Protein AF-0000000075735752 (afdb_homodimer)

Nearest PDB structures (foldseek):
  5b57-assembly1_A  TM=2.727E-01  e=4.986E-02  Burkholderia cenocepacia J2315
  7lb8-assembly1_B  TM=4.605E-01  e=4.978E+00  Escherichia coli K-12
  5b57-assembly1_A  TM=2.714E-01  e=9.651E-02  Burkholderia cenocepacia J2315
  7lb8-assembly1_B  TM=4.601E-01  e=4.810E+00  Escherichia coli K-12

Solvent-accessible surface area (backbone atoms only — not comparable to full-atom values): 32974 Å² total; per-residue (Å²): 111,68,64,58,50,52,48,52,51,34,52,41,38,92,62,48,73,70,61,63,68,66,39,52,49,51,48,50,50,52,48,51,48,61,69,48,43,59,79,76,47,54,50,65,60,34,18,54,52,37,55,56,55,30,52,45,34,38,31,50,15,44,28,46,25,26,36,41,40,56,46,52,64,37,28,48,22,34,21,12,37,49,3,19,51,42,26,40,37,48,25,46,57,69,40,50,63,92,26,35,29,53,52,30,48,54,49,14,20,47,50,17,21,50,52,33,42,55,55,33,45,52,37,37,73,60,64,52,56,67,67,52,40,26,49,39,24,37,25,50,10,49,16,50,22,41,48,43,41,62,24,48,50,85,80,36,46,55,86,71,21,51,48,27,4,72,79,23,29,65,78,30,64,44,45,28,44,70,42,92,93,45,68,46,73,28,50,56,20,60,63,34,27,53,53,52,51,50,48,52,52,52,50,52,51,49,46,36,31,45,40,44,33,74,65,26,49,49,37,40,41,36,46,72,35,50,68,60,36,44,72,74,67,46,62,61,45,59,54,52,33,52,45,43,20,54,20,23,25,32,10,2,44,20,18,31,48,44,22,35,51,64,29,39,50,41,27,64,64,14,19,64,71,50,32,45,49,46,52,38,30,21,44,31,5,3,29,71,29,67,58,30,24,53,54,20,31,52,51,49,48,51,52,44,51,54,36,32,77,74,44,60,74,47,35,60,28,51,50,18,49,48,32,38,50,25,54,64,74,27,71,60,4,52,37,36,48,49,51,51,52,50,51,50,53,53,48,49,57,52,51,70,70,101,111,67,64,59,51,51,49,52,53,33,53,42,39,92,61,48,72,69,60,64,67,66,40,52,49,51,49,49,49,52,48,51,49,61,68,46,43,60,80,77,46,55,50,65,62,34,18,54,52,35,56,55,56,30,52,46,34,38,32,51,16,46,26,48,24,26,37,42,40,57,46,51,64,40,30,46,21,34,21,12,37,49,3,21,50,42,27,40,36,46,25,47,57,69,39,50,63,93,26,34,30,53,54,30,48,55,49,13,19,48,51,16,20,50,51,32,43,55,54,34,46,53,37,35,74,60,64,52,56,66,69,54,40,25,50,39,24,36,25,49,12,49,15,51,22,41,47,42,40,62,24,49,48,87,80,37,46,55,86,72,23,51,46,27,4,73,80,24,29,66,78,30,62,44,43,27,43,68,43,92,93,46,67,47,73,28,49,59,21,59,62,33,26,52,51,52,51,49,48,52,51,51,50,52,52,49,47,36,31,45,41,43,32,73,64,26,49,48,37,42,42,35,45,74,34,50,67,60,36,44,72,73,67,46,63,62,43,60,55,51,34,51,43,43,21,54,20,24,26,32,9,1,44,20,18,30,49,43,22,34,49,64,30,38,49,42,29,64,64,14,20,62,70,49,31,46,50,47,52,40,31,21,45,33,6,4,28,69,28,67,58,28,24,52,52,20,30,52,51,49,49,51,51,44,51,56,36,32,77,74,45,59,76,47,36,60,29,50,50,17,48,48,33,39,49,28,53,66,75,28,70,60,5,53,38,36,50,50,52,51,52,51,52,50,53,55,48,50,57,52,52,69,69,100

Radius of gyration: 27.34 Å; Cα contacts (8 Å, |Δi|>4): 1216; chains: 2; bounding box: 63×84×57 Å

Organism: Rhodopseudomonas palustris (strain ATCC BAA-98 / CGA009) (NCBI:txid258594)

InterPro domains:
  IPR001851 ABC transporter, permease [PF02653] (50-326)
  IPR043428 High-affinity branched-chain amino acid transport system permease protein LivM-like [PTHR30482] (25-335)
  IPR043428 High-affinity branched-chain amino acid transport system permease protein LivM-like [cd06581] (52-335)

Structure (mmCIF, N/CA/C/O backbone):
data_AF-0000000075735752-model_v1
#
loop_
_entity.id
_entity.type
_entity.pdbx_description
1 polymer 'Branched-chain amino acid ABC transporter permease'
#
loop_
_atom_site.group_PDB
_atom_site.id
_atom_site.type_symbol
_atom_site.label_atom_id
_atom_site.label_alt_id
_atom_site.label_comp_id
_atom_site.label_asym_id
_atom_site.label_entity_id
_atom_site.label_seq_id
_atom_site.pdbx_PDB_ins_code
_atom_site.Cartn_x
_atom_site.Cartn_y
_atom_site.Cartn_z
_atom_site.occupancy
_atom_site.B_iso_or_equiv
_atom_site.auth_seq_id
_atom_site.auth_comp_id
_atom_site.auth_asym_id
_atom_site.auth_atom_id
_atom_site.pdbx_PDB_model_num
ATOM 1 N N . MET A 1 1 ? 14.492 43.406 16.234 1 50.97 1 MET A N 1
ATOM 2 C CA . MET A 1 1 ? 14.625 43.469 14.773 1 50.97 1 MET A CA 1
ATOM 3 C C . MET A 1 1 ? 15.57 42.406 14.266 1 50.97 1 MET A C 1
ATOM 5 O O . MET A 1 1 ? 15.281 41.75 13.258 1 50.97 1 MET A O 1
ATOM 9 N N . ASN A 1 2 ? 16.656 42.094 14.992 1 58.31 2 ASN A N 1
ATOM 10 C CA . ASN A 1 2 ? 17.672 41.094 14.625 1 58.31 2 ASN A CA 1
ATOM 11 C C . ASN A 1 2 ? 17.125 39.688 14.75 1 58.31 2 ASN A C 1
ATOM 13 O O . ASN A 1 2 ? 17.438 38.812 13.922 1 58.31 2 ASN A O 1
ATOM 17 N N . GLY A 1 3 ? 16.312 39.531 15.742 1 55.72 3 GLY A N 1
ATOM 18 C CA . GLY A 1 3 ? 15.75 38.219 15.969 1 55.72 3 GLY A CA 1
ATOM 19 C C . GLY A 1 3 ? 14.766 37.781 14.891 1 55.72 3 GLY A C 1
ATOM 20 O O . GLY A 1 3 ? 14.773 36.625 14.453 1 55.72 3 GLY A O 1
ATOM 21 N N . LEU A 1 4 ? 13.945 38.75 14.531 1 61.25 4 LEU A N 1
ATOM 22 C CA . LEU A 1 4 ? 12.984 38.5 13.469 1 61.25 4 LEU A CA 1
ATOM 23 C C . LEU A 1 4 ? 13.695 38.219 12.148 1 61.25 4 LEU A C 1
ATOM 25 O O . LEU A 1 4 ? 13.273 37.344 11.383 1 61.25 4 LEU A O 1
ATOM 29 N N . ILE A 1 5 ? 14.742 39.062 11.938 1 62.91 5 ILE A N 1
ATOM 30 C CA . ILE A 1 5 ? 15.516 38.875 10.711 1 62.91 5 ILE A CA 1
ATOM 31 C C . ILE A 1 5 ? 16.172 37.5 10.711 1 62.91 5 ILE A C 1
ATOM 33 O O . ILE A 1 5 ? 16.219 36.812 9.68 1 62.91 5 ILE A O 1
ATOM 37 N N . SER A 1 6 ? 16.656 37.188 11.891 1 68.69 6 SER A N 1
ATOM 38 C CA . SER A 1 6 ? 17.281 35.875 12.008 1 68.69 6 SER A CA 1
ATOM 39 C C . SER A 1 6 ? 16.266 34.75 11.773 1 68.69 6 SER A C 1
ATOM 41 O O . SER A 1 6 ? 16.578 33.75 11.148 1 68.69 6 SER A O 1
ATOM 43 N N . LEU A 1 7 ? 15.078 34.969 12.242 1 70.19 7 LEU A N 1
ATOM 44 C CA . LEU A 1 7 ? 14.023 34 12.055 1 70.19 7 LEU A CA 1
ATOM 45 C C . LEU A 1 7 ? 13.648 33.875 10.578 1 70.19 7 LEU A C 1
ATOM 47 O O . LEU A 1 7 ? 13.43 32.75 10.078 1 70.19 7 LEU A O 1
ATOM 51 N N . PHE A 1 8 ? 13.602 35.031 10.008 1 72.56 8 PHE A N 1
ATOM 52 C CA . PHE A 1 8 ? 13.258 35.031 8.594 1 72.56 8 PHE A CA 1
ATOM 53 C C . PHE A 1 8 ? 14.328 34.312 7.773 1 72.56 8 PHE A C 1
ATOM 55 O O . PHE A 1 8 ? 14.008 33.656 6.789 1 72.56 8 PHE A O 1
ATOM 62 N N . ARG A 1 9 ? 15.531 34.469 8.25 1 76.81 9 ARG A N 1
ATOM 63 C CA . ARG A 1 9 ? 16.609 33.812 7.539 1 76.81 9 ARG A CA 1
ATOM 64 C C . ARG A 1 9 ? 16.5 32.281 7.664 1 76.81 9 ARG A C 1
ATOM 66 O O . ARG A 1 9 ? 16.938 31.547 6.773 1 76.81 9 ARG A O 1
ATOM 73 N N . ARG A 1 10 ? 15.852 31.969 8.688 1 86 10 ARG A N 1
ATOM 74 C CA . ARG A 1 10 ? 15.703 30.531 8.914 1 86 10 ARG A CA 1
ATOM 75 C C . ARG A 1 10 ? 14.555 29.969 8.094 1 86 10 ARG A C 1
ATOM 77 O O . ARG A 1 10 ? 14.461 28.75 7.898 1 86 10 ARG A O 1
ATOM 84 N N . LEU A 1 11 ? 13.742 30.875 7.605 1 90.75 11 LEU A N 1
ATOM 85 C CA . LEU A 1 11 ? 12.57 30.469 6.84 1 90.75 11 LEU A CA 1
ATOM 86 C C . LEU A 1 11 ? 12.938 30.219 5.383 1 90.75 11 LEU A C 1
ATOM 88 O O . LEU A 1 11 ? 12.195 29.531 4.664 1 90.75 11 LEU A O 1
ATOM 92 N N . GLU A 1 12 ? 14.047 30.812 5.129 1 89.75 12 GLU A N 1
ATOM 93 C CA . GLU A 1 12 ? 14.516 30.625 3.76 1 89.75 12 GLU A CA 1
ATOM 94 C C . GLU A 1 12 ? 15.828 29.859 3.727 1 89.75 12 GLU A C 1
ATOM 96 O O . GLU A 1 12 ? 16.672 30 4.621 1 89.75 12 GLU A O 1
ATOM 101 N N . GLY A 1 13 ? 15.914 28.812 2.996 1 87.62 13 GLY A N 1
ATOM 102 C CA . GLY A 1 13 ? 17.125 28.016 2.863 1 87.62 13 GLY A CA 1
ATOM 103 C C . GLY A 1 13 ? 17.141 27.156 1.611 1 87.62 13 GLY A C 1
ATOM 104 O O . GLY A 1 13 ? 16.219 27.234 0.789 1 87.62 13 GLY A O 1
ATOM 105 N N . PRO A 1 14 ? 18.188 26.531 1.468 1 88.06 14 PRO A N 1
ATOM 106 C CA . PRO A 1 14 ? 18.391 25.766 0.237 1 88.06 14 PRO A CA 1
ATOM 107 C C . PRO A 1 14 ? 17.422 24.594 0.104 1 88.06 14 PRO A C 1
ATOM 109 O O . PRO A 1 14 ? 17.219 24.078 -0.999 1 88.06 14 PRO A O 1
ATOM 112 N N . GLN A 1 15 ? 16.797 24.25 1.238 1 93.06 15 GLN A N 1
ATOM 113 C CA . GLN A 1 15 ? 15.992 23.031 1.193 1 93.06 15 GLN A CA 1
ATOM 114 C C . GLN A 1 15 ? 14.547 23.359 0.834 1 93.06 15 GLN A C 1
ATOM 116 O O . GLN A 1 15 ? 13.734 22.438 0.638 1 93.06 15 GLN A O 1
ATOM 121 N N . THR A 1 16 ? 14.195 24.641 0.769 1 93.12 16 THR A N 1
ATOM 122 C CA . THR A 1 16 ? 12.812 24.984 0.459 1 93.12 16 THR A CA 1
ATOM 123 C C . THR A 1 16 ? 12.734 25.828 -0.804 1 93.12 16 THR A C 1
ATOM 125 O O . THR A 1 16 ? 13.625 26.641 -1.063 1 93.12 16 THR A O 1
ATOM 128 N N . LYS A 1 17 ? 11.672 25.562 -1.495 1 87.38 17 LYS A N 1
ATOM 129 C CA . LYS A 1 17 ? 11.406 26.391 -2.666 1 87.38 17 LYS A CA 1
ATOM 130 C C . LYS A 1 17 ? 10.609 27.641 -2.287 1 87.38 17 LYS A C 1
ATOM 132 O O . LYS A 1 17 ? 9.727 27.578 -1.43 1 87.38 17 LYS A O 1
ATOM 137 N N . GLY A 1 18 ? 10.867 28.688 -2.943 1 85.5 18 GLY A N 1
ATOM 138 C CA . GLY A 1 18 ? 10.188 29.938 -2.672 1 85.5 18 GLY A CA 1
ATOM 139 C C . GLY A 1 18 ? 10.945 30.828 -1.704 1 85.5 18 GLY A C 1
ATOM 140 O O . GLY A 1 18 ? 11.008 30.547 -0.507 1 85.5 18 GLY A O 1
ATOM 141 N N . ARG A 1 19 ? 11.547 31.719 -2.176 1 85.62 19 ARG A N 1
ATOM 142 C CA . ARG A 1 19 ? 12.305 32.656 -1.364 1 85.62 19 ARG A CA 1
ATOM 143 C C . ARG A 1 19 ? 12.172 34.094 -1.907 1 85.62 19 ARG A C 1
ATOM 145 O O . ARG A 1 19 ? 11.711 34.281 -3.035 1 85.62 19 ARG A O 1
ATOM 152 N N . GLY A 1 20 ? 12.43 35.031 -1.058 1 87.81 20 GLY A N 1
ATOM 153 C CA . GLY A 1 20 ? 12.461 36.406 -1.492 1 87.81 20 GLY A CA 1
ATOM 154 C C . GLY A 1 20 ? 11.148 37.156 -1.253 1 87.81 20 GLY A C 1
ATOM 155 O O . GLY A 1 20 ? 10.203 36.562 -0.725 1 87.81 20 GLY A O 1
ATOM 156 N N . LYS A 1 21 ? 11.062 38.344 -1.618 1 90.56 21 LYS A N 1
ATOM 157 C CA . LYS A 1 21 ? 9.93 39.219 -1.349 1 90.56 21 LYS A CA 1
ATOM 158 C C . LYS A 1 21 ? 8.688 38.781 -2.123 1 90.56 21 LYS A C 1
ATOM 160 O O . LYS A 1 21 ? 7.57 38.875 -1.618 1 90.56 21 LYS A O 1
ATOM 165 N N . LEU A 1 22 ? 8.898 38.344 -3.322 1 89.62 22 LEU A N 1
ATOM 166 C CA . LEU A 1 22 ? 7.762 37.906 -4.133 1 89.62 22 LEU A CA 1
ATOM 167 C C . LEU A 1 22 ? 7.055 36.719 -3.504 1 89.62 22 LEU A C 1
ATOM 169 O O . LEU A 1 22 ? 5.824 36.688 -3.424 1 89.62 22 LEU A O 1
ATOM 173 N N . PHE A 1 23 ? 7.875 35.75 -3.078 1 91.31 23 PHE A N 1
ATOM 174 C CA . PHE A 1 23 ? 7.309 34.562 -2.461 1 91.31 23 PHE A CA 1
ATOM 175 C C . PHE A 1 23 ? 6.512 34.938 -1.212 1 91.31 23 PHE A C 1
ATOM 177 O O . PHE A 1 23 ? 5.375 34.469 -1.043 1 91.31 23 PHE A O 1
ATOM 184 N N . TRP A 1 24 ? 7.059 35.719 -0.416 1 93.25 24 TRP A N 1
ATOM 185 C CA . TRP A 1 24 ? 6.422 36.031 0.858 1 93.25 24 TRP A CA 1
ATOM 186 C C . TRP A 1 24 ? 5.238 36.969 0.655 1 93.25 24 TRP A C 1
ATOM 188 O O . TRP A 1 24 ? 4.27 36.938 1.42 1 93.25 24 TRP A O 1
ATOM 198 N N . SER A 1 25 ? 5.324 37.812 -0.439 1 94.94 25 SER A N 1
ATOM 199 C CA . SER A 1 25 ? 4.164 38.625 -0.773 1 94.94 25 SER A CA 1
ATOM 200 C C . SER A 1 25 ? 2.99 37.781 -1.221 1 94.94 25 SER A C 1
ATOM 202 O O . SER A 1 25 ? 1.848 38 -0.828 1 94.94 25 SER A O 1
ATOM 204 N N . VAL A 1 26 ? 3.326 36.781 -2.049 1 93.88 26 VAL A N 1
ATOM 205 C CA . VAL A 1 26 ? 2.285 35.875 -2.5 1 93.88 26 VAL A CA 1
ATOM 206 C C . VAL A 1 26 ? 1.754 35.062 -1.314 1 93.88 26 VAL A C 1
ATOM 208 O O . VAL A 1 26 ? 0.552 34.812 -1.221 1 93.88 26 VAL A O 1
ATOM 211 N N . PHE A 1 27 ? 2.65 34.656 -0.455 1 94.69 27 PHE A N 1
ATOM 212 C CA . PHE A 1 27 ? 2.27 33.938 0.75 1 94.69 27 PHE A CA 1
ATOM 213 C C . PHE A 1 27 ? 1.308 34.75 1.598 1 94.69 27 PHE A C 1
ATOM 215 O O . PHE A 1 27 ? 0.264 34.281 2.023 1 94.69 27 PHE A O 1
ATOM 222 N N . VAL A 1 28 ? 1.685 36.031 1.819 1 95.94 28 VAL A N 1
ATOM 223 C CA . VAL A 1 28 ? 0.86 36.906 2.637 1 95.94 28 VAL A CA 1
ATOM 224 C C . VAL A 1 28 ? -0.483 37.125 1.951 1 95.94 28 VAL A C 1
ATOM 226 O O . VAL A 1 28 ? -1.525 37.188 2.607 1 95.94 28 VAL A O 1
ATOM 229 N N . LEU A 1 29 ? -0.435 37.312 0.645 1 96.44 29 LEU A N 1
ATOM 230 C CA . LEU A 1 29 ? -1.672 37.5 -0.104 1 96.44 29 LEU A CA 1
ATOM 231 C C . LEU A 1 29 ? -2.582 36.281 0.026 1 96.44 29 LEU A C 1
ATOM 233 O O . LEU A 1 29 ? -3.791 36.406 0.211 1 96.44 29 LEU A O 1
ATOM 237 N N . ALA A 1 30 ? -1.979 35.094 -0.131 1 95.62 30 ALA A N 1
ATOM 238 C CA . ALA A 1 30 ? -2.746 33.875 0.03 1 95.62 30 ALA A CA 1
ATOM 239 C C . ALA A 1 30 ? -3.316 33.75 1.441 1 95.62 30 ALA A C 1
ATOM 241 O O . ALA A 1 30 ? -4.449 33.312 1.626 1 95.62 30 ALA A O 1
ATOM 242 N N . LEU A 1 31 ? -2.541 34.156 2.418 1 96.5 31 LEU A N 1
ATOM 243 C CA . LEU A 1 31 ? -2.971 34.062 3.811 1 96.5 31 LEU A CA 1
ATOM 244 C C . LEU A 1 31 ? -4.113 35.062 4.07 1 96.5 31 LEU A C 1
ATOM 246 O O . LEU A 1 31 ? -5.082 34.719 4.754 1 96.5 31 LEU A O 1
ATOM 250 N N . VAL A 1 32 ? -3.979 36.281 3.559 1 96.81 32 VAL A N 1
ATOM 251 C CA . VAL A 1 32 ? -5.035 37.281 3.711 1 96.81 32 VAL A CA 1
ATOM 252 C C . VAL A 1 32 ? -6.312 36.781 3.041 1 96.81 32 VAL A C 1
ATOM 254 O O . VAL A 1 32 ? -7.41 36.938 3.58 1 96.81 32 VAL A O 1
ATOM 257 N N . GLY A 1 33 ? -6.145 36.25 1.892 1 96.19 33 GLY A N 1
ATOM 258 C CA . GLY A 1 33 ? -7.293 35.656 1.228 1 96.19 33 GLY A CA 1
ATOM 259 C C . GLY A 1 33 ? -7.953 34.562 2.043 1 96.19 33 GLY A C 1
ATOM 260 O O . GLY A 1 33 ? -9.18 34.5 2.133 1 96.19 33 GLY A O 1
ATOM 261 N N . ALA A 1 34 ? -7.098 33.656 2.615 1 95.69 34 ALA A N 1
ATOM 262 C CA . ALA A 1 34 ? -7.621 32.562 3.436 1 95.69 34 ALA A CA 1
ATOM 263 C C . ALA A 1 34 ? -8.297 33.094 4.691 1 95.69 34 ALA A C 1
ATOM 265 O O . ALA A 1 34 ? -9.312 32.562 5.141 1 95.69 34 ALA A O 1
ATOM 266 N N . LEU A 1 35 ? -7.77 34.188 5.258 1 96.31 35 LEU A N 1
ATOM 267 C CA . LEU A 1 35 ? -8.344 34.781 6.457 1 96.31 35 LEU A CA 1
ATOM 268 C C . LEU A 1 35 ? -9.664 35.469 6.145 1 96.31 35 LEU A C 1
ATOM 270 O O . LEU A 1 35 ? -10.57 35.5 6.98 1 96.31 35 LEU A O 1
ATOM 274 N N . ALA A 1 36 ? -9.812 35.938 4.953 1 96.44 36 ALA A N 1
ATOM 275 C CA . ALA A 1 36 ? -11 36.688 4.559 1 96.44 36 ALA A CA 1
ATOM 276 C C . ALA A 1 36 ? -12.078 35.75 4.012 1 96.44 36 ALA A C 1
ATOM 278 O O . ALA A 1 36 ? -13.242 36.156 3.912 1 96.44 36 ALA A O 1
ATOM 279 N N . TYR A 1 37 ? -11.664 34.594 3.717 1 94.31 37 TYR A N 1
ATOM 280 C CA . TYR A 1 37 ? -12.531 33.625 3.035 1 94.31 37 TYR A CA 1
ATOM 281 C C . TYR A 1 37 ? -13.852 33.438 3.777 1 94.31 37 TYR A C 1
ATOM 283 O O . TYR A 1 37 ? -14.922 33.469 3.166 1 94.31 37 TYR A O 1
ATOM 291 N N . PRO A 1 38 ? -13.852 33.312 5.105 1 94.25 38 PRO A N 1
ATOM 292 C CA . PRO A 1 38 ? -15.109 33.094 5.824 1 94.25 38 PRO A CA 1
ATOM 293 C C . PRO A 1 38 ? -16.062 34.281 5.754 1 94.25 38 PRO A C 1
ATOM 295 O O . PRO A 1 38 ? -17.25 34.125 6.023 1 94.25 38 PRO A O 1
ATOM 298 N N . MET A 1 39 ? -15.539 35.406 5.457 1 93.56 39 MET A N 1
ATOM 299 C CA . MET A 1 39 ? -16.375 36.594 5.336 1 93.56 39 MET A CA 1
ATOM 300 C C . MET A 1 39 ? -17.25 36.531 4.09 1 93.56 39 MET A C 1
ATOM 302 O O . MET A 1 39 ? -18.266 37.219 3.996 1 93.56 39 MET A O 1
ATOM 306 N N . PHE A 1 40 ? -16.922 35.656 3.141 1 93.44 40 PHE A N 1
ATOM 307 C CA . PHE A 1 40 ? -17.625 35.625 1.859 1 93.44 40 PHE A CA 1
ATOM 308 C C . PHE A 1 40 ? -18.312 34.281 1.668 1 93.44 40 PHE A C 1
ATOM 310 O O . PHE A 1 40 ? -18.844 34 0.593 1 93.44 40 PHE A O 1
ATOM 317 N N . SER A 1 41 ? -18.234 33.406 2.557 1 91 41 SER A N 1
ATOM 318 C CA . SER A 1 41 ? -18.812 32.062 2.443 1 91 41 SER A CA 1
ATOM 319 C C . SER A 1 41 ? -19.625 31.703 3.684 1 91 41 SER A C 1
ATOM 321 O O . SER A 1 41 ? -19.391 32.25 4.762 1 91 41 SER A O 1
ATOM 323 N N . ASP A 1 42 ? -20.578 30.797 3.521 1 91.38 42 ASP A N 1
ATOM 324 C CA . ASP A 1 42 ? -21.406 30.391 4.656 1 91.38 42 ASP A CA 1
ATOM 325 C C . ASP A 1 42 ? -20.641 29.453 5.578 1 91.38 42 ASP A C 1
ATOM 327 O O . ASP A 1 42 ? -19.641 28.828 5.168 1 91.38 42 ASP A O 1
ATOM 331 N N . GLY A 1 43 ? -21.125 29.391 6.746 1 86.81 43 GLY A N 1
ATOM 332 C CA . GLY A 1 43 ? -20.453 28.625 7.785 1 86.81 43 GLY A CA 1
ATOM 333 C C . GLY A 1 43 ? -20.219 27.172 7.41 1 86.81 43 GLY A C 1
ATOM 334 O O . GLY A 1 43 ? -19.172 26.609 7.703 1 86.81 43 GLY A O 1
ATOM 335 N N . TYR A 1 44 ? -21.172 26.641 6.789 1 84.62 44 TYR A N 1
ATOM 336 C CA . TYR A 1 44 ? -21.094 25.234 6.402 1 84.62 44 TYR A CA 1
ATOM 337 C C . TYR A 1 44 ? -19.984 25.016 5.375 1 84.62 44 TYR A C 1
ATOM 339 O O . TYR A 1 44 ? -19.203 24.078 5.492 1 84.62 44 TYR A O 1
ATOM 347 N N . THR A 1 45 ? -19.891 25.812 4.402 1 87.88 45 THR A N 1
ATOM 348 C CA . THR A 1 45 ? -18.859 25.734 3.369 1 87.88 45 THR A CA 1
ATOM 349 C C . THR A 1 45 ? -17.469 25.969 3.965 1 87.88 45 THR A C 1
ATOM 351 O O . THR A 1 45 ? -16.5 25.312 3.572 1 87.88 45 THR A O 1
ATOM 354 N N . VAL A 1 46 ? -17.453 26.828 4.922 1 91.75 46 VAL A N 1
ATOM 355 C CA . VAL A 1 46 ? -16.203 27.125 5.602 1 91.75 46 VAL A CA 1
ATOM 356 C C . VAL A 1 46 ? -15.758 25.906 6.41 1 91.75 46 VAL A C 1
ATOM 358 O O . VAL A 1 46 ? -14.57 25.562 6.434 1 91.75 46 VAL A O 1
ATOM 361 N N . GLY A 1 47 ? -16.719 25.281 7.035 1 89.19 47 GLY A N 1
ATOM 362 C CA . GLY A 1 47 ? -16.422 24.062 7.758 1 89.19 47 GLY A CA 1
ATOM 363 C C . GLY A 1 47 ? -15.875 22.953 6.863 1 89.19 47 GLY A C 1
ATOM 364 O O . GLY A 1 47 ? -14.945 22.25 7.25 1 89.19 47 GLY A O 1
ATOM 365 N N . ASN A 1 48 ? -16.391 22.859 5.695 1 86.38 48 ASN A N 1
ATOM 366 C CA . ASN A 1 48 ? -15.898 21.875 4.738 1 86.38 48 ASN A CA 1
ATOM 367 C C . ASN A 1 48 ? -14.492 22.219 4.258 1 86.38 48 ASN A C 1
ATOM 369 O O . ASN A 1 48 ? -13.695 21.312 3.986 1 86.38 48 ASN A O 1
ATOM 373 N N . THR A 1 49 ? -14.25 23.422 4.117 1 90 49 THR A N 1
ATOM 374 C CA . THR A 1 49 ? -12.914 23.828 3.717 1 90 49 THR A CA 1
ATOM 375 C C . THR A 1 49 ? -11.898 23.5 4.809 1 90 49 THR A C 1
ATOM 377 O O . THR A 1 49 ? -10.758 23.141 4.512 1 90 49 THR A O 1
ATOM 380 N N . ALA A 1 50 ? -12.336 23.641 6.098 1 93 50 ALA A N 1
ATOM 381 C CA . ALA A 1 50 ? -11.469 23.266 7.207 1 93 50 ALA A CA 1
ATOM 382 C C . ALA A 1 50 ? -11.094 21.797 7.141 1 93 50 ALA A C 1
ATOM 384 O O . ALA A 1 50 ? -9.977 21.406 7.492 1 93 50 ALA A O 1
ATOM 385 N N . TYR A 1 51 ? -12.008 21.047 6.68 1 90.31 51 TYR A N 1
ATOM 386 C CA . TYR A 1 51 ? -11.781 19.609 6.488 1 90.31 51 TYR A CA 1
ATOM 387 C C . TYR A 1 51 ? -10.602 19.375 5.551 1 90.31 51 TYR A C 1
ATOM 389 O O . TYR A 1 51 ? -9.789 18.484 5.789 1 90.31 51 TYR A O 1
ATOM 397 N N . PHE A 1 52 ? -10.43 20.141 4.57 1 90.38 52 PHE A N 1
ATOM 398 C CA . PHE A 1 52 ? -9.328 20 3.623 1 90.38 52 PHE A CA 1
ATOM 399 C C . PHE A 1 52 ? -8 20.344 4.285 1 90.38 52 PHE A C 1
ATOM 401 O O . PHE A 1 52 ? -6.988 19.688 4.035 1 90.38 52 PHE A O 1
ATOM 408 N N . PHE A 1 53 ? -8.07 21.312 5.098 1 95.38 53 PHE A N 1
ATOM 409 C CA . PHE A 1 53 ? -6.848 21.734 5.773 1 95.38 53 PHE A CA 1
ATOM 410 C C . PHE A 1 53 ? -6.34 20.641 6.703 1 95.38 53 PHE A C 1
ATOM 412 O O . PHE A 1 53 ? -5.129 20.5 6.898 1 95.38 53 PHE A O 1
ATOM 419 N N . VAL A 1 54 ? -7.289 19.859 7.184 1 95.69 54 VAL A N 1
ATOM 420 C CA . VAL A 1 54 ? -6.934 18.797 8.117 1 95.69 54 VAL A CA 1
ATOM 421 C C . VAL A 1 54 ? -5.996 17.797 7.434 1 95.69 54 VAL A C 1
ATOM 423 O O . VAL A 1 54 ? -5.07 17.281 8.062 1 95.69 54 VAL A O 1
ATOM 426 N N . TRP A 1 55 ? -6.141 17.641 6.184 1 94.94 55 TRP A N 1
ATOM 427 C CA . TRP A 1 55 ? -5.391 16.625 5.457 1 94.94 55 TRP A CA 1
ATOM 428 C C . TRP A 1 55 ? -4.023 17.141 5.043 1 94.94 55 TRP A C 1
ATOM 430 O O . TRP A 1 55 ? -3.148 16.375 4.645 1 94.94 55 TRP A O 1
ATOM 440 N N . VAL A 1 56 ? -3.838 18.422 5.121 1 96.81 56 VAL A N 1
ATOM 441 C CA . VAL A 1 56 ? -2.559 19.016 4.762 1 96.81 56 VAL A CA 1
ATOM 442 C C . VAL A 1 56 ? -1.466 18.516 5.699 1 96.81 56 VAL A C 1
ATOM 444 O O . VAL A 1 56 ? -0.322 18.328 5.281 1 96.81 56 VAL A O 1
ATOM 447 N N . PHE A 1 57 ? -1.84 18.281 6.93 1 98.38 57 PHE A N 1
ATOM 448 C CA . PHE A 1 57 ? -0.851 17.875 7.922 1 98.38 57 PHE A CA 1
ATOM 449 C C . PHE A 1 57 ? -0.302 16.484 7.605 1 98.38 57 PHE A C 1
ATOM 451 O O . PHE A 1 57 ? 0.899 16.234 7.742 1 98.38 57 PHE A O 1
ATOM 458 N N . ILE A 1 58 ? -1.172 15.602 7.199 1 97 58 ILE A N 1
ATOM 459 C CA . ILE A 1 58 ? -0.703 14.266 6.84 1 97 58 ILE A CA 1
ATOM 460 C C . ILE A 1 58 ? 0.146 14.344 5.574 1 97 58 ILE A C 1
ATOM 462 O O . ILE A 1 58 ? 1.116 13.594 5.426 1 97 58 ILE A O 1
ATOM 466 N N . ALA A 1 59 ? -0.231 15.195 4.66 1 96.81 59 ALA A N 1
ATOM 467 C CA . ALA A 1 59 ? 0.568 15.391 3.453 1 96.81 59 ALA A CA 1
ATOM 468 C C . ALA A 1 59 ? 1.957 15.922 3.797 1 96.81 59 ALA A C 1
ATOM 470 O O . ALA A 1 59 ? 2.961 15.438 3.27 1 96.81 59 ALA A O 1
ATOM 471 N N . LEU A 1 60 ? 2.008 16.875 4.676 1 97.94 60 LEU A N 1
ATOM 472 C CA . LEU A 1 60 ? 3.289 17.438 5.098 1 97.94 60 LEU A CA 1
ATOM 473 C C . LEU A 1 60 ? 4.109 16.406 5.855 1 97.94 60 LEU A C 1
ATOM 475 O O . LEU A 1 60 ? 5.34 16.391 5.77 1 97.94 60 LEU A O 1
ATOM 479 N N . SER A 1 61 ? 3.387 15.594 6.609 1 98.19 61 SER A N 1
ATOM 480 C CA . SER A 1 61 ? 4.039 14.469 7.266 1 98.19 61 SER A CA 1
ATOM 481 C C . SER A 1 61 ? 4.785 13.594 6.262 1 98.19 61 SER A C 1
ATOM 483 O O . SER A 1 61 ? 5.957 13.273 6.461 1 98.19 61 SER A O 1
ATOM 485 N N . LEU A 1 62 ? 4.172 13.281 5.227 1 96.19 62 LEU A N 1
ATOM 486 C CA . LEU A 1 62 ? 4.762 12.438 4.195 1 96.19 62 LEU A CA 1
ATOM 487 C C . LEU A 1 62 ? 5.883 13.172 3.467 1 96.19 62 LEU A C 1
ATOM 489 O O . LEU A 1 62 ? 6.891 12.57 3.098 1 96.19 62 LEU A O 1
ATOM 493 N N . CYS A 1 63 ? 5.648 14.43 3.236 1 96.75 63 CYS A N 1
ATOM 494 C CA . CYS A 1 63 ? 6.691 15.234 2.609 1 96.75 63 CYS A CA 1
ATOM 495 C C . CYS A 1 63 ? 7.977 15.188 3.426 1 96.75 63 CYS A C 1
ATOM 497 O O . CYS A 1 63 ? 9.07 15.078 2.867 1 96.75 63 CYS A O 1
ATOM 499 N N . LEU A 1 64 ? 7.816 15.242 4.691 1 97.5 64 LEU A N 1
ATOM 500 C CA . LEU A 1 64 ? 8.977 15.258 5.578 1 97.5 64 LEU A CA 1
ATOM 501 C C . LEU A 1 64 ? 9.672 13.898 5.582 1 97.5 64 LEU A C 1
ATOM 503 O O . LEU A 1 64 ? 10.883 13.82 5.398 1 97.5 64 LEU A O 1
ATOM 507 N N . ILE A 1 65 ? 8.938 12.836 5.742 1 96.06 65 ILE A N 1
ATOM 508 C CA . ILE A 1 65 ? 9.516 11.508 5.945 1 96.06 65 ILE A CA 1
ATOM 509 C C . ILE A 1 65 ? 9.969 10.938 4.605 1 96.06 65 ILE A C 1
ATOM 511 O O . ILE A 1 65 ? 11.055 10.367 4.504 1 96.06 65 ILE A O 1
ATOM 515 N N . TRP A 1 66 ? 9.188 11.141 3.66 1 93.38 66 TRP A N 1
ATOM 516 C CA . TRP A 1 66 ? 9.469 10.547 2.355 1 93.38 66 TRP A CA 1
ATOM 517 C C . TRP A 1 66 ? 10.219 11.531 1.461 1 93.38 66 TRP A C 1
ATOM 519 O O . TRP A 1 66 ? 11.273 11.203 0.912 1 93.38 66 TRP A O 1
ATOM 529 N N . GLY A 1 67 ? 9.719 12.695 1.306 1 93.5 67 GLY A N 1
ATOM 530 C CA . GLY A 1 67 ? 10.336 13.688 0.436 1 93.5 67 GLY A CA 1
ATOM 531 C C . GLY A 1 67 ? 11.742 14.062 0.87 1 93.5 67 GLY A C 1
ATOM 532 O O . GLY A 1 67 ? 12.695 13.906 0.109 1 93.5 67 GLY A O 1
ATOM 533 N N . TYR A 1 68 ? 11.867 14.469 2.102 1 96.06 68 TYR A N 1
ATOM 534 C CA . TYR A 1 68 ? 13.164 14.922 2.611 1 96.06 68 TYR A CA 1
ATOM 535 C C . TYR A 1 68 ? 13.969 13.75 3.16 1 96.06 68 TYR A C 1
ATOM 537 O O . TYR A 1 68 ? 15.195 13.727 3.033 1 96.06 68 TYR A O 1
ATOM 545 N N . GLY A 1 69 ? 13.305 12.812 3.717 1 94.62 69 GLY A N 1
ATOM 546 C CA . GLY A 1 69 ? 14.008 11.742 4.402 1 94.62 69 GLY A CA 1
ATOM 547 C C . GLY A 1 69 ? 14.242 10.523 3.529 1 94.62 69 GLY A C 1
ATOM 548 O O . GLY A 1 69 ? 15.086 9.68 3.838 1 94.62 69 GLY A O 1
ATOM 549 N N . GLY A 1 70 ? 13.414 10.367 2.555 1 91.38 70 GLY A N 1
ATOM 550 C CA . GLY A 1 70 ? 13.609 9.273 1.612 1 91.38 70 GLY A CA 1
ATOM 551 C C . GLY A 1 70 ? 12.922 7.996 2.037 1 91.38 70 GLY A C 1
ATOM 552 O O . GLY A 1 70 ? 13.055 6.961 1.376 1 91.38 70 GLY A O 1
ATOM 553 N N . ALA A 1 71 ? 12.211 8.023 3.092 1 89.44 71 ALA A N 1
ATOM 554 C CA . ALA A 1 71 ? 11.578 6.816 3.623 1 89.44 71 ALA A CA 1
ATOM 555 C C . ALA A 1 71 ? 10.07 6.828 3.359 1 89.44 71 ALA A C 1
ATOM 557 O O . ALA A 1 71 ? 9.32 7.512 4.055 1 89.44 71 ALA A O 1
ATOM 558 N N . LEU A 1 72 ? 9.68 6.016 2.375 1 89 72 LEU A N 1
ATOM 559 C CA . LEU A 1 72 ? 8.242 5.898 2.133 1 89 72 LEU A CA 1
ATOM 560 C C . LEU A 1 72 ? 7.566 5.129 3.26 1 89 72 LEU A C 1
ATOM 562 O O . LEU A 1 72 ? 8.039 4.059 3.66 1 89 72 LEU A O 1
ATOM 566 N N . SER A 1 73 ? 6.516 5.715 3.787 1 91.62 73 SER A N 1
ATOM 567 C CA . SER A 1 73 ? 5.785 5.102 4.891 1 91.62 73 SER A CA 1
ATOM 568 C C . SER A 1 73 ? 4.289 5.027 4.594 1 91.62 73 SER A C 1
ATOM 570 O O . SER A 1 73 ? 3.691 6.016 4.16 1 91.62 73 SER A O 1
ATOM 572 N N . PHE A 1 74 ? 3.74 3.869 4.844 1 88.81 74 PHE A N 1
ATOM 573 C CA . PHE A 1 74 ? 2.295 3.693 4.762 1 88.81 74 PHE A CA 1
ATOM 574 C C . PHE A 1 74 ? 1.664 3.758 6.148 1 88.81 74 PHE A C 1
ATOM 576 O O . PHE A 1 74 ? 0.494 3.41 6.32 1 88.81 74 PHE A O 1
ATOM 583 N N . GLY A 1 75 ? 2.41 4.184 7.051 1 92.81 75 GLY A N 1
ATOM 584 C CA . GLY A 1 75 ? 1.964 4.137 8.438 1 92.81 75 GLY A CA 1
ATOM 585 C C . GLY A 1 75 ? 1.322 5.434 8.898 1 92.81 75 GLY A C 1
ATOM 586 O O . GLY A 1 75 ? 0.824 5.52 10.023 1 92.81 75 GLY A O 1
ATOM 587 N N . GLN A 1 76 ? 1.289 6.438 8.039 1 95.94 76 GLN A N 1
ATOM 588 C CA . GLN A 1 76 ? 0.821 7.754 8.461 1 95.94 76 GLN A CA 1
ATOM 589 C C . GLN A 1 76 ? -0.63 7.695 8.93 1 95.94 76 GLN A C 1
ATOM 591 O O . GLN A 1 76 ? -0.999 8.344 9.906 1 95.94 76 GLN A O 1
ATOM 596 N N . THR A 1 77 ? -1.414 6.902 8.312 1 95.38 77 THR A N 1
ATOM 597 C CA . THR A 1 77 ? -2.816 6.836 8.703 1 95.38 77 THR A CA 1
ATOM 598 C C . THR A 1 77 ? -2.975 6.066 10.008 1 95.38 77 THR A C 1
ATOM 600 O O . THR A 1 77 ? -3.965 6.234 10.727 1 95.38 77 THR A O 1
ATOM 603 N N . ALA A 1 78 ? -2.018 5.133 10.25 1 95.62 78 ALA A N 1
ATOM 604 C CA . ALA A 1 78 ? -2.033 4.477 11.555 1 95.62 78 ALA A CA 1
ATOM 605 C C . ALA A 1 78 ? -1.854 5.492 12.68 1 95.62 78 ALA A C 1
ATOM 607 O O . ALA A 1 78 ? -2.576 5.457 13.672 1 95.62 78 ALA A O 1
ATOM 608 N N . PHE A 1 79 ? -0.923 6.383 12.484 1 98.12 79 PHE A N 1
ATOM 609 C CA . PHE A 1 79 ? -0.676 7.414 13.484 1 98.12 79 PHE A CA 1
ATOM 610 C C . PHE A 1 79 ? -1.833 8.406 13.539 1 98.12 79 PHE A C 1
ATOM 612 O O . PHE A 1 79 ? -2.184 8.898 14.617 1 98.12 79 PHE A O 1
ATOM 619 N N . PHE A 1 80 ? -2.389 8.68 12.398 1 98.06 80 PHE A N 1
ATOM 620 C CA . PHE A 1 80 ? -3.617 9.453 12.305 1 98.06 80 PHE A CA 1
ATOM 621 C C . PHE A 1 80 ? -4.711 8.852 13.18 1 98.06 80 PHE A C 1
ATOM 623 O O . PHE A 1 80 ? -5.32 9.547 13.992 1 98.06 80 PHE A O 1
ATOM 630 N N . GLY A 1 81 ? -4.891 7.566 13.047 1 97.62 81 GLY A N 1
ATOM 631 C CA . GLY A 1 81 ? -5.91 6.859 13.805 1 97.62 81 GLY A CA 1
ATOM 632 C C . GLY A 1 81 ? -5.605 6.781 15.289 1 97.62 81 GLY A C 1
ATOM 633 O O . GLY A 1 81 ? -6.488 6.992 16.125 1 97.62 81 GLY A O 1
ATOM 634 N N . ILE A 1 82 ? -4.387 6.477 15.609 1 97.94 82 ILE A N 1
ATOM 635 C CA . ILE A 1 82 ? -3.982 6.371 17 1 97.94 82 ILE A CA 1
ATOM 636 C C . ILE A 1 82 ? -4.277 7.688 17.719 1 97.94 82 ILE A C 1
ATOM 638 O O . ILE A 1 82 ? -4.863 7.691 18.812 1 97.94 82 ILE A O 1
ATOM 642 N N . ALA A 1 83 ? -3.908 8.742 17.109 1 98.44 83 ALA A N 1
ATOM 643 C CA . ALA A 1 83 ? -4.129 10.047 17.719 1 98.44 83 ALA A CA 1
ATOM 644 C C . ALA A 1 83 ? -5.613 10.391 17.766 1 98.44 83 ALA A C 1
ATOM 646 O O . ALA A 1 83 ? -6.109 10.898 18.781 1 98.44 83 ALA A O 1
ATOM 647 N N . GLY A 1 84 ? -6.332 10.148 16.703 1 97.75 84 GLY A N 1
ATOM 648 C CA . GLY A 1 84 ? -7.762 10.414 16.672 1 97.75 84 GLY A CA 1
ATOM 649 C C . GLY A 1 84 ? -8.531 9.672 17.75 1 97.75 84 GLY A C 1
ATOM 650 O O . GLY A 1 84 ? -9.344 10.258 18.453 1 97.75 84 GLY A O 1
ATOM 651 N N . TYR A 1 85 ? -8.211 8.398 17.906 1 97.75 85 TYR A N 1
ATOM 652 C CA . TYR A 1 85 ? -8.883 7.59 18.922 1 97.75 85 TYR A CA 1
ATOM 653 C C . TYR A 1 85 ? -8.461 8.016 20.312 1 97.75 85 TYR A C 1
ATOM 655 O O . TYR A 1 85 ? -9.273 8.023 21.25 1 97.75 85 TYR A O 1
ATOM 663 N N . SER A 1 86 ? -7.176 8.312 20.453 1 97.94 86 SER A N 1
ATOM 664 C CA . SER A 1 86 ? -6.703 8.781 21.75 1 97.94 86 SER A CA 1
ATOM 665 C C . SER A 1 86 ? -7.422 10.062 22.172 1 97.94 86 SER A C 1
ATOM 667 O O . SER A 1 86 ? -7.801 10.211 23.344 1 97.94 86 SER A O 1
ATOM 669 N N . TYR A 1 87 ? -7.578 10.969 21.266 1 97.5 87 TYR A N 1
ATOM 670 C CA . TYR A 1 87 ? -8.32 12.195 21.531 1 97.5 87 TYR A CA 1
ATOM 671 C C . TYR A 1 87 ? -9.742 11.883 21.984 1 97.5 87 TYR A C 1
ATOM 673 O O . TYR A 1 87 ? -10.219 12.445 22.984 1 97.5 87 TYR A O 1
ATOM 681 N N . GLY A 1 88 ? -10.414 11.031 21.234 1 97 88 GLY A N 1
ATOM 682 C CA . GLY A 1 88 ? -11.758 10.625 21.594 1 97 88 GLY A CA 1
ATOM 683 C C . GLY A 1 88 ? -11.844 9.992 22.969 1 97 88 GLY A C 1
ATOM 684 O O . GLY A 1 88 ? -12.703 10.359 23.781 1 97 88 GLY A O 1
ATOM 685 N N . ILE A 1 89 ? -10.922 9.117 23.281 1 97.44 89 ILE A N 1
ATOM 686 C CA . ILE A 1 89 ? -10.906 8.398 24.547 1 97.44 89 ILE A CA 1
ATOM 687 C C . ILE A 1 89 ? -10.695 9.383 25.688 1 97.44 89 ILE A C 1
ATOM 689 O O . ILE A 1 89 ? -11.398 9.336 26.703 1 97.44 89 ILE A O 1
ATOM 693 N N . LEU A 1 90 ? -9.781 10.266 25.531 1 97.38 90 LEU A N 1
ATOM 694 C CA . LEU A 1 90 ? -9.461 11.227 26.594 1 97.38 90 LEU A CA 1
ATOM 695 C C . LEU A 1 90 ? -10.625 12.18 26.828 1 97.38 90 LEU A C 1
ATOM 697 O O . LEU A 1 90 ? -11.008 12.43 27.969 1 97.38 90 LEU A O 1
ATOM 701 N N . THR A 1 91 ? -11.258 12.656 25.781 1 96.31 91 THR A N 1
ATOM 702 C CA . THR A 1 91 ? -12.266 13.695 25.922 1 96.31 91 THR A CA 1
ATOM 703 C C . THR A 1 91 ? -13.609 13.094 26.344 1 96.31 91 THR A C 1
ATOM 705 O O . THR A 1 91 ? -14.406 13.742 27.016 1 96.31 91 THR A O 1
ATOM 708 N N . LEU A 1 92 ? -13.875 11.914 25.938 1 95.62 92 LEU A N 1
ATOM 709 C CA . LEU A 1 92 ? -15.109 11.258 26.375 1 95.62 92 LEU A CA 1
ATOM 710 C C . LEU A 1 92 ? -15.047 10.898 27.844 1 95.62 92 LEU A C 1
ATOM 712 O O . LEU A 1 92 ? -16.078 10.859 28.531 1 95.62 92 LEU A O 1
ATOM 716 N N . ASN A 1 93 ? -13.875 10.664 28.328 1 96.12 93 ASN A N 1
ATOM 717 C CA . ASN A 1 93 ? -13.727 10.266 29.719 1 96.12 93 ASN A CA 1
ATOM 718 C C . ASN A 1 93 ? -13.602 11.484 30.641 1 96.12 93 ASN A C 1
ATOM 720 O O . ASN A 1 93 ? -14.102 11.469 31.766 1 96.12 93 ASN A O 1
ATOM 724 N N . PHE A 1 94 ? -12.93 12.562 30.141 1 94.12 94 PHE A N 1
ATOM 725 C CA . PHE A 1 94 ? -12.602 13.641 31.062 1 94.12 94 PHE A CA 1
ATOM 726 C C . PHE A 1 94 ? -13.352 14.922 30.672 1 94.12 94 PHE A C 1
ATOM 728 O O . PHE A 1 94 ? -13.305 15.906 31.406 1 94.12 94 PHE A O 1
ATOM 735 N N . GLY A 1 95 ? -13.977 14.891 29.531 1 89.94 95 GLY A N 1
ATOM 736 C CA . GLY A 1 95 ? -14.805 16.016 29.125 1 89.94 95 GLY A CA 1
ATOM 737 C C . GLY A 1 95 ? -14.016 17.141 28.484 1 89.94 95 GLY A C 1
ATOM 738 O O . GLY A 1 95 ? -12.961 16.906 27.906 1 89.94 95 GLY A O 1
ATOM 739 N N . ALA A 1 96 ? -14.641 18.328 28.422 1 87.31 96 ALA A N 1
ATOM 740 C CA . ALA A 1 96 ? -14.047 19.484 27.734 1 87.31 96 ALA A CA 1
ATOM 741 C C . ALA A 1 96 ? -13.82 20.641 28.703 1 87.31 96 ALA A C 1
ATOM 743 O O . ALA A 1 96 ? -13.445 21.734 28.281 1 87.31 96 ALA A O 1
ATOM 744 N N . ALA A 1 97 ? -13.977 20.328 29.922 1 83.25 97 ALA A N 1
ATOM 745 C CA . ALA A 1 97 ? -13.906 21.406 30.906 1 83.25 97 ALA A CA 1
ATOM 746 C C . ALA A 1 97 ? -12.484 21.938 31.047 1 83.25 97 ALA A C 1
ATOM 748 O O . ALA A 1 97 ? -11.523 21.188 30.859 1 83.25 97 ALA A O 1
ATOM 749 N N . TYR A 1 98 ? -12.32 23.25 31.312 1 80.25 98 TYR A N 1
ATOM 750 C CA . TYR A 1 98 ? -11.078 23.938 31.672 1 80.25 98 TYR A CA 1
ATOM 751 C C . TYR A 1 98 ? -10.039 23.797 30.578 1 80.25 98 TYR A C 1
ATOM 753 O O . TYR A 1 98 ? -8.852 23.641 30.844 1 80.25 98 TYR A O 1
ATOM 761 N N . GLY A 1 99 ? -10.555 23.672 29.391 1 85.5 99 GLY A N 1
ATOM 762 C CA . GLY A 1 99 ? -9.617 23.641 28.281 1 85.5 99 GLY A CA 1
ATOM 763 C C . GLY A 1 99 ? -8.984 22.281 28.062 1 85.5 99 GLY A C 1
ATOM 764 O O . GLY A 1 99 ? -7.961 22.156 27.391 1 85.5 99 GLY A O 1
ATOM 765 N N . PHE A 1 100 ? -9.586 21.266 28.594 1 92 100 PHE A N 1
ATOM 766 C CA . PHE A 1 100 ? -9.008 19.922 28.562 1 92 100 PHE A CA 1
ATOM 767 C C . PHE A 1 100 ? -8.883 19.438 27.125 1 92 100 PHE A C 1
ATOM 769 O O . PHE A 1 100 ? -8.008 18.625 26.812 1 92 100 PHE A O 1
ATOM 776 N N . THR A 1 101 ? -9.734 19.938 26.297 1 93.88 101 THR A N 1
ATOM 777 C CA . THR A 1 101 ? -9.688 19.469 24.922 1 93.88 101 THR A CA 1
ATOM 778 C C . THR A 1 101 ? -8.367 19.859 24.266 1 93.88 101 THR A C 1
ATOM 780 O O . THR A 1 101 ? -7.848 19.125 23.406 1 93.88 101 THR A O 1
ATOM 783 N N . LEU A 1 102 ? -7.797 20.922 24.641 1 94.38 102 LEU A N 1
ATOM 784 C CA . LEU A 1 102 ? -6.496 21.328 24.125 1 94.38 102 LEU A CA 1
ATOM 785 C C . LEU A 1 102 ? -5.395 20.422 24.656 1 94.38 102 LEU A C 1
ATOM 787 O O . LEU A 1 102 ? -4.461 20.062 23.938 1 94.38 102 LEU A O 1
ATOM 791 N N . VAL A 1 103 ? -5.496 20.094 25.938 1 95.38 103 VAL A N 1
ATOM 792 C CA . VAL A 1 103 ? -4.555 19.156 26.531 1 95.38 103 VAL A CA 1
ATOM 793 C C . VAL A 1 103 ? -4.68 17.781 25.875 1 95.38 103 VAL A C 1
ATOM 795 O O . VAL A 1 103 ? -3.672 17.141 25.594 1 95.38 103 VAL A O 1
ATOM 798 N N . ALA A 1 104 ? -5.961 17.406 25.656 1 97.12 104 ALA A N 1
ATOM 799 C CA . ALA A 1 104 ? -6.223 16.125 25 1 97.12 104 ALA A CA 1
ATOM 800 C C . ALA A 1 104 ? -5.633 16.109 23.594 1 97.12 104 ALA A C 1
ATOM 802 O O . ALA A 1 104 ? -5.137 15.078 23.125 1 97.12 104 ALA A O 1
ATOM 803 N N . LEU A 1 105 ? -5.738 17.219 22.906 1 97.31 105 LEU A N 1
ATOM 804 C CA . LEU A 1 105 ? -5.16 17.344 21.562 1 97.31 105 LEU A CA 1
ATOM 805 C C . LEU A 1 105 ? -3.654 17.109 21.609 1 97.31 105 LEU A C 1
ATOM 807 O O . LEU A 1 105 ? -3.135 16.266 20.859 1 97.31 105 LEU A O 1
ATOM 811 N N . LEU A 1 106 ? -2.943 17.75 22.484 1 97.88 106 LEU A N 1
ATOM 812 C CA . LEU A 1 106 ? -1.495 17.625 22.594 1 97.88 106 LEU A CA 1
ATOM 813 C C . LEU A 1 106 ? -1.103 16.234 23.062 1 97.88 106 LEU A C 1
ATOM 815 O O . LEU A 1 106 ? -0.136 15.648 22.562 1 97.88 106 LEU A O 1
ATOM 819 N N . ALA A 1 107 ? -1.866 15.727 24.016 1 98.19 107 ALA A N 1
ATOM 820 C CA . ALA A 1 107 ? -1.59 14.391 24.547 1 98.19 107 ALA A CA 1
ATOM 821 C C . ALA A 1 107 ? -1.769 13.328 23.453 1 98.19 107 ALA A C 1
ATOM 823 O O . ALA A 1 107 ? -0.989 12.375 23.375 1 98.19 107 ALA A O 1
ATOM 824 N N . ALA A 1 108 ? -2.83 13.453 22.672 1 98.5 108 ALA A N 1
ATOM 825 C CA . ALA A 1 108 ? -3.105 12.5 21.594 1 98.5 108 ALA A CA 1
ATOM 826 C C . ALA A 1 108 ? -1.986 12.508 20.562 1 98.5 108 ALA A C 1
ATOM 828 O O . ALA A 1 108 ? -1.56 11.445 20.094 1 98.5 108 ALA A O 1
ATOM 829 N N . VAL A 1 109 ? -1.518 13.664 20.172 1 98.62 109 VAL A N 1
ATOM 830 C CA . VAL A 1 109 ? -0.403 13.781 19.234 1 98.62 109 VAL A CA 1
ATOM 831 C C . VAL A 1 109 ? 0.848 13.148 19.844 1 98.62 109 VAL A C 1
ATOM 833 O O . VAL A 1 109 ? 1.59 12.438 19.156 1 98.62 109 VAL A O 1
ATOM 836 N N . ALA A 1 110 ? 1.075 13.367 21.156 1 98.69 110 ALA A N 1
ATOM 837 C CA . ALA A 1 110 ? 2.223 12.805 21.859 1 98.69 110 ALA A CA 1
ATOM 838 C C . ALA A 1 110 ? 2.15 11.281 21.891 1 98.69 110 ALA A C 1
ATOM 840 O O . ALA A 1 110 ? 3.172 10.602 21.75 1 98.69 110 ALA A O 1
ATOM 841 N N . ILE A 1 111 ? 0.965 10.781 22.094 1 98.69 111 ILE A N 1
ATOM 842 C CA . ILE A 1 111 ? 0.784 9.328 22.125 1 98.69 111 ILE A CA 1
ATOM 843 C C . ILE A 1 111 ? 1.155 8.734 20.766 1 98.69 111 ILE A C 1
ATOM 845 O O . ILE A 1 111 ? 1.868 7.734 20.703 1 98.69 111 ILE A O 1
ATOM 849 N N . ALA A 1 112 ? 0.638 9.352 19.688 1 98.31 112 ALA A N 1
ATOM 850 C CA . ALA A 1 112 ? 1.011 8.906 18.344 1 98.31 112 ALA A CA 1
ATOM 851 C C . ALA A 1 112 ? 2.521 8.969 18.141 1 98.31 112 ALA A C 1
ATOM 853 O O . ALA A 1 112 ? 3.117 8.062 17.562 1 98.31 112 ALA A O 1
ATOM 854 N N . ALA A 1 113 ? 3.145 10.016 18.656 1 98.5 113 ALA A N 1
ATOM 855 C CA . ALA A 1 113 ? 4.59 10.188 18.531 1 98.5 113 ALA A CA 1
ATOM 856 C C . ALA A 1 113 ? 5.34 9.109 19.312 1 98.5 113 ALA A C 1
ATOM 858 O O . ALA A 1 113 ? 6.379 8.625 18.859 1 98.5 113 ALA A O 1
ATOM 859 N N . VAL A 1 114 ? 4.879 8.75 20.453 1 98.56 114 VAL A N 1
ATOM 860 C CA . VAL A 1 114 ? 5.52 7.734 21.266 1 98.56 114 VAL A CA 1
ATOM 861 C C . VAL A 1 114 ? 5.43 6.375 20.578 1 98.56 114 VAL A C 1
ATOM 863 O O . VAL A 1 114 ? 6.402 5.617 20.547 1 98.56 114 VAL A O 1
ATOM 866 N N . VAL A 1 115 ? 4.281 6.074 20.062 1 97.88 115 VAL A N 1
ATOM 867 C CA . VAL A 1 115 ? 4.125 4.82 19.328 1 97.88 115 VAL A CA 1
ATOM 868 C C . VAL A 1 115 ? 5.059 4.809 18.109 1 97.88 115 VAL A C 1
ATOM 870 O O . VAL A 1 115 ? 5.664 3.779 17.797 1 97.88 115 VAL A O 1
ATOM 873 N N . ALA A 1 116 ? 5.109 5.941 17.484 1 98.12 116 ALA A N 1
ATOM 874 C CA . ALA A 1 116 ? 6.02 6.062 16.344 1 98.12 116 ALA A CA 1
ATOM 875 C C . ALA A 1 116 ? 7.469 5.887 16.781 1 98.12 116 ALA A C 1
ATOM 877 O O . ALA A 1 116 ? 8.289 5.34 16.031 1 98.12 116 ALA A O 1
ATOM 878 N N . LEU A 1 117 ? 7.762 6.391 17.953 1 98.25 117 LEU A N 1
ATOM 879 C CA . LEU A 1 117 ? 9.109 6.223 18.5 1 98.25 117 LEU A CA 1
ATOM 880 C C . LEU A 1 117 ? 9.43 4.75 18.703 1 98.25 117 LEU A C 1
ATOM 882 O O . LEU A 1 117 ? 10.531 4.297 18.375 1 98.25 117 LEU A O 1
ATOM 886 N N . LEU A 1 118 ? 8.523 4.062 19.188 1 96.31 118 LEU A N 1
ATOM 887 C CA . LEU A 1 118 ? 8.719 2.635 19.438 1 96.31 118 LEU A CA 1
ATOM 888 C C . LEU A 1 118 ? 8.883 1.879 18.125 1 96.31 118 LEU A C 1
ATOM 890 O O . LEU A 1 118 ? 9.836 1.116 17.953 1 96.31 118 LEU A O 1
ATOM 894 N N . LEU A 1 119 ? 7.969 2.086 17.266 1 94.31 119 LEU A N 1
ATOM 895 C CA . LEU A 1 119 ? 8.031 1.416 15.961 1 94.31 119 LEU A CA 1
ATOM 896 C C . LEU A 1 119 ? 9.289 1.815 15.203 1 94.31 119 LEU A C 1
ATOM 898 O O . LEU A 1 119 ? 9.984 0.959 14.648 1 94.31 119 LEU A O 1
ATOM 902 N N . GLY A 1 120 ? 9.516 3.168 15.164 1 95.69 120 GLY A N 1
ATOM 903 C CA . GLY A 1 120 ? 10.68 3.674 14.453 1 95.69 120 GLY A CA 1
ATOM 904 C C . GLY A 1 120 ? 11.992 3.162 15.016 1 95.69 120 GLY A C 1
ATOM 905 O O . GLY A 1 120 ? 12.938 2.906 14.273 1 95.69 120 GLY A O 1
ATOM 906 N N . TYR A 1 121 ? 12.016 3.033 16.312 1 95.5 121 TYR A N 1
ATOM 907 C CA . TYR A 1 121 ? 13.227 2.523 16.938 1 95.5 121 TYR A CA 1
ATOM 908 C C . TYR A 1 121 ? 13.586 1.145 16.406 1 95.5 121 TYR A C 1
ATOM 910 O O . TYR A 1 121 ? 14.727 0.908 15.992 1 95.5 121 TYR A O 1
ATOM 918 N N . PHE A 1 122 ? 12.672 0.295 16.297 1 91.44 122 PHE A N 1
ATOM 919 C CA . PHE A 1 122 ? 12.938 -1.061 15.828 1 91.44 122 PHE A CA 1
ATOM 920 C C . PHE A 1 122 ? 13.242 -1.067 14.336 1 91.44 122 PHE A C 1
ATOM 922 O O . PHE A 1 122 ? 14.047 -1.873 13.867 1 91.44 122 PHE A O 1
ATOM 929 N N . MET A 1 123 ? 12.656 -0.194 13.648 1 91.94 123 MET A N 1
ATOM 930 C CA . MET A 1 123 ? 12.859 -0.159 12.203 1 91.94 123 MET A CA 1
ATOM 931 C C . MET A 1 123 ? 14.25 0.371 11.859 1 91.94 123 MET A C 1
ATOM 933 O O . MET A 1 123 ? 15.008 -0.29 11.156 1 91.94 123 MET A O 1
ATOM 937 N N . PHE A 1 124 ? 14.578 1.496 12.43 1 93.62 124 PHE A N 1
ATOM 938 C CA . PHE A 1 124 ? 15.797 2.172 12 1 93.62 124 PHE A CA 1
ATOM 939 C C . PHE A 1 124 ? 17.016 1.577 12.703 1 93.62 124 PHE A C 1
ATOM 941 O O . PHE A 1 124 ? 18.094 1.465 12.102 1 93.62 124 PHE A O 1
ATOM 948 N N . PHE A 1 125 ? 16.891 1.191 13.898 1 92.44 125 PHE A N 1
ATOM 949 C CA . PHE A 1 125 ? 18.016 0.573 14.578 1 92.44 125 PHE A CA 1
ATOM 950 C C . PHE A 1 125 ? 18.172 -0.883 14.156 1 92.44 125 PHE A C 1
ATOM 952 O O . PHE A 1 125 ? 19.234 -1.485 14.352 1 92.44 125 PHE A O 1
ATOM 959 N N . GLY A 1 126 ? 17.141 -1.415 13.633 1 87 126 GLY A N 1
ATOM 960 C CA . GLY A 1 126 ? 17.25 -2.717 12.992 1 87 126 GLY A CA 1
ATOM 961 C C . GLY A 1 126 ? 17.812 -2.65 11.594 1 87 126 GLY A C 1
ATOM 962 O O . GLY A 1 126 ? 17.969 -3.678 10.922 1 87 126 GLY A O 1
ATOM 963 N N . ARG A 1 127 ? 17.984 -1.44 11.078 1 87.75 127 ARG A N 1
ATOM 964 C CA . ARG A 1 127 ? 18.609 -1.165 9.789 1 87.75 127 ARG A CA 1
ATOM 965 C C . ARG A 1 127 ? 17.719 -1.609 8.641 1 87.75 127 ARG A C 1
ATOM 967 O O . ARG A 1 127 ? 18.203 -2.152 7.645 1 87.75 127 ARG A O 1
ATOM 974 N N . ILE A 1 128 ? 16.469 -1.454 8.969 1 84 128 ILE A N 1
ATOM 975 C CA . ILE A 1 128 ? 15.5 -1.694 7.898 1 84 128 ILE A CA 1
ATOM 976 C C . ILE A 1 128 ? 15.523 -0.533 6.91 1 84 128 ILE A C 1
ATOM 978 O O . ILE A 1 128 ? 15.547 0.633 7.312 1 84 128 ILE A O 1
ATOM 982 N N . GLU A 1 129 ? 15.594 -0.873 5.574 1 79.06 129 GLU A N 1
ATOM 983 C CA . GLU A 1 129 ? 15.719 0.203 4.594 1 79.06 129 GLU A CA 1
ATOM 984 C C . GLU A 1 129 ? 14.812 -0.043 3.391 1 79.06 129 GLU A C 1
ATOM 986 O O . GLU A 1 129 ? 14.359 -1.169 3.164 1 79.06 129 GLU A O 1
ATOM 991 N N . GLY A 1 130 ? 14.57 1.14 2.799 1 76.06 130 GLY A N 1
ATOM 992 C CA . GLY A 1 130 ? 13.953 1.061 1.486 1 76.06 130 GLY A CA 1
ATOM 993 C C . GLY A 1 130 ? 12.523 0.548 1.528 1 76.06 130 GLY A C 1
ATOM 994 O O . GLY A 1 130 ? 11.695 1.061 2.287 1 76.06 130 GLY A O 1
ATOM 995 N N . VAL A 1 131 ? 12.289 -0.476 0.798 1 75.75 131 VAL A N 1
ATOM 996 C CA . VAL A 1 131 ? 10.945 -0.989 0.561 1 75.75 131 VAL A CA 1
ATOM 997 C C . VAL A 1 131 ? 10.438 -1.702 1.812 1 75.75 131 VAL A C 1
ATOM 999 O O . VAL A 1 131 ? 9.234 -1.705 2.086 1 75.75 131 VAL A O 1
ATOM 1002 N N . PHE A 1 132 ? 11.289 -2.148 2.572 1 81 132 PHE A N 1
ATOM 1003 C CA . PHE A 1 132 ? 10.883 -2.902 3.754 1 81 132 PHE A CA 1
ATOM 1004 C C . PHE A 1 132 ? 10.281 -1.981 4.809 1 81 132 PHE A C 1
ATOM 1006 O O . PHE A 1 132 ? 9.414 -2.393 5.578 1 81 132 PHE A O 1
ATOM 1013 N N . LEU A 1 133 ? 10.797 -0.748 4.828 1 87.38 133 LEU A N 1
ATOM 1014 C CA . LEU A 1 133 ? 10.164 0.231 5.711 1 87.38 133 LEU A CA 1
ATOM 1015 C C . LEU A 1 133 ? 8.703 0.435 5.336 1 87.38 133 LEU A C 1
ATOM 1017 O O . LEU A 1 133 ? 7.836 0.505 6.215 1 87.38 133 LEU A O 1
ATOM 1021 N N . GLY A 1 134 ? 8.453 0.508 4.086 1 86.69 134 GLY A N 1
ATOM 1022 C CA . GLY A 1 134 ? 7.086 0.625 3.602 1 86.69 134 GLY A CA 1
ATOM 1023 C C . GLY A 1 134 ? 6.223 -0.569 3.957 1 86.69 134 GLY A C 1
ATOM 1024 O O . GLY A 1 134 ? 5.07 -0.408 4.367 1 86.69 134 GLY A O 1
ATOM 1025 N N . ILE A 1 135 ? 6.746 -1.679 3.869 1 82.94 135 ILE A N 1
ATOM 1026 C CA . ILE A 1 135 ? 6.008 -2.912 4.109 1 82.94 135 ILE A CA 1
ATOM 1027 C C . ILE A 1 135 ? 5.66 -3.025 5.594 1 82.94 135 ILE A C 1
ATOM 1029 O O . ILE A 1 135 ? 4.535 -3.389 5.949 1 82.94 135 ILE A O 1
ATOM 1033 N N . VAL A 1 136 ? 6.637 -2.717 6.418 1 87.25 136 VAL A N 1
ATOM 1034 C CA . VAL A 1 136 ? 6.402 -2.793 7.855 1 87.25 136 VAL A CA 1
ATOM 1035 C C . VAL A 1 136 ? 5.305 -1.811 8.258 1 87.25 136 VAL A C 1
ATOM 1037 O O . VAL A 1 136 ? 4.395 -2.16 9.008 1 87.25 136 VAL A O 1
ATOM 1040 N N . THR A 1 137 ? 5.418 -0.639 7.715 1 91.38 137 THR A N 1
ATOM 1041 C CA . THR A 1 137 ? 4.43 0.372 8.078 1 91.38 137 THR A CA 1
ATOM 1042 C C . THR A 1 137 ? 3.068 0.032 7.48 1 91.38 137 THR A C 1
ATOM 1044 O O . THR A 1 137 ? 2.031 0.338 8.07 1 91.38 137 THR A O 1
ATOM 1047 N N . LEU A 1 138 ? 3.086 -0.562 6.387 1 87 138 LEU A N 1
ATOM 1048 C CA . LEU A 1 138 ? 1.848 -1.063 5.797 1 87 138 LEU A CA 1
ATOM 1049 C C . LEU A 1 138 ? 1.208 -2.119 6.695 1 87 138 LEU A C 1
ATOM 1051 O O . LEU A 1 138 ? 0 -2.082 6.941 1 87 138 LEU A O 1
ATOM 1055 N N . ALA A 1 139 ? 1.967 -3.041 7.129 1 86.19 139 ALA A N 1
ATOM 1056 C CA . ALA A 1 139 ? 1.478 -4.109 7.992 1 86.19 139 ALA A CA 1
ATOM 1057 C C . ALA A 1 139 ? 0.886 -3.545 9.281 1 86.19 139 ALA A C 1
ATOM 1059 O O . ALA A 1 139 ? -0.153 -4.016 9.758 1 86.19 139 ALA A O 1
ATOM 1060 N N . VAL A 1 140 ? 1.566 -2.578 9.766 1 90.81 140 VAL A N 1
ATOM 1061 C CA . VAL A 1 140 ? 1.095 -1.949 11 1 90.81 140 VAL A CA 1
ATOM 1062 C C . VAL A 1 140 ? -0.261 -1.292 10.758 1 90.81 140 VAL A C 1
ATOM 1064 O O . VAL A 1 140 ? -1.171 -1.407 11.578 1 90.81 140 VAL A O 1
ATOM 1067 N N . THR A 1 141 ? -0.366 -0.593 9.695 1 92 141 THR A N 1
ATOM 1068 C CA . THR A 1 141 ? -1.614 0.071 9.336 1 92 141 THR A CA 1
ATOM 1069 C C . THR A 1 141 ? -2.742 -0.945 9.18 1 92 141 THR A C 1
ATOM 1071 O O . THR A 1 141 ? -3.84 -0.746 9.703 1 92 141 THR A O 1
ATOM 1074 N N . LEU A 1 142 ? -2.457 -2.014 8.547 1 86.75 142 LEU A N 1
ATOM 1075 C CA . LEU A 1 142 ? -3.457 -3.055 8.336 1 86.75 142 LEU A CA 1
ATOM 1076 C C . LEU A 1 142 ? -3.854 -3.703 9.656 1 86.75 142 LEU A C 1
ATOM 1078 O O . LEU A 1 142 ? -5.043 -3.916 9.914 1 86.75 142 LEU A O 1
ATOM 1082 N N . MET A 1 143 ? -2.873 -4.008 10.414 1 87.75 143 MET A N 1
ATOM 1083 C CA . MET A 1 143 ? -3.1 -4.664 11.695 1 87.75 143 MET A CA 1
ATOM 1084 C C . MET A 1 143 ? -3.943 -3.791 12.617 1 87.75 143 MET A C 1
ATOM 1086 O O . MET A 1 143 ? -4.895 -4.27 13.234 1 87.75 143 MET A O 1
ATOM 1090 N N . LEU A 1 144 ? -3.615 -2.547 12.648 1 91.56 144 LEU A N 1
ATOM 1091 C CA . LEU A 1 144 ? -4.328 -1.646 13.547 1 91.56 144 LEU A CA 1
ATOM 1092 C C . LEU A 1 144 ? -5.754 -1.405 13.062 1 91.56 144 LEU A C 1
ATOM 1094 O O . LEU A 1 144 ? -6.684 -1.329 13.867 1 91.56 144 LEU A O 1
ATOM 1098 N N . GLU A 1 145 ? -5.879 -1.18 11.781 1 91.31 145 GLU A N 1
ATOM 1099 C CA . GLU A 1 145 ? -7.223 -1.02 11.242 1 91.31 145 GLU A CA 1
ATOM 1100 C C . GLU A 1 145 ? -8.094 -2.234 11.547 1 91.31 145 GLU A C 1
ATOM 1102 O O . GLU A 1 145 ? -9.242 -2.09 11.969 1 91.31 145 GLU A O 1
ATOM 1107 N N . ARG A 1 146 ? -7.566 -3.404 11.383 1 86.44 146 ARG A N 1
ATOM 1108 C CA . ARG A 1 146 ? -8.328 -4.625 11.609 1 86.44 146 ARG A CA 1
ATOM 1109 C C . ARG A 1 146 ? -8.625 -4.82 13.094 1 86.44 146 ARG A C 1
ATOM 1111 O O . ARG A 1 146 ? -9.719 -5.246 13.469 1 86.44 146 ARG A O 1
ATOM 1118 N N . PHE A 1 147 ? -7.629 -4.539 13.852 1 90.31 147 PHE A N 1
ATOM 1119 C CA . PHE A 1 147 ? -7.84 -4.637 15.289 1 90.31 147 PHE A CA 1
ATOM 1120 C C . PHE A 1 147 ? -8.977 -3.723 15.734 1 90.31 147 PHE A C 1
ATOM 1122 O O . PHE A 1 147 ? -9.891 -4.156 16.438 1 90.31 147 PHE A O 1
ATOM 1129 N N . MET A 1 148 ? -8.922 -2.498 15.32 1 93.25 148 MET A N 1
ATOM 1130 C CA . MET A 1 148 ? -9.938 -1.534 15.727 1 93.25 148 MET A CA 1
ATOM 1131 C C . MET A 1 148 ? -11.305 -1.917 15.172 1 93.25 148 MET A C 1
ATOM 1133 O O . MET A 1 148 ? -12.328 -1.684 15.812 1 93.25 148 MET A O 1
ATOM 1137 N N . ALA A 1 149 ? -11.312 -2.486 14.062 1 89.38 149 ALA A N 1
ATOM 1138 C CA . ALA A 1 149 ? -12.562 -2.908 13.438 1 89.38 149 ALA A CA 1
ATOM 1139 C C . ALA A 1 149 ? -13.242 -4.008 14.258 1 89.38 149 ALA A C 1
ATOM 1141 O O . ALA A 1 149 ? -14.461 -4.156 14.219 1 89.38 149 ALA A O 1
ATOM 1142 N N . GLN A 1 150 ? -12.5 -4.727 15.055 1 87.94 150 GLN A N 1
ATOM 1143 C CA . GLN A 1 150 ? -13.031 -5.844 15.836 1 87.94 150 GLN A CA 1
ATOM 1144 C C . GLN A 1 150 ? -13.438 -5.391 17.234 1 87.94 150 GLN A C 1
ATOM 1146 O O . GLN A 1 150 ? -13.766 -6.219 18.094 1 87.94 150 GLN A O 1
ATOM 1151 N N . THR A 1 151 ? -13.516 -4.156 17.422 1 91.44 151 THR A N 1
ATOM 1152 C CA . THR A 1 151 ? -13.82 -3.652 18.766 1 91.44 151 THR A CA 1
ATOM 1153 C C . THR A 1 151 ? -15.266 -3.166 18.844 1 91.44 151 THR A C 1
ATOM 1155 O O . THR A 1 151 ? -15.555 -2.172 19.516 1 91.44 151 THR A O 1
ATOM 1158 N N . ALA A 1 152 ? -16.125 -3.748 18.156 1 90 152 ALA A N 1
ATOM 1159 C CA . ALA A 1 152 ? -17.531 -3.328 18.109 1 90 152 ALA A CA 1
ATOM 1160 C C . ALA A 1 152 ? -18.266 -3.748 19.375 1 90 152 ALA A C 1
ATOM 1162 O O . ALA A 1 152 ? -19.281 -3.152 19.719 1 90 152 ALA A O 1
ATOM 1163 N N . GLY A 1 153 ? -17.781 -4.758 20.047 1 87.56 153 GLY A N 1
ATOM 1164 C CA . GLY A 1 153 ? -18.469 -5.277 21.219 1 87.56 153 GLY A CA 1
ATOM 1165 C C . GLY A 1 153 ? -18.484 -4.301 22.375 1 87.56 153 GLY A C 1
ATOM 1166 O O . GLY A 1 153 ? -17.594 -3.451 22.5 1 87.56 153 GLY A O 1
ATOM 1167 N N . PRO A 1 154 ? -19.5 -4.344 23.125 1 88.75 154 PRO A N 1
ATOM 1168 C CA . PRO A 1 154 ? -19.641 -3.426 24.266 1 88.75 154 PRO A CA 1
ATOM 1169 C C . PRO A 1 154 ? -18.5 -3.549 25.266 1 88.75 154 PRO A C 1
ATOM 1171 O O . PRO A 1 154 ? -18.25 -2.623 26.031 1 88.75 154 PRO A O 1
ATOM 1174 N N . GLU A 1 155 ? -17.797 -4.664 25.156 1 90.5 155 GLU A N 1
ATOM 1175 C CA . GLU A 1 155 ? -16.688 -4.883 26.094 1 90.5 155 GLU A CA 1
ATOM 1176 C C . GLU A 1 155 ? -15.484 -4.016 25.734 1 90.5 155 GLU A C 1
ATOM 1178 O O . GLU A 1 155 ? -14.602 -3.789 26.562 1 90.5 155 GLU A O 1
ATOM 1183 N N . TRP A 1 156 ? -15.5 -3.605 24.578 1 91.69 156 TRP A N 1
ATOM 1184 C CA . TRP A 1 156 ? -14.367 -2.805 24.125 1 91.69 156 TRP A CA 1
ATOM 1185 C C . TRP A 1 156 ? -14.57 -1.33 24.453 1 91.69 156 TRP A C 1
ATOM 1187 O O . TRP A 1 156 ? -14.914 -0.536 23.562 1 91.69 156 TRP A O 1
ATOM 1197 N N . ARG A 1 157 ? -14.344 -1.034 25.688 1 93.62 157 ARG A N 1
ATOM 1198 C CA . ARG A 1 157 ? -14.461 0.341 26.156 1 93.62 157 ARG A CA 1
ATOM 1199 C C . ARG A 1 157 ? -13.289 0.708 27.062 1 93.62 157 ARG A C 1
ATOM 1201 O O . ARG A 1 157 ? -12.695 -0.161 27.703 1 93.62 157 ARG A O 1
ATOM 1208 N N . ILE A 1 158 ? -12.875 1.862 26.969 1 95.5 158 ILE A N 1
ATOM 1209 C CA . ILE A 1 158 ? -11.898 2.453 27.891 1 95.5 158 ILE A CA 1
ATOM 1210 C C . ILE A 1 158 ? -12.555 3.58 28.688 1 95.5 158 ILE A C 1
ATOM 1212 O O . ILE A 1 158 ? -12.766 4.676 28.156 1 95.5 158 ILE A O 1
ATOM 1216 N N . GLY A 1 159 ? -12.898 3.268 29.984 1 95.62 159 GLY A N 1
ATOM 1217 C CA . GLY A 1 159 ? -13.75 4.191 30.719 1 95.62 159 GLY A CA 1
ATOM 1218 C C . GLY A 1 159 ? -15.133 4.352 30.109 1 95.62 159 GLY A C 1
ATOM 1219 O O . GLY A 1 159 ? -15.82 3.361 29.859 1 95.62 159 GLY A O 1
ATOM 1220 N N . ALA A 1 160 ? -15.438 5.559 29.797 1 93.5 160 ALA A N 1
ATOM 1221 C CA . ALA A 1 160 ? -16.75 5.852 29.219 1 93.5 160 ALA A CA 1
ATOM 1222 C C . ALA A 1 160 ? -16.703 5.758 27.703 1 93.5 160 ALA A C 1
ATOM 1224 O O . ALA A 1 160 ? -17.75 5.746 27.047 1 93.5 160 ALA A O 1
ATOM 1225 N N . ALA A 1 161 ? -15.531 5.613 27.109 1 95.44 161 ALA A N 1
ATOM 1226 C CA . ALA A 1 161 ? -15.367 5.664 25.656 1 95.44 161 ALA A CA 1
ATOM 1227 C C . ALA A 1 161 ? -15.484 4.273 25.047 1 95.44 161 ALA A C 1
ATOM 1229 O O . ALA A 1 161 ? -14.602 3.434 25.219 1 95.44 161 ALA A O 1
ATOM 1230 N N . ARG A 1 162 ? -16.5 4.066 24.359 1 95.25 162 ARG A N 1
ATOM 1231 C CA . ARG A 1 162 ? -16.625 2.848 23.562 1 95.25 162 ARG A CA 1
ATOM 1232 C C . ARG A 1 162 ? -15.945 2.996 22.203 1 95.25 162 ARG A C 1
ATOM 1234 O O . ARG A 1 162 ? -16.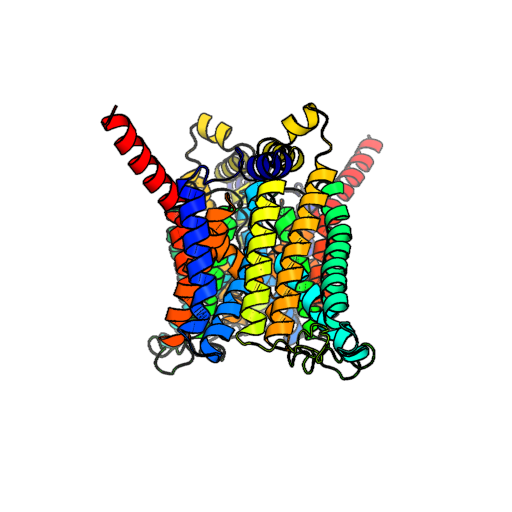109 4.016 21.531 1 95.25 162 ARG A O 1
ATOM 1241 N N . LEU A 1 163 ? -15.242 2.055 21.766 1 94.31 163 LEU A N 1
ATOM 1242 C CA . LEU A 1 163 ? -14.492 2.123 20.516 1 94.31 163 LEU A CA 1
ATOM 1243 C C . LEU A 1 163 ? -15.398 1.839 19.328 1 94.31 163 LEU A C 1
ATOM 1245 O O . LEU A 1 163 ? -15.25 2.449 18.266 1 94.31 163 LEU A O 1
ATOM 1249 N N . ASN A 1 164 ? -16.375 0.857 19.438 1 94.12 164 ASN A N 1
ATOM 1250 C CA . ASN A 1 164 ? -17.562 0.62 18.625 1 94.12 164 ASN A CA 1
ATOM 1251 C C . ASN A 1 164 ? -17.188 0.105 17.234 1 94.12 164 ASN A C 1
ATOM 1253 O O . ASN A 1 164 ? -17.969 0.234 16.297 1 94.12 164 ASN A O 1
ATOM 1257 N N . GLY A 1 165 ? -15.992 -0.392 17.062 1 92.31 165 GLY A N 1
ATOM 1258 C CA . GLY A 1 165 ? -15.617 -0.994 15.789 1 92.31 165 GLY A CA 1
ATOM 1259 C C . GLY A 1 165 ? -15.969 -0.131 14.586 1 92.31 165 GLY A C 1
ATOM 1260 O O . GLY A 1 165 ? -15.703 1.074 14.586 1 92.31 165 GLY A O 1
ATOM 1261 N N . PHE A 1 166 ? -16.594 -0.725 13.578 1 88.56 166 PHE A N 1
ATOM 1262 C CA . PHE A 1 166 ? -16.891 -0.013 12.336 1 88.56 166 PHE A CA 1
ATOM 1263 C C . PHE A 1 166 ? -18.016 0.981 12.539 1 88.56 166 PHE A C 1
ATOM 1265 O O . PHE A 1 166 ? -18.234 1.859 11.703 1 88.56 166 PHE A O 1
ATOM 1272 N N . ASN A 1 167 ? -18.75 0.819 13.617 1 90.88 167 ASN A N 1
ATOM 1273 C CA . ASN A 1 167 ? -19.766 1.818 13.93 1 90.88 167 ASN A CA 1
ATOM 1274 C C . ASN A 1 167 ? -19.141 3.172 14.258 1 90.88 167 ASN A C 1
ATOM 1276 O O . ASN A 1 167 ? -19.766 4.215 14.07 1 90.88 167 ASN A O 1
ATOM 1280 N N . GLY A 1 168 ? -17.906 3.119 14.766 1 94.56 168 GLY A N 1
ATOM 1281 C CA . GLY A 1 168 ? -17.172 4.344 15.023 1 94.56 168 GLY A CA 1
ATOM 1282 C C . GLY A 1 168 ? -17.328 4.848 16.453 1 94.56 168 GLY A C 1
ATOM 1283 O O . GLY A 1 168 ? -18.281 4.48 17.141 1 94.56 168 GLY A O 1
ATOM 1284 N N . MET A 1 169 ? -16.438 5.598 16.891 1 95.31 169 MET A N 1
ATOM 1285 C CA . MET A 1 169 ? -16.5 6.316 18.156 1 95.31 169 MET A CA 1
ATOM 1286 C C . MET A 1 169 ? -17.062 7.719 17.969 1 95.31 169 MET A C 1
ATOM 1288 O O . MET A 1 169 ? -16.594 8.469 17.109 1 95.31 169 MET A O 1
ATOM 1292 N N . SER A 1 170 ? -18.125 8 18.719 1 94.44 170 SER A N 1
ATOM 1293 C CA . SER A 1 170 ? -18.781 9.289 18.594 1 94.44 170 SER A CA 1
ATOM 1294 C C . SER A 1 170 ? -19.031 9.93 19.953 1 94.44 170 SER A C 1
ATOM 1296 O O . SER A 1 170 ? -18.703 9.344 20.984 1 94.44 170 SER A O 1
ATOM 1298 N N . GLY A 1 171 ? -19.5 11.195 19.891 1 90.62 171 GLY A N 1
ATOM 1299 C CA . GLY A 1 171 ? -19.906 11.875 21.109 1 90.62 171 GLY A CA 1
ATOM 1300 C C . GLY A 1 171 ? -18.797 12.688 21.734 1 90.62 171 GLY A C 1
ATOM 1301 O O . GLY A 1 171 ? -18.906 13.133 22.875 1 90.62 171 GLY A O 1
ATOM 1302 N N . MET A 1 172 ? -17.688 12.781 21.078 1 91.19 172 MET A N 1
ATOM 1303 C CA . MET A 1 172 ? -16.594 13.57 21.641 1 91.19 172 MET A CA 1
ATOM 1304 C C . MET A 1 172 ? -16.891 15.062 21.531 1 91.19 172 MET A C 1
ATOM 1306 O O . MET A 1 172 ? -17.516 15.508 20.562 1 91.19 172 MET A O 1
ATOM 1310 N N . PRO A 1 173 ? -16.578 15.703 22.547 1 89.5 173 PRO A N 1
ATOM 1311 C CA . PRO A 1 173 ? -16.797 17.156 22.469 1 89.5 173 PRO A CA 1
ATOM 1312 C C . PRO A 1 173 ? -15.891 17.844 21.453 1 89.5 173 PRO A C 1
ATOM 1314 O O . PRO A 1 173 ? -14.797 17.344 21.156 1 89.5 173 PRO A O 1
ATOM 1317 N N . PRO A 1 174 ? -16.359 18.938 20.906 1 90.12 174 PRO A N 1
ATOM 1318 C CA . PRO A 1 174 ? -15.484 19.719 20.047 1 90.12 174 PRO A CA 1
ATOM 1319 C C . PRO A 1 174 ? -14.336 20.375 20.812 1 90.12 174 PRO A C 1
ATOM 1321 O O . PRO A 1 174 ? -14.344 20.406 22.047 1 90.12 174 PRO A O 1
ATOM 1324 N N . ILE A 1 175 ? -13.406 20.828 20.062 1 92.75 175 ILE A N 1
ATOM 1325 C CA . ILE A 1 175 ? -12.328 21.594 20.703 1 92.75 175 ILE A CA 1
ATOM 1326 C C . ILE A 1 175 ? -12.898 22.844 21.359 1 92.75 175 ILE A C 1
ATOM 1328 O O . ILE A 1 175 ? -13.68 23.578 20.75 1 92.75 175 ILE A O 1
ATOM 1332 N N . THR A 1 176 ? -12.547 22.984 22.594 1 90.62 176 THR A N 1
ATOM 1333 C CA . THR A 1 176 ? -13.031 24.125 23.375 1 90.62 176 THR A CA 1
ATOM 1334 C C . THR A 1 176 ? -11.867 24.922 23.938 1 90.62 176 THR A C 1
ATOM 1336 O O . THR A 1 176 ? -10.938 24.359 24.516 1 90.62 176 THR A O 1
ATOM 1339 N N . ILE A 1 177 ? -11.891 26.234 23.688 1 88.62 177 ILE A N 1
ATOM 1340 C CA . ILE A 1 177 ? -10.867 27.125 24.203 1 88.62 177 ILE A CA 1
ATOM 1341 C C . ILE A 1 177 ? -11.398 27.875 25.422 1 88.62 177 ILE A C 1
ATOM 1343 O O . ILE A 1 177 ? -12.438 28.547 25.359 1 88.62 177 ILE A O 1
ATOM 1347 N N . PRO A 1 178 ? -10.672 27.719 26.5 1 86.56 178 PRO A N 1
ATOM 1348 C CA . PRO A 1 178 ? -11.117 28.516 27.656 1 86.56 178 PRO A CA 1
ATOM 1349 C C . PRO A 1 178 ? -10.977 30.016 27.422 1 86.56 178 PRO A C 1
ATOM 1351 O O . PRO A 1 178 ? -10 30.469 26.828 1 86.56 178 PRO A O 1
ATOM 1354 N N . TRP A 1 179 ? -12.039 30.656 27.672 1 83.69 179 TRP A N 1
ATOM 1355 C CA . TRP A 1 179 ? -12.039 32.094 27.484 1 83.69 179 TRP A CA 1
ATOM 1356 C C . TRP A 1 179 ? -12.703 32.812 28.672 1 83.69 179 TRP A C 1
ATOM 1358 O O . TRP A 1 179 ? -13.414 32.188 29.453 1 83.69 179 TRP A O 1
ATOM 1368 N N . PHE A 1 180 ? -12.352 34.031 28.859 1 84.25 180 PHE A N 1
ATOM 1369 C CA . PHE A 1 180 ? -12.789 34.812 30 1 84.25 180 PHE A CA 1
ATOM 1370 C C . PHE A 1 180 ? -14.312 34.906 30.047 1 84.25 180 PHE A C 1
ATOM 1372 O O . PHE A 1 180 ? -14.914 34.781 31.109 1 84.25 180 PHE A O 1
ATOM 1379 N N . ASP A 1 181 ? -14.906 35.125 28.953 1 83.38 181 ASP A N 1
ATOM 1380 C CA . ASP A 1 181 ? -16.359 35.312 28.891 1 83.38 181 ASP A CA 1
ATOM 1381 C C . ASP A 1 181 ? -17.062 33.969 28.609 1 83.38 181 ASP A C 1
ATOM 1383 O O . ASP A 1 181 ? -18.156 33.938 28.062 1 83.38 181 ASP A O 1
ATOM 1387 N N . GLY A 1 182 ? -16.375 32.875 28.969 1 82.12 182 GLY A N 1
ATOM 1388 C CA . GLY A 1 182 ? -16.922 31.562 28.688 1 82.12 182 GLY A CA 1
ATOM 1389 C C . GLY A 1 182 ? -16.141 30.797 27.641 1 82.12 182 GLY A C 1
ATOM 1390 O O . GLY A 1 182 ? -15.414 31.391 26.844 1 82.12 182 GLY A O 1
ATOM 1391 N N . PRO A 1 183 ? -16.297 29.547 27.703 1 84.88 183 PRO A N 1
ATOM 1392 C CA . PRO A 1 183 ? -15.531 28.75 26.75 1 84.88 183 PRO A CA 1
ATOM 1393 C C . PRO A 1 183 ? -16 28.953 25.312 1 84.88 183 PRO A C 1
ATOM 1395 O O . PRO A 1 183 ? -17.188 29.125 25.062 1 84.88 183 PRO A O 1
ATOM 1398 N N . ILE A 1 184 ? -15.094 29.109 24.438 1 85.88 184 ILE A N 1
ATOM 1399 C CA . ILE A 1 184 ? -15.359 29.172 23.016 1 85.88 184 ILE A CA 1
ATOM 1400 C C . ILE A 1 184 ? -15.352 27.766 22.422 1 85.88 184 ILE A C 1
ATOM 1402 O O . ILE A 1 184 ? -14.312 27.094 22.391 1 85.88 184 ILE A O 1
ATOM 1406 N N . VAL A 1 185 ? -16.469 27.281 22.047 1 85.88 185 VAL A N 1
ATOM 1407 C CA . VAL A 1 185 ? -16.625 25.938 21.484 1 85.88 185 VAL A CA 1
ATOM 1408 C C . VAL A 1 185 ? -16.422 25.984 19.969 1 85.88 185 VAL A C 1
ATOM 1410 O O . VAL A 1 185 ? -17.094 26.75 19.266 1 85.88 185 VAL A O 1
ATOM 1413 N N . LEU A 1 186 ? -15.477 25.234 19.453 1 88.62 186 LEU A N 1
ATOM 1414 C CA . LEU A 1 186 ? -15.109 25.266 18.047 1 88.62 186 LEU A CA 1
ATOM 1415 C C . LEU A 1 186 ? -15.742 24.094 17.297 1 88.62 186 LEU A C 1
ATOM 1417 O O . LEU A 1 186 ? -15.125 23.031 17.141 1 88.62 186 LEU A O 1
ATOM 1421 N N . PHE A 1 187 ? -16.922 24.328 16.766 1 85.94 187 PHE A N 1
ATOM 1422 C CA . PHE A 1 187 ? -17.562 23.359 15.875 1 85.94 187 PHE A CA 1
ATOM 1423 C C . PHE A 1 187 ? -16.969 23.469 14.477 1 85.94 187 PHE A C 1
ATOM 1425 O O . PHE A 1 187 ? -16.047 24.234 14.234 1 85.94 187 PHE A O 1
ATOM 1432 N N . ALA A 1 188 ? -17.438 22.469 13.617 1 83.31 188 ALA A N 1
ATOM 1433 C CA . ALA A 1 188 ? -17 22.516 12.227 1 83.31 188 ALA A CA 1
ATOM 1434 C C . ALA A 1 188 ? -17.562 23.734 11.508 1 83.31 188 ALA A C 1
ATOM 1436 O O . ALA A 1 188 ? -18.422 23.594 10.633 1 83.31 188 ALA A O 1
ATOM 1437 N N . ASP A 1 189 ? -17.031 24.891 11.891 1 90.56 189 ASP A N 1
ATOM 1438 C CA . ASP A 1 189 ? -17.469 26.188 11.414 1 90.56 189 ASP A CA 1
ATOM 1439 C C . ASP A 1 189 ? -16.297 27.172 11.344 1 90.56 189 ASP A C 1
ATOM 1441 O O . ASP A 1 189 ? -15.148 26.766 11.172 1 90.56 189 ASP A O 1
ATOM 1445 N N . VAL A 1 190 ? -16.625 28.438 11.422 1 91.88 190 VAL A N 1
ATOM 1446 C CA . VAL A 1 190 ? -15.656 29.5 11.18 1 91.88 190 VAL A CA 1
ATOM 1447 C C . VAL A 1 190 ? -14.562 29.453 12.25 1 91.88 190 VAL A C 1
ATOM 1449 O O . VAL A 1 190 ? -13.383 29.625 11.945 1 91.88 190 VAL A O 1
ATOM 1452 N N . GLY A 1 191 ? -14.938 29.219 13.5 1 91.81 191 GLY A N 1
ATOM 1453 C CA . GLY A 1 191 ? -13.953 29.172 14.562 1 91.81 191 GLY A CA 1
ATOM 1454 C C . GLY A 1 191 ? -12.898 28.109 14.359 1 91.81 191 GLY A C 1
ATOM 1455 O O . GLY A 1 191 ? -11.703 28.375 14.477 1 91.81 191 GLY A O 1
ATOM 1456 N N . LEU A 1 192 ? -13.344 26.906 14.102 1 93.94 192 LEU A N 1
ATOM 1457 C CA . LEU A 1 192 ? -12.414 25.812 13.883 1 93.94 192 LEU A CA 1
ATOM 1458 C C . LEU A 1 192 ? -11.562 26.062 12.641 1 93.94 192 LEU A C 1
ATOM 1460 O O . LEU A 1 192 ? -10.383 25.688 12.602 1 93.94 192 LEU A O 1
ATOM 1464 N N . TYR A 1 193 ? -12.164 26.688 11.648 1 96.19 193 TYR A N 1
ATOM 1465 C CA . TYR A 1 193 ? -11.445 27.047 10.43 1 96.19 193 TYR A CA 1
ATOM 1466 C C . TYR A 1 193 ? -10.227 27.906 10.75 1 96.19 193 TYR A C 1
ATOM 1468 O O . TYR A 1 193 ? -9.125 27.625 10.273 1 96.19 193 TYR A O 1
ATOM 1476 N N . TYR A 1 194 ? -10.414 28.891 11.555 1 95.94 194 TYR A N 1
ATOM 1477 C CA . TYR A 1 194 ? -9.32 29.812 11.883 1 95.94 194 TYR A CA 1
ATOM 1478 C C . TYR A 1 194 ? -8.242 29.094 12.688 1 95.94 194 TYR A C 1
ATOM 1480 O O . TYR A 1 194 ? -7.051 29.359 12.516 1 95.94 194 TYR A O 1
ATOM 1488 N N . LEU A 1 195 ? -8.656 28.203 13.578 1 95.44 195 LEU A N 1
ATOM 1489 C CA . LEU A 1 195 ? -7.672 27.469 14.352 1 95.44 195 LEU A CA 1
ATOM 1490 C C . LEU A 1 195 ? -6.824 26.578 13.453 1 95.44 195 LEU A C 1
ATOM 1492 O O . LEU A 1 195 ? -5.598 26.562 13.562 1 95.44 195 LEU A O 1
ATOM 1496 N N . ILE A 1 196 ? -7.477 25.797 12.594 1 97.5 196 ILE A N 1
ATOM 1497 C CA . ILE A 1 196 ? -6.766 24.875 11.727 1 97.5 196 ILE A CA 1
ATOM 1498 C C . ILE A 1 196 ? -5.871 25.641 10.758 1 97.5 196 ILE A C 1
ATOM 1500 O O . ILE A 1 196 ? -4.738 25.25 10.492 1 97.5 196 ILE A O 1
ATOM 1504 N N . LEU A 1 197 ? -6.383 26.75 10.227 1 97.5 197 LEU A N 1
ATOM 1505 C CA . LEU A 1 197 ? -5.578 27.594 9.359 1 97.5 197 LEU A CA 1
ATOM 1506 C C . LEU A 1 197 ? -4.328 28.094 10.078 1 97.5 197 LEU A C 1
ATOM 1508 O O . LEU A 1 197 ? -3.232 28.078 9.516 1 97.5 197 LEU A O 1
ATOM 1512 N N . ALA A 1 198 ? -4.527 28.547 11.273 1 97.38 198 ALA A N 1
ATOM 1513 C CA . ALA A 1 198 ? -3.391 29 12.07 1 97.38 198 ALA A CA 1
ATOM 1514 C C . ALA A 1 198 ? -2.369 27.891 12.258 1 97.38 198 ALA A C 1
ATOM 1516 O O . ALA A 1 198 ? -1.161 28.125 12.164 1 97.38 198 ALA A O 1
ATOM 1517 N N . LEU A 1 199 ? -2.877 26.719 12.539 1 97.94 199 LEU A N 1
ATOM 1518 C CA . LEU A 1 199 ? -1.989 25.578 12.734 1 97.94 199 LEU A CA 1
ATOM 1519 C C . LEU A 1 199 ? -1.26 25.219 11.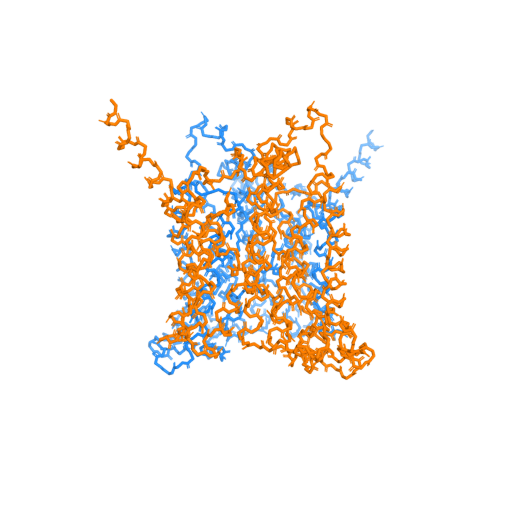438 1 97.94 199 LEU A C 1
ATOM 1521 O O . LEU A 1 199 ? -0.086 24.844 11.469 1 97.94 199 LEU A O 1
ATOM 1525 N N . VAL A 1 200 ? -1.972 25.266 10.289 1 98.38 200 VAL A N 1
ATOM 1526 C CA . VAL A 1 200 ? -1.336 25 9 1 98.38 200 VAL A CA 1
ATOM 1527 C C . VAL A 1 200 ? -0.177 25.984 8.797 1 98.38 200 VAL A C 1
ATOM 1529 O O . VAL A 1 200 ? 0.913 25.578 8.383 1 98.38 200 VAL A O 1
ATOM 1532 N N . VAL A 1 201 ? -0.379 27.266 9.109 1 98 201 VAL A N 1
ATOM 1533 C CA . VAL A 1 201 ? 0.636 28.297 8.93 1 98 201 VAL A CA 1
ATOM 1534 C C . VAL A 1 201 ? 1.812 28.031 9.867 1 98 201 VAL A C 1
ATOM 1536 O O . VAL A 1 201 ? 2.971 28.062 9.445 1 98 201 VAL A O 1
ATOM 1539 N N . VAL A 1 202 ? 1.54 27.734 11.109 1 97.94 202 VAL A N 1
ATOM 1540 C CA . VAL A 1 202 ? 2.578 27.5 12.109 1 97.94 202 VAL A CA 1
ATOM 1541 C C . VAL A 1 202 ? 3.398 26.266 11.734 1 97.94 202 VAL A C 1
ATOM 1543 O O . VAL A 1 202 ? 4.629 26.297 11.797 1 97.94 202 VAL A O 1
ATOM 1546 N N . VAL A 1 203 ? 2.715 25.203 11.367 1 98.31 203 VAL A N 1
ATOM 1547 C CA . VAL A 1 203 ? 3.393 23.953 11.023 1 98.31 203 VAL A CA 1
ATOM 1548 C C . VAL A 1 203 ? 4.215 24.156 9.75 1 98.31 203 VAL A C 1
ATOM 1550 O O . VAL A 1 203 ? 5.359 23.703 9.664 1 98.31 203 VAL A O 1
ATOM 1553 N N . TYR A 1 204 ? 3.605 24.828 8.734 1 97.81 204 TYR A N 1
ATOM 1554 C CA . TYR A 1 204 ? 4.32 25.078 7.488 1 97.81 204 TYR A CA 1
ATOM 1555 C C . TYR A 1 204 ? 5.594 25.875 7.746 1 97.81 204 TYR A C 1
ATOM 1557 O O . TYR A 1 204 ? 6.672 25.5 7.285 1 97.81 204 TYR A O 1
ATOM 1565 N N . LEU A 1 205 ? 5.488 26.938 8.484 1 97.5 205 LEU A N 1
ATOM 1566 C CA . LEU A 1 205 ? 6.641 27.797 8.773 1 97.5 205 LEU A CA 1
ATOM 1567 C C . LEU A 1 205 ? 7.633 27.062 9.68 1 97.5 205 LEU A C 1
ATOM 1569 O O . LEU A 1 205 ? 8.844 27.203 9.516 1 97.5 205 LEU A O 1
ATOM 1573 N N . GLY A 1 206 ? 7.098 26.328 10.664 1 97.75 206 GLY A N 1
ATOM 1574 C CA . GLY A 1 206 ? 7.973 25.531 11.508 1 97.75 206 GLY A CA 1
ATOM 1575 C C . GLY A 1 206 ? 8.75 24.484 10.734 1 97.75 206 GLY A C 1
ATOM 1576 O O . GLY A 1 206 ? 9.93 24.266 11.008 1 97.75 206 GLY A O 1
ATOM 1577 N N . LEU A 1 207 ? 8.141 23.859 9.805 1 98.12 207 LEU A N 1
ATOM 1578 C CA . LEU A 1 207 ? 8.805 22.859 8.984 1 98.12 207 LEU A CA 1
ATOM 1579 C C . LEU A 1 207 ? 9.859 23.5 8.078 1 98.12 207 LEU A C 1
ATOM 1581 O O . LEU A 1 207 ? 10.906 22.906 7.82 1 98.12 207 LEU A O 1
ATOM 1585 N N . ARG A 1 208 ? 9.516 24.688 7.566 1 97.12 208 ARG A N 1
ATOM 1586 C CA . ARG A 1 208 ? 10.523 25.406 6.773 1 97.12 208 ARG A CA 1
ATOM 1587 C C . ARG A 1 208 ? 11.781 25.656 7.59 1 97.12 208 ARG A C 1
ATOM 1589 O O . ARG A 1 208 ? 12.898 25.484 7.09 1 97.12 208 ARG A O 1
ATOM 1596 N N . ILE A 1 209 ? 11.57 26.047 8.82 1 97.25 209 ILE A N 1
ATOM 1597 C CA . ILE A 1 209 ? 12.711 26.297 9.703 1 97.25 209 ILE A CA 1
ATOM 1598 C C . ILE A 1 209 ? 13.445 24.984 9.969 1 97.25 209 ILE A C 1
ATOM 1600 O O . ILE A 1 209 ? 14.68 24.938 9.906 1 97.25 209 ILE A O 1
ATOM 1604 N N . LEU A 1 210 ? 12.719 23.953 10.156 1 97.5 210 LEU A N 1
ATOM 1605 C CA . LEU A 1 210 ? 13.297 22.656 10.484 1 97.5 210 LEU A CA 1
ATOM 1606 C C . LEU A 1 210 ? 14.141 22.125 9.328 1 97.5 210 LEU A C 1
ATOM 1608 O O . LEU A 1 210 ? 15.281 21.719 9.523 1 97.5 210 LEU A O 1
ATOM 1612 N N . VAL A 1 211 ? 13.609 22.141 8.133 1 97.12 211 VAL A N 1
ATOM 1613 C CA . VAL A 1 211 ? 14.281 21.5 7 1 97.12 211 VAL A CA 1
ATOM 1614 C C . VAL A 1 211 ? 15.477 22.344 6.574 1 97.12 211 VAL A C 1
ATOM 1616 O O . VAL A 1 211 ? 16.438 21.828 5.984 1 97.12 211 VAL A O 1
ATOM 1619 N N . ASN A 1 212 ? 15.445 23.703 6.93 1 96.38 212 ASN A N 1
ATOM 1620 C CA . ASN A 1 212 ? 16.562 24.578 6.574 1 96.38 212 ASN A CA 1
ATOM 1621 C C . ASN A 1 212 ? 17.594 24.656 7.695 1 96.38 212 ASN A C 1
ATOM 1623 O O . ASN A 1 212 ? 18.594 25.375 7.578 1 96.38 212 ASN A O 1
ATOM 1627 N N . SER A 1 213 ? 17.391 23.906 8.719 1 96.44 213 SER A N 1
ATOM 1628 C CA . SER A 1 213 ? 18.359 23.812 9.812 1 96.44 213 SER A CA 1
ATOM 1629 C C . SER A 1 213 ? 19.406 22.75 9.523 1 96.44 213 SER A C 1
ATOM 1631 O O . SER A 1 213 ? 19.406 22.125 8.461 1 96.44 213 SER A O 1
ATOM 1633 N N . SER A 1 214 ? 20.359 22.594 10.516 1 96.19 214 SER A N 1
ATOM 1634 C CA . SER A 1 214 ? 21.391 21.562 10.391 1 96.19 214 SER A CA 1
ATOM 1635 C C . SER A 1 214 ? 20.766 20.172 10.336 1 96.19 214 SER A C 1
ATOM 1637 O O . SER A 1 214 ? 21.25 19.297 9.617 1 96.19 214 SER A O 1
ATOM 1639 N N . PHE A 1 215 ? 19.672 20.062 11.062 1 97 215 PHE A N 1
ATOM 1640 C CA . PHE A 1 215 ? 18.984 18.781 11.07 1 97 215 PHE A CA 1
ATOM 1641 C C . PHE A 1 215 ? 18.469 18.438 9.672 1 97 215 PHE A C 1
ATOM 1643 O O . PHE A 1 215 ? 18.672 17.328 9.188 1 97 215 PHE A O 1
ATOM 1650 N N . GLY A 1 216 ? 17.734 19.406 9.062 1 96.88 216 GLY A N 1
ATOM 1651 C CA . GLY A 1 216 ? 17.219 19.203 7.723 1 96.88 216 GLY A CA 1
ATOM 1652 C C . GLY A 1 216 ? 18.297 18.891 6.703 1 96.88 216 GLY A C 1
ATOM 1653 O O . GLY A 1 216 ? 18.109 18.016 5.844 1 96.88 216 GLY A O 1
ATOM 1654 N N . ASN A 1 217 ? 19.422 19.5 6.863 1 96.19 217 ASN A N 1
ATOM 1655 C CA . ASN A 1 217 ? 20.547 19.266 5.957 1 96.19 217 ASN A CA 1
ATOM 1656 C C . ASN A 1 217 ? 21.062 17.828 6.074 1 96.19 217 ASN A C 1
ATOM 1658 O O . ASN A 1 217 ? 21.406 17.203 5.07 1 96.19 217 ASN A O 1
ATOM 1662 N N . VAL A 1 218 ? 21.078 17.422 7.25 1 97.31 218 VAL A N 1
ATOM 1663 C CA . VAL A 1 218 ? 21.594 16.062 7.48 1 97.31 218 VAL A CA 1
ATOM 1664 C C . VAL A 1 218 ? 20.609 15.039 6.926 1 97.31 218 VAL A C 1
ATOM 1666 O O . VAL A 1 218 ? 21.016 14.047 6.328 1 97.31 218 VAL A O 1
ATOM 1669 N N . ILE A 1 219 ? 19.328 15.273 7.102 1 97.12 219 ILE A N 1
ATOM 1670 C CA . ILE A 1 219 ? 18.297 14.352 6.625 1 97.12 219 ILE A CA 1
ATOM 1671 C C . ILE A 1 219 ? 18.375 14.242 5.105 1 97.12 219 ILE A C 1
ATOM 1673 O O . ILE A 1 219 ? 18.297 13.141 4.551 1 97.12 219 ILE A O 1
ATOM 1677 N N . VAL A 1 220 ? 18.531 15.336 4.457 1 96.69 220 VAL A N 1
ATOM 1678 C CA . VAL A 1 220 ? 18.609 15.352 3.002 1 96.69 220 VAL A CA 1
ATOM 1679 C C . VAL A 1 220 ? 19.891 14.648 2.549 1 96.69 220 VAL A C 1
ATOM 1681 O O . VAL A 1 220 ? 19.891 13.914 1.555 1 96.69 220 VAL A O 1
ATOM 1684 N N . ALA A 1 221 ? 20.969 14.859 3.273 1 96.44 221 ALA A N 1
ATOM 1685 C CA . ALA A 1 221 ? 22.219 14.188 2.963 1 96.44 221 ALA A CA 1
ATOM 1686 C C . ALA A 1 221 ? 22.078 12.672 3.092 1 96.44 221 ALA A C 1
ATOM 1688 O O . ALA A 1 221 ? 22.609 11.922 2.275 1 96.44 221 ALA A O 1
ATOM 1689 N N . ILE A 1 222 ? 21.391 12.25 4.102 1 95.44 222 ILE A N 1
ATOM 1690 C CA . ILE A 1 222 ? 21.156 10.828 4.336 1 95.44 222 ILE A CA 1
ATOM 1691 C C . ILE A 1 222 ? 20.344 10.242 3.189 1 95.44 222 ILE A C 1
ATOM 1693 O O . ILE A 1 222 ? 20.625 9.141 2.715 1 95.44 222 ILE A O 1
ATOM 1697 N N . ARG A 1 223 ? 19.328 10.945 2.785 1 93.5 223 ARG A N 1
ATOM 1698 C CA . ARG A 1 223 ? 18.484 10.492 1.682 1 93.5 223 ARG A CA 1
ATOM 1699 C C . ARG A 1 223 ? 19.297 10.32 0.407 1 93.5 223 ARG A C 1
ATOM 1701 O O . ARG A 1 223 ? 19.094 9.367 -0.348 1 93.5 223 ARG A O 1
ATOM 1708 N N . GLU A 1 224 ? 20.234 11.195 0.213 1 92.88 224 GLU A N 1
ATOM 1709 C CA . GLU A 1 224 ? 21.016 11.18 -1.017 1 92.88 224 GLU A CA 1
ATOM 1710 C C . GLU A 1 224 ? 22.062 10.07 -0.984 1 92.88 224 GLU A C 1
ATOM 1712 O O . GLU A 1 224 ? 22.234 9.336 -1.96 1 92.88 224 GLU A O 1
ATOM 1717 N N . ASN A 1 225 ? 22.828 10 0.108 1 94.19 225 ASN A N 1
ATOM 1718 C CA . ASN A 1 225 ? 23.859 8.992 0.257 1 94.19 225 ASN A CA 1
ATOM 1719 C C . ASN A 1 225 ? 24.109 8.648 1.724 1 94.19 225 ASN A C 1
ATOM 1721 O O . ASN A 1 225 ? 24.969 9.25 2.373 1 94.19 225 ASN A O 1
ATOM 1725 N N . PRO A 1 226 ? 23.359 7.598 2.08 1 92.56 226 PRO A N 1
ATOM 1726 C CA . PRO A 1 226 ? 23.484 7.25 3.496 1 92.56 226 PRO A CA 1
ATOM 1727 C C . PRO A 1 226 ? 24.906 6.852 3.887 1 92.56 226 PRO A C 1
ATOM 1729 O O . PRO A 1 226 ? 25.344 7.141 5 1 92.56 226 PRO A O 1
ATOM 1732 N N . GLU A 1 227 ? 25.625 6.203 3.008 1 92.44 227 GLU A N 1
ATOM 1733 C CA . GLU A 1 227 ? 26.984 5.781 3.303 1 92.44 227 GLU A CA 1
ATOM 1734 C C . GLU A 1 227 ? 27.906 6.984 3.498 1 92.44 227 GLU A C 1
ATOM 1736 O O . GLU A 1 227 ? 28.734 6.992 4.406 1 92.44 227 GLU A O 1
ATOM 1741 N N . ARG A 1 228 ? 27.734 7.926 2.639 1 94.69 228 ARG A N 1
ATOM 1742 C CA . ARG A 1 228 ? 28.531 9.141 2.758 1 94.69 228 ARG A CA 1
ATOM 1743 C C . ARG A 1 228 ? 28.234 9.875 4.059 1 94.69 228 ARG A C 1
ATOM 1745 O O . ARG A 1 228 ? 29.125 10.406 4.707 1 94.69 228 ARG A O 1
ATOM 1752 N N . ALA A 1 229 ? 26.969 9.93 4.41 1 95.56 229 ALA A N 1
ATOM 1753 C CA . ALA A 1 229 ? 26.578 10.586 5.652 1 95.56 229 ALA A CA 1
ATOM 1754 C C . ALA A 1 229 ? 27.203 9.898 6.859 1 95.56 229 ALA A C 1
ATOM 1756 O O . ALA A 1 229 ? 27.672 10.562 7.793 1 95.56 229 ALA A O 1
ATOM 1757 N N . GLU A 1 230 ? 27.25 8.578 6.828 1 94.38 230 GLU A N 1
ATOM 1758 C CA . GLU A 1 230 ? 27.859 7.82 7.918 1 94.38 230 GLU A CA 1
ATOM 1759 C C . GLU A 1 230 ? 29.375 8.07 7.988 1 94.38 230 GLU A C 1
ATOM 1761 O O . GLU A 1 230 ? 29.938 8.148 9.078 1 94.38 230 GLU A O 1
ATOM 1766 N N . MET A 1 231 ? 29.938 8.18 6.863 1 95.38 231 MET A N 1
ATOM 1767 C CA . MET A 1 231 ? 31.375 8.438 6.805 1 95.38 231 MET A CA 1
ATOM 1768 C C . MET A 1 231 ? 31.703 9.812 7.367 1 95.38 231 MET A C 1
ATOM 1770 O O . MET A 1 231 ? 32.812 10.031 7.895 1 95.38 231 MET A O 1
ATOM 1774 N N . LEU A 1 232 ? 30.797 10.695 7.305 1 95.81 232 LEU A N 1
ATOM 1775 C CA . LEU A 1 232 ? 30.984 12.047 7.836 1 95.81 232 LEU A CA 1
ATOM 1776 C C . LEU A 1 232 ? 30.688 12.078 9.336 1 95.81 232 LEU A C 1
ATOM 1778 O O . LEU A 1 232 ? 30.812 13.133 9.969 1 95.81 232 LEU A O 1
ATOM 1782 N N . GLY A 1 233 ? 30.281 10.961 9.93 1 94.94 233 GLY A N 1
ATOM 1783 C CA . GLY A 1 233 ? 30.188 10.836 11.375 1 94.94 233 GLY A CA 1
ATOM 1784 C C . GLY A 1 233 ? 28.766 10.945 11.883 1 94.94 233 GLY A C 1
ATOM 1785 O O . GLY A 1 233 ? 28.531 10.984 13.094 1 94.94 233 GLY A O 1
ATOM 1786 N N . TYR A 1 234 ? 27.812 11.016 11.016 1 96.12 234 TYR A N 1
ATOM 1787 C CA . TYR A 1 234 ? 26.438 11.125 11.461 1 96.12 234 TYR A CA 1
ATOM 1788 C C . TYR A 1 234 ? 25.844 9.758 11.773 1 96.12 234 TYR A C 1
ATOM 1790 O O . TYR A 1 234 ? 26.094 8.789 11.055 1 96.12 234 TYR A O 1
ATOM 1798 N N . ASP A 1 235 ? 25.125 9.711 12.898 1 96.69 235 ASP A N 1
ATOM 1799 C CA . ASP A 1 235 ? 24.328 8.523 13.164 1 96.69 235 ASP A CA 1
ATOM 1800 C C . ASP A 1 235 ? 23 8.562 12.398 1 96.69 235 ASP A C 1
ATOM 1802 O O . ASP A 1 235 ? 22.016 9.125 12.875 1 96.69 235 ASP A O 1
ATOM 1806 N N . ILE A 1 236 ? 22.984 7.91 11.336 1 95.94 236 ILE A N 1
ATOM 1807 C CA . ILE A 1 236 ? 21.859 8.008 10.414 1 95.94 236 ILE A CA 1
ATOM 1808 C C . ILE A 1 236 ? 20.594 7.5 11.086 1 95.94 236 ILE A C 1
ATOM 1810 O O . ILE A 1 236 ? 19.5 8.039 10.859 1 95.94 236 ILE A O 1
ATOM 1814 N N . ARG A 1 237 ? 20.766 6.496 11.977 1 95.75 237 ARG A N 1
ATOM 1815 C CA . ARG A 1 237 ? 19.609 5.875 12.609 1 95.75 237 ARG A CA 1
ATOM 1816 C C . ARG A 1 237 ? 18.875 6.867 13.516 1 95.75 237 ARG A C 1
ATOM 1818 O O . ARG A 1 237 ? 17.656 6.914 13.539 1 95.75 237 ARG A O 1
ATOM 1825 N N . LYS A 1 238 ? 19.516 7.598 14.172 1 97.75 238 LYS A N 1
ATOM 1826 C CA . LYS A 1 238 ? 18.938 8.57 15.086 1 97.75 238 LYS A CA 1
ATOM 1827 C C . LYS A 1 238 ? 18.203 9.672 14.328 1 97.75 238 LYS A C 1
ATOM 1829 O O . LYS A 1 238 ? 17.094 10.062 14.711 1 97.75 238 LYS A O 1
ATOM 1834 N N . TYR A 1 239 ? 18.828 10.18 13.289 1 97.81 239 TYR A N 1
ATOM 1835 C CA . TYR A 1 239 ? 18.219 11.25 12.516 1 97.81 239 TYR A CA 1
ATOM 1836 C C . TYR A 1 239 ? 16.953 10.758 11.812 1 97.81 239 TYR A C 1
ATOM 1838 O O . TYR A 1 239 ? 15.938 11.469 11.781 1 97.81 239 TYR A O 1
ATOM 1846 N N . GLN A 1 240 ? 17 9.578 11.281 1 97.31 240 GLN A N 1
ATOM 1847 C CA . GLN A 1 240 ? 15.82 9.008 10.625 1 97.31 240 GLN A CA 1
ATOM 1848 C C . GLN A 1 240 ? 14.688 8.773 11.625 1 97.31 240 GLN A C 1
ATOM 1850 O O . GLN A 1 240 ? 13.523 9.008 11.312 1 97.31 240 GLN A O 1
ATOM 1855 N N . LEU A 1 241 ? 15.125 8.328 12.812 1 97.88 241 LEU A N 1
ATOM 1856 C CA . LEU A 1 241 ? 14.133 8.094 13.852 1 97.88 241 LEU A CA 1
ATOM 1857 C C . LEU A 1 241 ? 13.438 9.391 14.25 1 97.88 241 LEU A C 1
ATOM 1859 O O . LEU A 1 241 ? 12.211 9.438 14.328 1 97.88 241 LEU A O 1
ATOM 1863 N N . ILE A 1 242 ? 14.203 10.375 14.461 1 98.5 242 ILE A N 1
ATOM 1864 C CA . ILE A 1 242 ? 13.648 11.656 14.875 1 98.5 242 ILE A CA 1
ATOM 1865 C C . ILE A 1 242 ? 12.742 12.203 13.773 1 98.5 242 ILE A C 1
ATOM 1867 O O . ILE A 1 242 ? 11.648 12.695 14.047 1 98.5 242 ILE A O 1
ATOM 1871 N N . ASN A 1 243 ? 13.242 12.125 12.523 1 98.38 243 ASN A N 1
ATOM 1872 C CA . ASN A 1 243 ? 12.445 12.578 11.391 1 98.38 243 ASN A CA 1
ATOM 1873 C C . ASN A 1 243 ? 11.117 11.828 11.305 1 98.38 243 ASN A C 1
ATOM 1875 O O . ASN A 1 243 ? 10.078 12.43 11.031 1 98.38 243 ASN A O 1
ATOM 1879 N N . PHE A 1 244 ? 11.211 10.555 11.555 1 98 244 PHE A N 1
ATOM 1880 C CA . PHE A 1 244 ? 10.031 9.703 11.516 1 98 244 PHE A CA 1
ATOM 1881 C C . PHE A 1 244 ? 9.055 10.078 12.625 1 98 244 PHE A C 1
ATOM 1883 O O . PHE A 1 244 ? 7.844 10.141 12.391 1 98 244 PHE A O 1
ATOM 1890 N N . VAL A 1 245 ? 9.492 10.344 13.781 1 98.69 245 VAL A N 1
ATOM 1891 C CA . VAL A 1 245 ? 8.672 10.68 14.938 1 98.69 245 VAL A CA 1
ATOM 1892 C C . VAL A 1 245 ? 8 12.031 14.719 1 98.69 245 VAL A C 1
ATOM 1894 O O . VAL A 1 245 ? 6.816 12.203 15.023 1 98.69 245 VAL A O 1
ATOM 1897 N N . ILE A 1 246 ? 8.734 13.008 14.172 1 98.62 246 ILE A N 1
ATOM 1898 C CA . ILE A 1 246 ? 8.148 14.312 13.859 1 98.62 246 ILE A CA 1
ATOM 1899 C C . ILE A 1 246 ? 7.051 14.148 12.812 1 98.62 246 ILE A C 1
ATOM 1901 O O . ILE A 1 246 ? 5.961 14.711 12.961 1 98.62 246 ILE A O 1
ATOM 1905 N N . GLY A 1 247 ? 7.355 13.375 11.805 1 98.31 247 GLY A N 1
ATOM 1906 C CA . GLY A 1 247 ? 6.355 13.094 10.781 1 98.31 247 GLY A CA 1
ATOM 1907 C C . GLY A 1 247 ? 5.109 12.43 11.336 1 98.31 247 GLY A C 1
ATOM 1908 O O . GLY A 1 247 ? 3.99 12.797 10.977 1 98.31 247 GLY A O 1
ATOM 1909 N N . ALA A 1 248 ? 5.324 11.5 12.219 1 98.06 248 ALA A N 1
ATOM 1910 C CA . ALA A 1 248 ? 4.203 10.805 12.836 1 98.06 248 ALA A CA 1
ATOM 1911 C C . ALA A 1 248 ? 3.369 11.75 13.695 1 98.06 248 ALA A C 1
ATOM 1913 O O . ALA A 1 248 ? 2.145 11.625 13.758 1 98.06 248 ALA A O 1
ATOM 1914 N N . GLY A 1 249 ? 4.043 12.609 14.344 1 98.56 249 GLY A N 1
ATOM 1915 C CA . GLY A 1 249 ? 3.334 13.633 15.102 1 98.56 249 GLY A CA 1
ATOM 1916 C C . GLY A 1 249 ? 2.426 14.484 14.234 1 98.56 249 GLY A C 1
ATOM 1917 O O . GLY A 1 249 ? 1.301 14.797 14.633 1 98.56 249 GLY A O 1
ATOM 1918 N N . LEU A 1 250 ? 2.916 14.844 13.094 1 98.69 250 LEU A N 1
ATOM 1919 C CA . LEU A 1 250 ? 2.115 15.625 12.156 1 98.69 250 LEU A CA 1
ATOM 1920 C C . LEU A 1 250 ? 0.903 14.836 11.688 1 98.69 250 LEU A C 1
ATOM 1922 O O . LEU A 1 250 ? -0.2 15.375 11.586 1 98.69 250 LEU A O 1
ATOM 1926 N N . ALA A 1 251 ? 1.117 13.562 11.367 1 98.38 251 ALA A N 1
ATOM 1927 C CA . ALA A 1 251 ? -0.001 12.695 11 1 98.38 251 ALA A CA 1
ATOM 1928 C C . ALA A 1 251 ? -1.01 12.594 12.141 1 98.38 251 ALA A C 1
ATOM 1930 O O . ALA A 1 251 ? -2.221 12.594 11.914 1 98.38 251 ALA A O 1
ATOM 1931 N N . GLY A 1 252 ? -0.454 12.484 13.312 1 98.56 252 GLY A N 1
ATOM 1932 C CA . GLY A 1 252 ? -1.315 12.469 14.484 1 98.56 252 GLY A CA 1
ATOM 1933 C C . GLY A 1 252 ? -2.131 13.742 14.641 1 98.56 252 GLY A C 1
ATOM 1934 O O . GLY A 1 252 ? -3.312 13.688 14.984 1 98.56 252 GLY A O 1
ATOM 1935 N N . LEU A 1 253 ? -1.478 14.852 14.406 1 98.62 253 LEU A N 1
ATOM 1936 C CA . LEU A 1 253 ? -2.188 16.125 14.461 1 98.62 253 LEU A CA 1
ATOM 1937 C C . LEU A 1 253 ? -3.357 16.141 13.484 1 98.62 253 LEU A C 1
ATOM 1939 O O . LEU A 1 253 ? -4.449 16.594 13.82 1 98.62 253 LEU A O 1
ATOM 1943 N N . SER A 1 254 ? -3.127 15.641 12.336 1 98.19 254 SER A N 1
ATOM 1944 C CA . SER A 1 254 ? -4.191 15.508 11.344 1 98.19 254 SER A CA 1
ATOM 1945 C C . SER A 1 254 ? -5.34 14.656 11.875 1 98.19 254 SER A C 1
ATOM 1947 O O . SER A 1 254 ? -6.508 15.016 11.719 1 98.19 254 SER A O 1
ATOM 1949 N N . GLY A 1 255 ? -5.012 13.594 12.516 1 97.5 255 GLY A N 1
ATOM 1950 C CA . GLY A 1 255 ? -6.016 12.688 13.039 1 97.5 255 GLY A CA 1
ATOM 1951 C C . GLY A 1 255 ? -6.863 13.297 14.141 1 97.5 255 GLY A C 1
ATOM 1952 O O . GLY A 1 255 ? -8.086 13.133 14.156 1 97.5 255 GLY A O 1
ATOM 1953 N N . VAL A 1 256 ? -6.207 14 15.008 1 97.5 256 VAL A N 1
ATOM 1954 C CA . VAL A 1 256 ? -6.91 14.641 16.109 1 97.5 256 VAL A CA 1
ATOM 1955 C C . VAL A 1 256 ? -7.855 15.711 15.578 1 97.5 256 VAL A C 1
ATOM 1957 O O . VAL A 1 256 ? -9.016 15.797 15.992 1 97.5 256 VAL A O 1
ATOM 1960 N N . LEU A 1 257 ? -7.359 16.5 14.68 1 97.31 257 LEU A N 1
ATOM 1961 C CA . LEU A 1 257 ? -8.164 17.594 14.133 1 97.31 257 LEU A CA 1
ATOM 1962 C C . LEU A 1 257 ? -9.328 17.047 13.312 1 97.31 257 LEU A C 1
ATOM 1964 O O . LEU A 1 257 ? -10.422 17.609 13.312 1 97.31 257 LEU A O 1
ATOM 1968 N N . TYR A 1 258 ? -9.094 15.953 12.648 1 95.75 258 TYR A N 1
ATOM 1969 C CA . TYR A 1 258 ? -10.156 15.266 11.914 1 95.75 258 TYR A CA 1
ATOM 1970 C C . TYR A 1 258 ? -11.266 14.812 12.859 1 95.75 258 TYR A C 1
ATOM 1972 O O . TYR A 1 258 ? -12.445 15.031 12.586 1 95.75 258 TYR A O 1
ATOM 1980 N N . THR A 1 259 ? -10.812 14.188 13.883 1 96 259 THR A N 1
ATOM 1981 C CA . THR A 1 259 ? -11.766 13.641 14.844 1 96 259 THR A CA 1
ATOM 1982 C C . THR A 1 259 ? -12.523 14.758 15.555 1 96 259 THR A C 1
ATOM 1984 O O . THR A 1 259 ? -13.719 14.641 15.805 1 96 259 THR A O 1
ATOM 1987 N N . ALA A 1 260 ? -11.836 15.812 15.859 1 94.62 260 ALA A N 1
ATOM 1988 C CA . ALA A 1 260 ? -12.477 16.969 16.484 1 94.62 260 ALA A CA 1
ATOM 1989 C C . ALA A 1 260 ? -13.453 17.641 15.531 1 94.62 260 ALA A C 1
ATOM 1991 O O . ALA A 1 260 ? -14.539 18.062 15.938 1 94.62 260 ALA A O 1
ATOM 1992 N N . TRP A 1 261 ? -13.047 17.766 14.312 1 93.81 261 TRP A N 1
ATOM 1993 C CA . TRP A 1 261 ? -13.875 18.391 13.281 1 93.81 261 TRP A CA 1
ATOM 1994 C C . TRP A 1 261 ? -15.18 17.609 13.094 1 93.81 261 TRP A C 1
ATOM 1996 O O . TRP A 1 261 ? -16.266 18.203 13.086 1 93.81 261 TRP A O 1
ATOM 2006 N N . GLY A 1 262 ? -15.125 16.344 13.055 1 92.81 262 GLY A N 1
ATOM 2007 C CA . GLY A 1 262 ? -16.297 15.531 12.781 1 92.81 262 GLY A CA 1
ATOM 2008 C C . GLY A 1 262 ? -16.938 14.977 14.031 1 92.81 262 GLY A C 1
ATOM 2009 O O . GLY A 1 262 ? -18.062 14.477 13.984 1 92.81 262 GLY A O 1
ATOM 2010 N N . GLN A 1 263 ? -16.266 15.039 15.102 1 94.88 263 GLN A N 1
ATOM 2011 C CA . GLN A 1 263 ? -16.688 14.445 16.359 1 94.88 263 GLN A CA 1
ATOM 2012 C C . GLN A 1 263 ? -17.031 12.969 16.188 1 94.88 263 GLN A C 1
ATOM 2014 O O . GLN A 1 263 ? -18.062 12.508 16.703 1 94.88 263 GLN A O 1
ATOM 2019 N N . TYR A 1 264 ? -16.203 12.383 15.391 1 94.38 264 TYR A N 1
ATOM 2020 C CA . TYR A 1 264 ? -16.438 11.008 14.969 1 94.38 264 TYR A CA 1
ATOM 2021 C C . TYR A 1 264 ? -15.195 10.398 14.344 1 94.38 264 TYR A C 1
ATOM 2023 O O . TYR A 1 264 ? -14.445 11.086 13.641 1 94.38 264 TYR A O 1
ATOM 2031 N N . ILE A 1 265 ? -14.93 9.094 14.625 1 96.31 265 ILE A N 1
ATOM 2032 C CA . ILE A 1 265 ? -13.828 8.406 13.961 1 96.31 265 ILE A CA 1
ATOM 2033 C C . ILE A 1 265 ? -14.164 6.922 13.812 1 96.31 265 ILE A C 1
ATOM 2035 O O . ILE A 1 265 ? -14.766 6.324 14.711 1 96.31 265 ILE A O 1
ATOM 2039 N N . THR A 1 266 ? -13.812 6.359 12.711 1 95.88 266 THR A N 1
ATOM 2040 C CA . THR A 1 266 ? -13.969 4.938 12.422 1 95.88 266 THR A CA 1
ATOM 2041 C C . THR A 1 266 ? -12.633 4.309 12.047 1 95.88 266 THR A C 1
ATOM 2043 O O . THR A 1 266 ? -11.703 5.008 11.641 1 95.88 266 THR A O 1
ATOM 2046 N N . PRO A 1 267 ? -12.547 3.012 12.172 1 93.56 267 PRO A N 1
ATOM 2047 C CA . PRO A 1 267 ? -11.312 2.324 11.773 1 93.56 267 PRO A CA 1
ATOM 2048 C C . PRO A 1 267 ? -10.984 2.523 10.297 1 93.56 267 PRO A C 1
ATOM 2050 O O . PRO A 1 267 ? -9.812 2.471 9.906 1 93.56 267 PRO A O 1
ATOM 2053 N N . SER A 1 268 ? -11.938 2.787 9.492 1 88.12 268 SER A N 1
ATOM 2054 C CA . SER A 1 268 ? -11.719 2.977 8.062 1 88.12 268 SER A CA 1
ATOM 2055 C C . SER A 1 268 ? -10.82 4.184 7.797 1 88.12 268 SER A C 1
ATOM 2057 O O . SER A 1 268 ? -10.141 4.238 6.773 1 88.12 268 SER A O 1
ATOM 2059 N N . SER A 1 269 ? -10.828 5.102 8.695 1 89.69 269 SER A N 1
ATOM 2060 C CA . SER A 1 269 ? -9.992 6.293 8.547 1 89.69 269 SER A CA 1
ATOM 2061 C C . SER A 1 269 ? -8.516 5.949 8.688 1 89.69 269 SER A C 1
ATOM 2063 O O . SER A 1 269 ? -7.648 6.73 8.289 1 89.69 269 SER A O 1
ATOM 2065 N N . MET A 1 270 ? -8.242 4.777 9.211 1 89.25 270 MET A N 1
ATOM 2066 C CA . MET A 1 270 ? -6.867 4.328 9.391 1 89.25 270 MET A CA 1
ATOM 2067 C C . MET A 1 270 ? -6.504 3.254 8.375 1 89.25 270 MET A C 1
ATOM 2069 O O . MET A 1 270 ? -5.383 2.74 8.375 1 89.25 270 MET A O 1
ATOM 2073 N N . GLY A 1 271 ? -7.434 2.939 7.547 1 83.44 271 GLY A N 1
ATOM 2074 C CA . GLY A 1 271 ? -7.254 1.806 6.652 1 83.44 271 GLY A CA 1
ATOM 2075 C C . GLY A 1 271 ? -6.355 2.115 5.469 1 83.44 271 GLY A C 1
ATOM 2076 O O . GLY A 1 271 ? -5.957 3.264 5.27 1 83.44 271 GLY A O 1
ATOM 2077 N N . MET A 1 272 ? -6.129 1.099 4.703 1 79.12 272 MET A N 1
ATOM 2078 C CA . MET A 1 272 ? -5.16 1.186 3.613 1 79.12 272 MET A CA 1
ATOM 2079 C C . MET A 1 272 ? -5.672 2.102 2.504 1 79.12 272 MET A C 1
ATOM 2081 O O . MET A 1 272 ? -4.891 2.818 1.878 1 79.12 272 MET A O 1
ATOM 2085 N N . THR A 1 273 ? -6.891 2.047 2.309 1 78.12 273 THR A N 1
ATOM 2086 C CA . THR A 1 273 ? -7.43 2.949 1.298 1 78.12 273 THR A CA 1
ATOM 2087 C C . THR A 1 273 ? -7.184 4.406 1.686 1 78.12 273 THR A C 1
ATOM 2089 O O . THR A 1 273 ? -6.766 5.211 0.853 1 78.12 273 THR A O 1
ATOM 2092 N N . SER A 1 274 ? -7.398 4.656 2.982 1 83.75 274 SER A N 1
ATOM 2093 C CA . SER A 1 274 ? -7.156 6.008 3.477 1 83.75 274 SER A CA 1
ATOM 2094 C C . SER A 1 274 ? -5.676 6.355 3.438 1 83.75 274 SER A C 1
ATOM 2096 O O . SER A 1 274 ? -5.309 7.512 3.209 1 83.75 274 SER A O 1
ATOM 2098 N N . ALA A 1 275 ? -4.863 5.355 3.6 1 85.12 275 ALA A N 1
ATOM 2099 C CA . ALA A 1 275 ? -3.418 5.566 3.615 1 85.12 275 ALA A CA 1
ATOM 2100 C C . ALA A 1 275 ? -2.893 5.875 2.215 1 85.12 275 ALA A C 1
ATOM 2102 O O . ALA A 1 275 ? -1.886 6.566 2.061 1 85.12 275 ALA A O 1
ATOM 2103 N N . ALA A 1 276 ? -3.574 5.453 1.269 1 82.56 276 ALA A N 1
ATOM 2104 C CA . ALA A 1 276 ? -3.121 5.605 -0.112 1 82.56 276 ALA A CA 1
ATOM 2105 C C . ALA A 1 276 ? -3.395 7.016 -0.625 1 82.56 276 ALA A C 1
ATOM 2107 O O . ALA A 1 276 ? -2.629 7.551 -1.432 1 82.56 276 ALA A O 1
ATOM 2108 N N . LEU A 1 277 ? -4.422 7.637 -0.134 1 85.31 277 LEU A N 1
ATOM 2109 C CA . LEU A 1 277 ? -4.855 8.922 -0.676 1 85.31 277 LEU A CA 1
ATOM 2110 C C . LEU A 1 277 ? -3.803 9.992 -0.431 1 85.31 277 LEU A C 1
ATOM 2112 O O . LEU A 1 277 ? -3.387 10.688 -1.364 1 85.31 277 LEU A O 1
ATOM 2116 N N . PRO A 1 278 ? -3.328 10.055 0.796 1 89.62 278 PRO A N 1
ATOM 2117 C CA . PRO A 1 278 ? -2.293 11.078 0.993 1 89.62 278 PRO A CA 1
ATOM 2118 C C . PRO A 1 278 ? -1.045 10.82 0.152 1 89.62 278 PRO A C 1
ATOM 2120 O O . PRO A 1 278 ? -0.374 11.766 -0.27 1 89.62 278 PRO A O 1
ATOM 2123 N N . LEU A 1 279 ? -0.775 9.617 -0.043 1 87.25 279 LEU A N 1
ATOM 2124 C CA . LEU A 1 279 ? 0.359 9.289 -0.901 1 87.25 279 LEU A CA 1
ATOM 2125 C C . LEU A 1 279 ? 0.148 9.828 -2.311 1 87.25 279 LEU A C 1
ATOM 2127 O O . LEU A 1 279 ? 1.079 10.359 -2.924 1 87.25 279 LEU A O 1
ATOM 2131 N N . ILE A 1 280 ? -1.028 9.688 -2.713 1 82.81 280 ILE A N 1
ATOM 2132 C CA . ILE A 1 280 ? -1.366 10.164 -4.051 1 82.81 280 ILE A CA 1
ATOM 2133 C C . ILE A 1 280 ? -1.283 11.688 -4.098 1 82.81 280 ILE A C 1
ATOM 2135 O O . ILE A 1 280 ? -0.708 12.258 -5.027 1 82.81 280 ILE A O 1
ATOM 2139 N N . TRP A 1 281 ? -1.794 12.336 -3.039 1 87.94 281 TRP A N 1
ATOM 2140 C CA . TRP A 1 281 ? -1.771 13.797 -2.998 1 87.94 281 TRP A CA 1
ATOM 2141 C C . TRP A 1 281 ? -0.34 14.32 -3.043 1 87.94 281 TRP A C 1
ATOM 2143 O O . TRP A 1 281 ? -0.037 15.258 -3.789 1 87.94 281 TRP A O 1
ATOM 2153 N N . VAL A 1 282 ? 0.453 13.68 -2.318 1 90.38 282 VAL A N 1
ATOM 2154 C CA . VAL A 1 282 ? 1.824 14.156 -2.166 1 90.38 282 VAL A CA 1
ATOM 2155 C C . VAL A 1 282 ? 2.627 13.828 -3.424 1 90.38 282 VAL A C 1
ATOM 2157 O O . VAL A 1 282 ? 3.471 14.617 -3.854 1 90.38 282 VAL A O 1
ATOM 2160 N N . ALA A 1 283 ? 2.359 12.719 -3.994 1 86.38 283 ALA A N 1
ATOM 2161 C CA . ALA A 1 283 ? 3.055 12.344 -5.223 1 86.38 283 ALA A CA 1
ATOM 2162 C C . ALA A 1 283 ? 2.66 13.25 -6.379 1 86.38 283 ALA A C 1
ATOM 2164 O O . ALA A 1 283 ? 3.512 13.664 -7.176 1 86.38 283 ALA A O 1
ATOM 2165 N N . VAL A 1 284 ? 1.406 13.523 -6.441 1 84.62 284 VAL A N 1
ATOM 2166 C CA . VAL A 1 284 ? 0.893 14.367 -7.516 1 84.62 284 VAL A CA 1
ATOM 2167 C C . VAL A 1 284 ? 1.316 15.82 -7.277 1 84.62 284 VAL A C 1
ATOM 2169 O O . VAL A 1 284 ? 1.68 16.531 -8.219 1 84.62 284 VAL A O 1
ATOM 2172 N N . GLY A 1 285 ? 1.241 16.25 -6.102 1 86.31 285 GLY A N 1
ATOM 2173 C CA . GLY A 1 285 ? 1.584 17.625 -5.758 1 86.31 285 GLY A CA 1
ATOM 2174 C C . GLY A 1 285 ? 3.074 17.906 -5.82 1 86.31 285 GLY A C 1
ATOM 2175 O O . GLY A 1 285 ? 3.492 19 -6.191 1 86.31 285 GLY A O 1
ATOM 2176 N N . GLY A 1 286 ? 3.869 17.016 -5.461 1 87.06 286 GLY A N 1
ATOM 2177 C CA . GLY A 1 286 ? 5.309 17.172 -5.328 1 87.06 286 GLY A CA 1
ATOM 2178 C C . GLY A 1 286 ? 5.82 16.844 -3.939 1 87.06 286 GLY A C 1
ATOM 2179 O O . GLY A 1 286 ? 5.758 17.688 -3.037 1 87.06 286 GLY A O 1
ATOM 2180 N N . ARG A 1 287 ? 6.539 15.766 -3.836 1 86.5 287 ARG A N 1
ATOM 2181 C CA . ARG A 1 287 ? 6.918 15.258 -2.52 1 86.5 287 ARG A CA 1
ATOM 2182 C C . ARG A 1 287 ? 8.211 15.906 -2.035 1 86.5 287 ARG A C 1
ATOM 2184 O O . ARG A 1 287 ? 8.555 15.805 -0.856 1 86.5 287 ARG A O 1
ATOM 2191 N N . SER A 1 288 ? 8.93 16.594 -2.887 1 88.19 288 SER A N 1
ATOM 2192 C CA . SER A 1 288 ? 10.305 16.969 -2.566 1 88.19 288 SER A CA 1
ATOM 2193 C C . SER A 1 288 ? 10.367 18.359 -1.946 1 88.19 288 SER A C 1
ATOM 2195 O O . SER A 1 288 ? 11.453 18.828 -1.58 1 88.19 288 SER A O 1
ATOM 2197 N N . ASP A 1 289 ? 9.133 19 -1.902 1 94.75 289 ASP A N 1
ATOM 2198 C CA . ASP A 1 289 ? 9.133 20.359 -1.35 1 94.75 289 ASP A CA 1
ATOM 2199 C C . ASP A 1 289 ? 7.859 20.625 -0.559 1 94.75 289 ASP A C 1
ATOM 2201 O O . ASP A 1 289 ? 6.77 20.219 -0.974 1 94.75 289 ASP A O 1
ATOM 2205 N N . LEU A 1 290 ? 8.078 21.406 0.485 1 96.44 290 LEU A N 1
ATOM 2206 C CA . LEU A 1 290 ? 6.977 21.703 1.394 1 96.44 290 LEU A CA 1
ATOM 2207 C C . LEU A 1 290 ? 5.902 22.531 0.693 1 96.44 290 LEU A C 1
ATOM 2209 O O . LEU A 1 290 ? 4.707 22.266 0.854 1 96.44 290 LEU A O 1
ATOM 2213 N N . THR A 1 291 ? 6.301 23.484 -0.066 1 95.19 291 THR A N 1
ATOM 2214 C CA . THR A 1 291 ? 5.359 24.406 -0.711 1 95.19 291 THR A CA 1
ATOM 2215 C C . THR A 1 291 ? 4.562 23.672 -1.792 1 95.19 291 THR A C 1
ATOM 2217 O O . THR A 1 291 ? 3.346 23.828 -1.887 1 95.19 291 THR A O 1
ATOM 2220 N N . SER A 1 292 ? 5.281 22.922 -2.568 1 94.06 292 SER A N 1
ATOM 2221 C CA . SER A 1 292 ? 4.598 22.156 -3.604 1 94.06 292 SER A CA 1
ATOM 2222 C C . SER A 1 292 ? 3.639 21.141 -2.996 1 94.06 292 SER A C 1
ATOM 2224 O O . SER A 1 292 ? 2.566 20.875 -3.547 1 94.06 292 SER A O 1
ATOM 2226 N N . THR A 1 293 ? 4.043 20.531 -1.89 1 95.56 293 THR A N 1
ATOM 2227 C CA . THR A 1 293 ? 3.182 19.562 -1.208 1 95.56 293 THR A CA 1
ATOM 2228 C C . THR A 1 293 ? 1.924 20.25 -0.677 1 95.56 293 THR A C 1
ATOM 2230 O O . THR A 1 293 ? 0.814 19.734 -0.85 1 95.56 293 THR A O 1
ATOM 2233 N N . LEU A 1 294 ? 2.127 21.375 -0.058 1 95.94 294 LEU A N 1
ATOM 2234 C CA . LEU A 1 294 ? 1.009 22.109 0.509 1 95.94 294 LEU A CA 1
ATOM 2235 C C . LEU A 1 294 ? 0.034 22.547 -0.582 1 95.94 294 LEU A C 1
ATOM 2237 O O . LEU A 1 294 ? -1.159 22.234 -0.511 1 95.94 294 LEU A O 1
ATOM 2241 N N . VAL A 1 295 ? 0.505 23.172 -1.611 1 93.56 295 VAL A N 1
ATOM 2242 C CA . VAL A 1 295 ? -0.326 23.688 -2.693 1 93.56 295 VAL A CA 1
ATOM 2243 C C . VAL A 1 295 ? -0.904 22.531 -3.5 1 93.56 295 VAL A C 1
ATOM 2245 O O . VAL A 1 295 ? -2.088 22.531 -3.844 1 93.56 295 VAL A O 1
ATOM 2248 N N . GLY A 1 296 ? -0.034 21.609 -3.771 1 91.38 296 GLY A N 1
ATOM 2249 C CA . GLY A 1 296 ? -0.479 20.453 -4.531 1 91.38 296 GLY A CA 1
ATOM 2250 C C . GLY A 1 296 ? -1.593 19.688 -3.846 1 91.38 296 GLY A C 1
ATOM 2251 O O . GLY A 1 296 ? -2.566 19.281 -4.488 1 91.38 296 GLY A O 1
ATOM 2252 N N . THR A 1 297 ? -1.441 19.438 -2.59 1 92.88 297 THR A N 1
ATOM 2253 C CA . THR A 1 297 ? -2.457 18.734 -1.827 1 92.88 297 THR A CA 1
ATOM 2254 C C . THR A 1 297 ? -3.787 19.484 -1.861 1 92.88 297 THR A C 1
ATOM 2256 O O . THR A 1 297 ? -4.84 18.875 -2.088 1 92.88 297 THR A O 1
ATOM 2259 N N . LEU A 1 298 ? -3.756 20.75 -1.648 1 93 298 LEU A N 1
ATOM 2260 C CA . LEU A 1 298 ? -4.977 21.547 -1.645 1 93 298 LEU A CA 1
ATOM 2261 C C . LEU A 1 298 ? -5.637 21.531 -3.02 1 93 298 LEU A C 1
ATOM 2263 O O . LEU A 1 298 ? -6.863 21.438 -3.123 1 93 298 LEU A O 1
ATOM 2267 N N . VAL A 1 299 ? -4.859 21.562 -4.07 1 89.56 299 VAL A N 1
ATOM 2268 C CA . VAL A 1 299 ? -5.387 21.547 -5.43 1 89.56 299 VAL A CA 1
ATOM 2269 C C . VAL A 1 299 ? -6.031 20.203 -5.723 1 89.56 299 VAL A C 1
ATOM 2271 O O . VAL A 1 299 ? -7.129 20.141 -6.277 1 89.56 299 VAL A O 1
ATOM 2274 N N . VAL A 1 300 ? -5.336 19.188 -5.352 1 87.62 300 VAL A N 1
ATOM 2275 C CA . VAL A 1 300 ? -5.84 17.844 -5.605 1 87.62 300 VAL A CA 1
ATOM 2276 C C . VAL A 1 300 ? -7.113 17.609 -4.797 1 87.62 300 VAL A C 1
ATOM 2278 O O . VAL A 1 300 ? -8.086 17.047 -5.309 1 87.62 300 VAL A O 1
ATOM 2281 N N . LEU A 1 301 ? -7.113 18.047 -3.572 1 87.69 301 LEU A N 1
ATOM 2282 C CA . LEU A 1 301 ? -8.281 17.875 -2.717 1 87.69 301 LEU A CA 1
ATOM 2283 C C . LEU A 1 301 ? -9.461 18.688 -3.244 1 87.69 301 LEU A C 1
ATOM 2285 O O . LEU A 1 301 ? -10.602 18.219 -3.229 1 87.69 301 LEU A O 1
ATOM 2289 N N . ALA A 1 302 ? -9.18 19.875 -3.646 1 85.12 302 ALA A N 1
ATOM 2290 C CA . ALA A 1 302 ? -10.234 20.703 -4.238 1 85.12 302 ALA A CA 1
ATOM 2291 C C . ALA A 1 302 ? -10.805 20.047 -5.488 1 85.12 302 ALA A C 1
ATOM 2293 O O . ALA A 1 302 ? -12.023 20.062 -5.707 1 85.12 302 ALA A O 1
ATOM 2294 N N . GLY A 1 303 ? -9.953 19.5 -6.336 1 80.62 303 GLY A N 1
ATOM 2295 C CA . GLY A 1 303 ? -10.406 18.766 -7.508 1 80.62 303 GLY A CA 1
ATOM 2296 C C . GLY A 1 303 ? -11.25 17.547 -7.168 1 80.62 303 GLY A C 1
ATOM 2297 O O . GLY A 1 303 ? -12.266 17.297 -7.816 1 80.62 303 GLY A O 1
ATOM 2298 N N . PHE A 1 304 ? -10.789 16.891 -6.16 1 77.56 304 PHE A N 1
ATOM 2299 C CA . PHE A 1 304 ? -11.516 15.727 -5.691 1 77.56 304 PHE A CA 1
ATOM 2300 C C . PHE A 1 304 ? -12.906 16.109 -5.195 1 77.56 304 PHE A C 1
ATOM 2302 O O . PHE A 1 304 ? -13.883 15.414 -5.457 1 77.56 304 PHE A O 1
ATOM 2309 N N . GLN A 1 305 ? -12.969 17.125 -4.438 1 77.56 305 GLN A N 1
ATOM 2310 C CA . GLN A 1 305 ? -14.25 17.594 -3.916 1 77.56 305 GLN A CA 1
ATOM 2311 C C . GLN A 1 305 ? -15.188 18 -5.047 1 77.56 305 GLN A C 1
ATOM 2313 O O . GLN A 1 305 ? -16.391 17.734 -4.992 1 77.56 305 GLN A O 1
ATOM 2318 N N . ALA A 1 306 ? -14.656 18.641 -5.996 1 77.31 306 ALA A N 1
ATOM 2319 C CA . ALA A 1 306 ? -15.469 19.047 -7.141 1 77.31 306 ALA A CA 1
ATOM 2320 C C . ALA A 1 306 ? -16.031 17.844 -7.883 1 77.31 306 ALA A C 1
ATOM 2322 O O . ALA A 1 306 ? -17.172 17.859 -8.344 1 77.31 306 ALA A O 1
ATOM 2323 N N . LEU A 1 307 ? -15.25 16.859 -7.938 1 74.44 307 LEU A N 1
ATOM 2324 C CA . LEU A 1 307 ? -15.68 15.648 -8.625 1 74.44 307 LEU A CA 1
ATOM 2325 C C . LEU A 1 307 ? -16.734 14.906 -7.809 1 74.44 307 LEU A C 1
ATOM 2327 O O . LEU A 1 307 ? -17.625 14.273 -8.367 1 74.44 307 LEU A O 1
ATOM 2331 N N . THR A 1 308 ? -16.562 14.883 -6.539 1 69.88 308 THR A N 1
ATOM 2332 C CA . THR A 1 308 ? -17.484 14.18 -5.66 1 69.88 308 THR A CA 1
ATOM 2333 C C . THR A 1 308 ? -18.859 14.859 -5.672 1 69.88 308 THR A C 1
ATOM 2335 O O . THR A 1 308 ? -19.891 14.188 -5.609 1 69.88 308 THR A O 1
ATOM 2338 N N . ILE A 1 309 ? -18.906 16.141 -5.621 1 63.41 309 ILE A N 1
ATOM 2339 C CA . ILE A 1 309 ? -20.172 16.859 -5.652 1 63.41 309 ILE A CA 1
ATOM 2340 C C . ILE A 1 309 ? -20.906 16.562 -6.961 1 63.41 309 ILE A C 1
ATOM 2342 O O . ILE A 1 309 ? -22.125 16.344 -6.961 1 63.41 309 ILE A O 1
ATOM 2346 N N . TYR A 1 310 ? -20.125 16.438 -8.047 1 55.97 310 TYR A N 1
ATOM 2347 C CA . TYR A 1 310 ? -20.812 16.281 -9.328 1 55.97 310 TYR A CA 1
ATOM 2348 C C . TYR A 1 310 ? -20.891 14.805 -9.711 1 55.97 310 TYR A C 1
ATOM 2350 O O . TYR A 1 310 ? -21.75 14.414 -10.516 1 55.97 310 TYR A O 1
ATOM 2358 N N . GLY A 1 311 ? -20.062 13.898 -9.273 1 56.84 311 GLY A N 1
ATOM 2359 C CA . GLY A 1 311 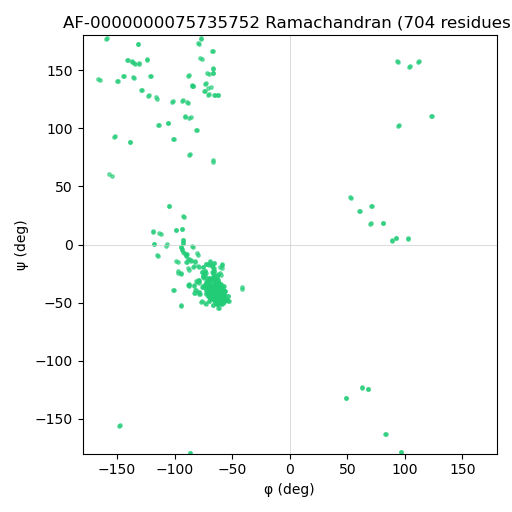? -20.047 12.531 -9.758 1 56.84 311 GLY A CA 1
ATOM 2360 C C . GLY A 1 311 ? -19.484 11.547 -8.75 1 56.84 311 GLY A C 1
ATOM 2361 O O . GLY A 1 311 ? -18.344 11.094 -8.875 1 56.84 311 GLY A O 1
ATOM 2362 N N . SER A 1 312 ? -20.156 11.484 -7.504 1 60.12 312 SER A N 1
ATOM 2363 C CA . SER A 1 312 ? -19.766 10.992 -6.188 1 60.12 312 SER A CA 1
ATOM 2364 C C . SER A 1 312 ? -19 9.68 -6.289 1 60.12 312 SER A C 1
ATOM 2366 O O . SER A 1 312 ? -17.938 9.523 -5.664 1 60.12 312 SER A O 1
ATOM 2368 N N . GLN A 1 313 ? -19.359 8.742 -7.246 1 65.25 313 GLN A N 1
ATOM 2369 C CA . GLN A 1 313 ? -18.922 7.355 -7.137 1 65.25 313 GLN A CA 1
ATOM 2370 C C . GLN A 1 313 ? -17.578 7.148 -7.84 1 65.25 313 GLN A C 1
ATOM 2372 O O . GLN A 1 313 ? -16.828 6.234 -7.496 1 65.25 313 GLN A O 1
ATOM 2377 N N . TYR A 1 314 ? -17.109 8.125 -8.594 1 74.25 314 TYR A N 1
ATOM 2378 C CA . TYR A 1 314 ? -15.922 7.879 -9.414 1 74.25 314 TYR A CA 1
ATOM 2379 C C . TYR A 1 314 ? -14.734 8.688 -8.914 1 74.25 314 TYR A C 1
ATOM 2381 O O . TYR A 1 314 ? -13.656 8.672 -9.523 1 74.25 314 TYR A O 1
ATOM 2389 N N . ALA A 1 315 ? -14.859 9.305 -7.797 1 73.88 315 ALA A N 1
ATOM 2390 C CA . ALA A 1 315 ? -13.812 10.188 -7.305 1 73.88 315 ALA A CA 1
ATOM 2391 C C . ALA A 1 315 ? -12.508 9.43 -7.09 1 73.88 315 ALA A C 1
ATOM 2393 O O . ALA A 1 315 ? -11.438 9.891 -7.496 1 73.88 315 ALA A O 1
ATOM 2394 N N . LEU A 1 316 ? -12.617 8.305 -6.504 1 72.94 316 LEU A N 1
ATOM 2395 C CA . LEU A 1 316 ? -11.398 7.543 -6.234 1 72.94 316 LEU A CA 1
ATOM 2396 C C . LEU A 1 316 ? -10.797 7.004 -7.531 1 72.94 316 LEU A C 1
ATOM 2398 O O . LEU A 1 316 ? -9.578 6.867 -7.641 1 72.94 316 LEU A O 1
ATOM 2402 N N . VAL A 1 317 ? -11.648 6.711 -8.461 1 80.5 317 VAL A N 1
ATOM 2403 C CA . VAL A 1 317 ? -11.172 6.242 -9.758 1 80.5 317 VAL A CA 1
ATOM 2404 C C . VAL A 1 317 ? -10.359 7.34 -10.438 1 80.5 317 VAL A C 1
ATOM 2406 O O . VAL A 1 317 ? -9.266 7.086 -10.945 1 80.5 317 VAL A O 1
ATOM 2409 N N . VAL A 1 318 ? -10.828 8.477 -10.328 1 81.81 318 VAL A N 1
ATOM 2410 C CA . VAL A 1 318 ? -10.164 9.617 -10.953 1 81.81 318 VAL A CA 1
ATOM 2411 C C . VAL A 1 318 ? -8.844 9.906 -10.242 1 81.81 318 VAL A C 1
ATOM 2413 O O . VAL A 1 318 ? -7.832 10.188 -10.891 1 81.81 318 VAL A O 1
ATOM 2416 N N . MET A 1 319 ? -8.859 9.805 -8.953 1 79.06 319 MET A N 1
ATOM 2417 C CA . MET A 1 319 ? -7.637 10.047 -8.188 1 79.06 319 MET A CA 1
ATOM 2418 C C . MET A 1 319 ? -6.562 9.023 -8.539 1 79.06 319 MET A C 1
ATOM 2420 O O . MET A 1 319 ? -5.387 9.375 -8.672 1 79.06 319 MET A O 1
ATOM 2424 N N . GLY A 1 320 ? -6.996 7.805 -8.586 1 80.06 320 GLY A N 1
ATOM 2425 C CA . GLY A 1 320 ? -6.055 6.781 -9.008 1 80.06 320 GLY A CA 1
ATOM 2426 C C . GLY A 1 320 ? -5.492 7.023 -10.391 1 80.06 320 GLY A C 1
ATOM 2427 O O . GLY A 1 320 ? -4.285 6.891 -10.609 1 80.06 320 GLY A O 1
ATOM 2428 N N . LEU A 1 321 ? -6.332 7.406 -11.242 1 85.62 321 LEU A N 1
ATOM 2429 C CA . LEU A 1 321 ? -5.91 7.695 -12.609 1 85.62 321 LEU A CA 1
ATOM 2430 C C . LEU A 1 321 ? -4.961 8.891 -12.641 1 85.62 321 LEU A C 1
ATOM 2432 O O . LEU A 1 321 ? -3.971 8.875 -13.383 1 85.62 321 LEU A O 1
ATOM 2436 N N . LEU A 1 322 ? -5.277 9.836 -11.875 1 82.44 322 LEU A N 1
ATOM 2437 C CA . LEU A 1 322 ? -4.422 11.016 -11.789 1 82.44 322 LEU A CA 1
ATOM 2438 C C . LEU A 1 322 ? -3.033 10.648 -11.281 1 82.44 322 LEU A C 1
ATOM 2440 O O . LEU A 1 322 ? -2.027 11.156 -11.773 1 82.44 322 LEU A O 1
ATOM 2444 N N . LEU A 1 323 ? -3.031 9.82 -10.289 1 81.25 323 LEU A N 1
ATOM 2445 C CA . LEU A 1 323 ? -1.745 9.398 -9.742 1 81.25 323 LEU A CA 1
ATOM 2446 C C . LEU A 1 323 ? -0.934 8.648 -10.789 1 81.25 323 LEU A C 1
ATOM 2448 O O . LEU A 1 323 ? 0.252 8.922 -10.984 1 81.25 323 LEU A O 1
ATOM 2452 N N . VAL A 1 324 ? -1.582 7.742 -11.43 1 83.25 324 VAL A N 1
ATOM 2453 C CA . VAL A 1 324 ? -0.912 6.949 -12.453 1 83.25 324 VAL A CA 1
ATOM 2454 C C . VAL A 1 324 ? -0.367 7.867 -13.539 1 83.25 324 VAL A C 1
ATOM 2456 O O . VAL A 1 324 ? 0.806 7.773 -13.914 1 83.25 324 VAL A O 1
ATOM 2459 N N . LEU A 1 325 ? -1.159 8.781 -13.938 1 85.19 325 LEU A N 1
ATOM 2460 C CA . LEU A 1 325 ? -0.751 9.695 -15 1 85.19 325 LEU A CA 1
ATOM 2461 C C . LEU A 1 325 ? 0.363 10.617 -14.523 1 85.19 325 LEU A C 1
ATOM 2463 O O . LEU A 1 325 ? 1.307 10.898 -15.26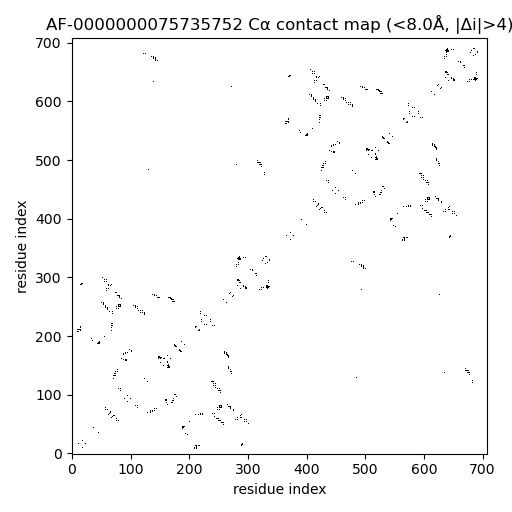6 1 85.19 325 LEU A O 1
ATOM 2467 N N . THR A 1 326 ? 0.216 11.078 -13.344 1 81.75 326 THR A N 1
ATOM 2468 C CA . THR A 1 326 ? 1.213 11.992 -12.797 1 81.75 326 THR A CA 1
ATOM 2469 C C . THR A 1 326 ? 2.572 11.305 -12.688 1 81.75 326 THR A C 1
ATOM 2471 O O . THR A 1 326 ? 3.594 11.875 -13.078 1 81.75 326 THR A O 1
ATOM 2474 N N . VAL A 1 327 ? 2.553 10.133 -12.164 1 77.25 327 VAL A N 1
ATOM 2475 C CA . VAL A 1 327 ? 3.812 9.422 -11.969 1 77.25 327 VAL A CA 1
ATOM 2476 C C . VAL A 1 327 ? 4.434 9.102 -13.328 1 77.25 327 VAL A C 1
ATOM 2478 O O . VAL A 1 327 ? 5.66 9.125 -13.477 1 77.25 327 VAL A O 1
ATOM 2481 N N . LEU A 1 328 ? 3.584 8.93 -14.281 1 77.38 328 LEU A N 1
ATOM 2482 C CA . LEU A 1 328 ? 4.082 8.594 -15.617 1 77.38 328 LEU A CA 1
ATOM 2483 C C . LEU A 1 328 ? 4.602 9.836 -16.328 1 77.38 328 LEU A C 1
ATOM 2485 O O . LEU A 1 328 ? 5.602 9.766 -17.047 1 77.38 328 LEU A O 1
ATOM 2489 N N . ILE A 1 329 ? 4 10.977 -16.062 1 79.31 329 ILE A N 1
ATOM 2490 C CA . ILE A 1 329 ? 4.309 12.18 -16.828 1 79.31 329 ILE A CA 1
ATOM 2491 C C . ILE A 1 329 ? 5.27 13.062 -16.031 1 79.31 329 ILE A C 1
ATOM 2493 O O . ILE A 1 329 ? 6.137 13.727 -16.609 1 79.31 329 ILE A O 1
ATOM 2497 N N . ALA A 1 330 ? 5.043 13.141 -14.695 1 79.56 330 ALA A N 1
ATOM 2498 C CA . ALA A 1 330 ? 5.828 14.016 -13.82 1 79.56 330 ALA A CA 1
ATOM 2499 C C . ALA A 1 330 ? 6.152 13.312 -12.5 1 79.56 330 ALA A C 1
ATOM 2501 O O . ALA A 1 330 ? 5.566 13.633 -11.469 1 79.56 330 ALA A O 1
ATOM 2502 N N . PRO A 1 331 ? 7.207 12.625 -12.516 1 73.5 331 PRO A N 1
ATOM 2503 C CA . PRO A 1 331 ? 7.523 11.812 -11.336 1 73.5 331 PRO A CA 1
ATOM 2504 C C . PRO A 1 331 ? 7.859 12.656 -10.109 1 73.5 331 PRO A C 1
ATOM 2506 O O . PRO A 1 331 ? 7.789 12.172 -8.984 1 73.5 331 PRO A O 1
ATOM 2509 N N . ASN A 1 332 ? 8.18 13.93 -10.375 1 76.81 332 ASN A N 1
ATOM 2510 C CA . ASN A 1 332 ? 8.453 14.797 -9.227 1 76.81 332 ASN A CA 1
ATOM 2511 C C . ASN A 1 332 ? 7.195 15.539 -8.781 1 76.81 332 ASN A C 1
ATOM 2513 O O . ASN A 1 332 ? 7.238 16.328 -7.832 1 76.81 332 ASN A O 1
ATOM 2517 N N . GLY A 1 333 ? 6.129 15.281 -9.438 1 79 333 GLY A N 1
ATOM 2518 C CA . GLY A 1 333 ? 4.859 15.906 -9.117 1 79 333 GLY A CA 1
ATOM 2519 C C . GLY A 1 333 ? 4.473 17 -10.086 1 79 333 GLY A C 1
ATOM 2520 O O . GLY A 1 333 ? 5.34 17.656 -10.68 1 79 333 GLY A O 1
ATOM 2521 N N . LEU A 1 334 ? 3.24 17.188 -10.195 1 80.5 334 LEU A N 1
ATOM 2522 C CA . LEU A 1 334 ? 2.725 18.141 -11.164 1 80.5 334 LEU A CA 1
ATOM 2523 C C . LEU A 1 334 ? 2.934 19.578 -10.68 1 80.5 334 LEU A C 1
ATOM 2525 O O . LEU A 1 334 ? 3.312 20.453 -11.461 1 80.5 334 LEU A O 1
ATOM 2529 N N . VAL A 1 335 ? 2.818 19.766 -9.461 1 80 335 VAL A N 1
ATOM 2530 C CA . VAL A 1 335 ? 2.893 21.125 -8.922 1 80 335 VAL A CA 1
ATOM 2531 C C . VAL A 1 335 ? 4.352 21.562 -8.844 1 80 335 VAL A C 1
ATOM 2533 O O . VAL A 1 335 ? 4.684 22.703 -9.195 1 80 335 VAL A O 1
ATOM 2536 N N . LEU A 1 336 ? 5.09 20.734 -8.445 1 79.25 336 LEU A N 1
ATOM 2537 C CA . LEU A 1 336 ? 6.508 21.078 -8.414 1 79.25 336 LEU A CA 1
ATOM 2538 C C . LEU A 1 336 ? 7.031 21.359 -9.82 1 79.25 336 LEU A C 1
ATOM 2540 O O . LEU A 1 336 ? 7.816 22.281 -10.023 1 79.25 336 LEU A O 1
ATOM 2544 N N . GLY A 1 337 ? 6.566 20.562 -10.727 1 81.12 337 GLY A N 1
ATOM 2545 C CA . GLY A 1 337 ? 6.938 20.812 -12.117 1 81.12 337 GLY A CA 1
ATOM 2546 C C . GLY A 1 337 ? 6.488 22.156 -12.625 1 81.12 337 GLY A C 1
ATOM 2547 O O . GLY A 1 337 ? 7.258 22.875 -13.273 1 81.12 337 GLY A O 1
ATOM 2548 N N . ALA A 1 338 ? 5.312 22.5 -12.242 1 82.62 338 ALA A N 1
ATOM 2549 C CA . ALA A 1 338 ? 4.777 23.797 -12.648 1 82.62 338 ALA A CA 1
ATOM 2550 C C . ALA A 1 338 ? 5.539 24.938 -11.992 1 82.62 338 ALA A C 1
ATOM 2552 O O . ALA A 1 338 ? 5.836 25.938 -12.641 1 82.62 338 ALA A O 1
ATOM 2553 N N . MET A 1 339 ? 5.867 24.781 -10.82 1 78.56 339 MET A N 1
ATOM 2554 C CA . MET A 1 339 ? 6.605 25.797 -10.094 1 78.56 339 MET A CA 1
ATOM 2555 C C . MET A 1 339 ? 7.996 26 -10.68 1 78.56 339 MET A C 1
ATOM 2557 O O . MET A 1 339 ? 8.492 27.125 -10.758 1 78.56 339 MET A O 1
ATOM 2561 N N . ASN A 1 340 ? 8.594 24.875 -11.133 1 81.62 340 ASN A N 1
ATOM 2562 C CA . ASN A 1 340 ? 9.914 24.969 -11.742 1 81.62 340 ASN A CA 1
ATOM 2563 C C . ASN A 1 340 ? 9.859 25.672 -13.094 1 81.62 340 ASN A C 1
ATOM 2565 O O . ASN A 1 340 ? 10.75 26.453 -13.43 1 81.62 340 ASN A O 1
ATOM 2569 N N . VAL A 1 341 ? 8.867 25.422 -13.836 1 81.69 341 VAL A N 1
ATOM 2570 C CA . VAL A 1 341 ? 8.695 26.047 -15.141 1 81.69 341 VAL A CA 1
ATOM 2571 C C . VAL A 1 341 ? 8.453 27.547 -14.969 1 81.69 341 VAL A C 1
ATOM 2573 O O . VAL A 1 341 ? 9.047 28.375 -15.68 1 81.69 341 VAL A O 1
ATOM 2576 N N . ILE A 1 342 ? 7.66 27.828 -14.008 1 79.12 342 ILE A N 1
ATOM 2577 C CA . ILE A 1 342 ? 7.344 29.219 -13.742 1 79.12 342 ILE A CA 1
ATOM 2578 C C . ILE A 1 342 ? 8.594 29.953 -13.242 1 79.12 342 ILE A C 1
ATOM 2580 O O . ILE A 1 342 ? 8.867 31.078 -13.641 1 79.12 342 ILE A O 1
ATOM 2584 N N . GLY A 1 343 ? 9.328 29.312 -12.383 1 76.12 343 GLY A N 1
ATOM 2585 C CA . GLY A 1 343 ? 10.57 29.891 -11.898 1 76.12 343 GLY A CA 1
ATOM 2586 C C . GLY A 1 343 ? 11.562 30.188 -13.008 1 76.12 343 GLY A C 1
ATOM 2587 O O . GLY A 1 343 ? 12.203 31.25 -13.008 1 76.12 343 GLY A O 1
ATOM 2588 N N . ARG A 1 344 ? 11.664 29.328 -14.023 1 78.06 344 ARG A N 1
ATOM 2589 C CA . ARG A 1 344 ? 12.562 29.516 -15.156 1 78.06 344 ARG A CA 1
ATOM 2590 C C . ARG A 1 344 ? 12.102 30.672 -16.047 1 78.06 344 ARG A C 1
ATOM 2592 O O . ARG A 1 344 ? 12.922 31.438 -16.547 1 78.06 344 ARG A O 1
ATOM 2599 N N . LEU A 1 345 ? 10.828 30.703 -16.172 1 81.19 345 LEU A N 1
ATOM 2600 C CA . LEU A 1 345 ? 10.266 31.766 -17.016 1 81.19 345 LEU A CA 1
ATOM 2601 C C . LEU A 1 345 ? 10.461 33.125 -16.391 1 81.19 345 LEU A C 1
ATOM 2603 O O . LEU A 1 345 ? 10.758 34.094 -17.078 1 81.19 345 LEU A O 1
ATOM 2607 N N . VAL A 1 346 ? 10.367 33.125 -15.164 1 74.38 346 VAL A N 1
ATOM 2608 C CA . VAL A 1 346 ? 10.539 34.406 -14.438 1 74.38 346 VAL A CA 1
ATOM 2609 C C . VAL A 1 346 ? 12.008 34.781 -14.43 1 74.38 346 VAL A C 1
ATOM 2611 O O . VAL A 1 346 ? 12.344 35.969 -14.586 1 74.38 346 VAL A O 1
ATOM 2614 N N . ALA A 1 347 ? 12.914 33.875 -14.359 1 78.12 347 ALA A N 1
ATOM 2615 C CA . ALA A 1 347 ? 14.352 34.156 -14.398 1 78.12 347 ALA A CA 1
ATOM 2616 C C . ALA A 1 347 ? 14.781 34.656 -15.773 1 78.12 347 ALA A C 1
ATOM 2618 O O . ALA A 1 347 ? 15.609 35.562 -15.883 1 78.12 347 ALA A O 1
ATOM 2619 N N . ARG A 1 348 ? 14.297 34.031 -16.75 1 75 348 ARG A N 1
ATOM 2620 C CA . ARG A 1 348 ? 14.609 34.406 -18.109 1 75 348 ARG A CA 1
ATOM 2621 C C . ARG A 1 348 ? 14.109 35.844 -18.391 1 75 348 ARG A C 1
ATOM 2623 O O . ARG A 1 348 ? 14.773 36.594 -19.094 1 75 348 ARG A O 1
ATOM 2630 N N . ALA A 1 349 ? 13.031 36.094 -17.891 1 69.12 349 ALA A N 1
ATOM 2631 C CA . ALA A 1 349 ? 12.445 37.406 -18.078 1 69.12 349 ALA A CA 1
ATOM 2632 C C . ALA A 1 349 ? 13.258 38.469 -17.344 1 69.12 349 ALA A C 1
ATOM 2634 O O . ALA A 1 349 ? 13.383 39.594 -17.812 1 69.12 349 ALA A O 1
ATOM 2635 N N . LYS A 1 350 ? 13.844 38.125 -16.359 1 70.69 350 LYS A N 1
ATOM 2636 C CA . LYS A 1 350 ? 14.695 39.062 -15.633 1 70.69 350 LYS A CA 1
ATOM 2637 C C . LYS A 1 350 ? 16.062 39.156 -16.281 1 70.69 350 LYS A C 1
ATOM 2639 O O . LYS A 1 350 ? 16.672 40.25 -16.281 1 70.69 350 LYS A O 1
ATOM 2644 N N . GLY A 1 351 ? 16.531 38.031 -16.656 1 64.75 351 GLY A N 1
ATOM 2645 C CA . GLY A 1 351 ? 17.797 38.094 -17.359 1 64.75 351 GLY A CA 1
ATOM 2646 C C . GLY A 1 351 ? 17.688 38.781 -18.719 1 64.75 351 GLY A C 1
ATOM 2647 O O . GLY A 1 351 ? 18.688 39.281 -19.25 1 64.75 351 GLY A O 1
ATOM 2648 N N . GLY A 1 352 ? 16.703 38.562 -19.438 1 50.75 352 GLY A N 1
ATOM 2649 C CA . GLY A 1 352 ? 16.562 39.344 -20.641 1 50.75 352 GLY A CA 1
ATOM 2650 C C . GLY A 1 352 ? 16.438 40.844 -20.375 1 50.75 352 GLY A C 1
ATOM 2651 O O . GLY A 1 352 ? 16.469 41.625 -21.297 1 50.75 352 GLY A O 1
ATOM 2652 N N . ARG A 1 353 ? 16.109 41.312 -19.266 1 47.91 353 ARG A N 1
ATOM 2653 C CA . ARG A 1 353 ? 16.031 42.75 -19.031 1 47.91 353 ARG A CA 1
ATOM 2654 C C . ARG A 1 353 ? 17.391 43.281 -18.578 1 47.91 353 ARG A C 1
ATOM 2656 O O . ARG A 1 353 ? 17.562 44.5 -18.484 1 47.91 353 ARG A O 1
ATOM 2663 N N . ASN A 1 354 ? 18.312 42.469 -18.062 1 40.62 354 ASN A N 1
ATOM 2664 C CA . ASN A 1 354 ? 19.625 43.094 -17.953 1 40.62 354 ASN A CA 1
ATOM 2665 C C . ASN A 1 354 ? 20.438 42.875 -19.234 1 40.62 354 ASN A C 1
ATOM 2667 O O . ASN A 1 354 ? 20.422 41.781 -19.812 1 40.62 354 ASN A O 1
ATOM 2671 N N . MET B 1 1 ? 16.375 -39.656 -23.344 1 51.03 1 MET B N 1
ATOM 2672 C CA . MET B 1 1 ? 17.078 -39.688 -22.062 1 51.03 1 MET B CA 1
ATOM 2673 C C . MET B 1 1 ? 17.891 -38.406 -21.875 1 51.03 1 MET B C 1
ATOM 2675 O O . MET B 1 1 ? 17.891 -37.812 -20.781 1 51.03 1 MET B O 1
ATOM 2679 N N . ASN B 1 2 ? 18.516 -37.875 -22.938 1 58.75 2 ASN B N 1
ATOM 2680 C CA . ASN B 1 2 ? 19.359 -36.656 -22.906 1 58.75 2 ASN B CA 1
ATOM 2681 C C . ASN B 1 2 ? 18.516 -35.406 -22.688 1 58.75 2 ASN B C 1
ATOM 2683 O O . ASN B 1 2 ? 18.938 -34.5 -21.984 1 58.75 2 ASN B O 1
ATOM 2687 N N . GLY B 1 3 ? 17.359 -35.469 -23.266 1 56.69 3 GLY B N 1
ATOM 2688 C CA . GLY B 1 3 ? 16.469 -34.312 -23.125 1 56.69 3 GLY B CA 1
ATOM 2689 C C . GLY B 1 3 ? 15.93 -34.125 -21.719 1 56.69 3 GLY B C 1
ATOM 2690 O O . GLY B 1 3 ? 15.859 -33 -21.234 1 56.69 3 GLY B O 1
ATOM 2691 N N . LEU B 1 4 ? 15.562 -35.25 -21.172 1 61.91 4 LEU B N 1
ATOM 2692 C CA . LEU B 1 4 ? 15.07 -35.219 -19.797 1 61.91 4 LEU B CA 1
ATOM 2693 C C . LEU B 1 4 ? 16.172 -34.781 -18.844 1 61.91 4 LEU B C 1
ATOM 2695 O O . LEU B 1 4 ? 15.922 -34.031 -17.891 1 61.91 4 LEU B O 1
ATOM 2699 N N . ILE B 1 5 ? 17.375 -35.312 -19.125 1 63.5 5 ILE B N 1
ATOM 2700 C CA . ILE B 1 5 ? 18.516 -34.969 -18.281 1 63.5 5 ILE B CA 1
ATOM 2701 C C . ILE B 1 5 ? 18.797 -33.469 -18.422 1 63.5 5 ILE B C 1
ATOM 2703 O O . ILE B 1 5 ? 19.109 -32.781 -17.438 1 63.5 5 ILE B O 1
ATOM 2707 N N . SER B 1 6 ? 18.688 -33.062 -19.672 1 69.31 6 SER B N 1
ATOM 2708 C CA . SER B 1 6 ? 18.906 -31.641 -19.906 1 69.31 6 SER B CA 1
ATOM 2709 C C . SER B 1 6 ? 17.844 -30.797 -19.188 1 69.31 6 SER B C 1
ATOM 2711 O O . SER B 1 6 ? 18.156 -29.734 -18.656 1 69.31 6 SER B O 1
ATOM 2713 N N . LEU B 1 7 ? 16.672 -31.312 -19.188 1 70.75 7 LEU B N 1
ATOM 2714 C CA . LEU B 1 7 ? 15.586 -30.594 -18.516 1 70.75 7 LEU B CA 1
ATOM 2715 C C . LEU B 1 7 ? 15.82 -30.531 -17 1 70.75 7 LEU B C 1
ATOM 2717 O O . LEU B 1 7 ? 15.578 -29.5 -16.375 1 70.75 7 LEU B O 1
ATOM 2721 N N . PHE B 1 8 ? 16.266 -31.672 -16.547 1 73.38 8 PHE B N 1
ATOM 2722 C CA . PHE B 1 8 ? 16.531 -31.734 -15.125 1 73.38 8 PHE B CA 1
ATOM 2723 C C . PHE B 1 8 ? 17.641 -30.766 -14.734 1 73.38 8 PHE B C 1
ATOM 2725 O O . PHE B 1 8 ? 17.609 -30.172 -13.656 1 73.38 8 PHE B O 1
ATOM 2732 N N . ARG B 1 9 ? 18.562 -30.656 -15.648 1 77.06 9 ARG B N 1
ATOM 2733 C CA . ARG B 1 9 ? 19.672 -29.75 -15.375 1 77.06 9 ARG B CA 1
ATOM 2734 C C . ARG B 1 9 ? 19.203 -28.297 -15.328 1 77.06 9 ARG B C 1
ATOM 2736 O O . ARG B 1 9 ? 19.781 -27.469 -14.633 1 77.06 9 ARG B O 1
ATOM 2743 N N . ARG B 1 10 ? 18.125 -28.156 -15.992 1 86.31 10 ARG B N 1
ATOM 2744 C CA . ARG B 1 10 ? 17.594 -26.781 -16.047 1 86.31 10 ARG B CA 1
ATOM 2745 C C . ARG B 1 10 ? 16.797 -26.469 -14.789 1 86.31 10 ARG B C 1
ATOM 2747 O O . ARG B 1 10 ? 16.531 -25.297 -14.5 1 86.31 10 ARG B O 1
ATOM 2754 N N . LEU B 1 11 ? 16.484 -27.516 -14.055 1 91.06 11 LEU B N 1
ATOM 2755 C CA . LEU B 1 11 ? 15.68 -27.344 -12.852 1 91.06 11 LEU B CA 1
ATOM 2756 C C . LEU B 1 11 ? 16.547 -26.938 -11.664 1 91.06 11 LEU B C 1
ATOM 2758 O O . LEU B 1 11 ? 16.031 -26.422 -10.672 1 91.06 11 LEU B O 1
ATOM 2762 N N . GLU B 1 12 ? 17.766 -27.219 -11.914 1 90.25 12 GLU B N 1
ATOM 2763 C CA . GLU B 1 12 ? 18.703 -26.859 -10.859 1 90.25 12 GLU B CA 1
ATOM 2764 C C . GLU B 1 12 ? 19.688 -25.781 -11.328 1 90.25 12 GLU B C 1
ATOM 2766 O O . GLU B 1 12 ? 20.094 -25.781 -12.492 1 90.25 12 GLU B O 1
ATOM 2771 N N . GLY B 1 13 ? 19.797 -24.719 -10.656 1 88 13 GLY B N 1
ATOM 2772 C CA . GLY B 1 13 ? 20.734 -23.656 -10.992 1 88 13 GLY B CA 1
ATOM 2773 C C . GLY B 1 13 ? 21.047 -22.75 -9.82 1 88 13 GLY B C 1
ATOM 2774 O O . GLY B 1 13 ? 20.609 -23 -8.695 1 88 13 GLY B O 1
ATOM 2775 N N . PRO B 1 14 ? 21.875 -21.875 -10.086 1 88.44 14 PRO B N 1
ATOM 2776 C CA . PRO B 1 14 ? 22.375 -21.016 -9.016 1 88.44 14 PRO B CA 1
ATOM 2777 C C . PRO B 1 14 ? 21.297 -20.109 -8.43 1 88.44 14 PRO B C 1
ATOM 2779 O O . PRO B 1 14 ? 21.453 -19.594 -7.32 1 88.44 14 PRO B O 1
ATOM 2782 N N . GLN B 1 15 ? 20.188 -20 -9.195 1 93.19 15 GLN B N 1
ATOM 2783 C CA . GLN B 1 15 ? 19.203 -19.016 -8.75 1 93.19 15 GLN B CA 1
ATOM 2784 C C . GLN B 1 15 ? 18.141 -19.656 -7.855 1 93.19 15 GLN B C 1
ATOM 2786 O O . GLN B 1 15 ? 17.281 -18.969 -7.309 1 93.19 15 GLN B O 1
ATOM 2791 N N . THR B 1 16 ? 18.188 -20.969 -7.723 1 93.19 16 THR B N 1
ATOM 2792 C CA . THR B 1 16 ? 17.188 -21.625 -6.895 1 93.19 16 THR B CA 1
ATOM 2793 C C . THR B 1 16 ? 17.844 -22.406 -5.758 1 93.19 16 THR B C 1
ATOM 2795 O O . THR B 1 16 ? 18.938 -22.969 -5.93 1 93.19 16 THR B O 1
ATOM 2798 N N . LYS B 1 17 ? 17.125 -22.375 -4.691 1 87.44 17 LYS B N 1
ATOM 2799 C CA . LYS B 1 17 ? 17.562 -23.188 -3.559 1 87.44 17 LYS B CA 1
ATOM 2800 C C . LYS B 1 17 ? 17 -24.594 -3.641 1 87.44 17 LYS B C 1
ATOM 2802 O O . LYS B 1 17 ? 15.859 -24.797 -4.055 1 87.44 17 LYS B O 1
ATOM 2807 N N . GLY B 1 18 ? 17.766 -25.531 -3.207 1 85.56 18 GLY B N 1
ATOM 2808 C CA . GLY B 1 18 ? 17.359 -26.922 -3.242 1 85.56 18 GLY B CA 1
ATOM 2809 C C . GLY B 1 18 ? 17.844 -27.656 -4.48 1 85.56 18 GLY B C 1
ATOM 2810 O O . GLY B 1 18 ? 17.344 -27.422 -5.582 1 85.56 18 GLY B O 1
ATOM 2811 N N . ARG B 1 19 ? 18.766 -28.359 -4.344 1 85.62 19 ARG B N 1
ATOM 2812 C CA . ARG B 1 19 ? 19.328 -29.141 -5.445 1 85.62 19 ARG B CA 1
ATOM 2813 C C . ARG B 1 19 ? 19.766 -30.516 -4.969 1 85.62 19 ARG B C 1
ATOM 2815 O O . ARG B 1 19 ? 19.859 -30.766 -3.766 1 85.62 19 ARG B O 1
ATOM 2822 N N . GLY B 1 20 ? 19.859 -31.406 -5.887 1 88.06 20 GLY B N 1
ATOM 2823 C CA . GLY B 1 20 ? 20.391 -32.719 -5.578 1 88.06 20 GLY B CA 1
ATOM 2824 C C . GLY B 1 20 ? 19.312 -33.75 -5.293 1 88.06 20 GLY B C 1
ATOM 2825 O O . GLY B 1 20 ? 18.125 -33.438 -5.359 1 88.06 20 GLY B O 1
ATOM 2826 N N . LYS B 1 21 ? 19.672 -34.906 -4.98 1 90.69 21 LYS B N 1
ATOM 2827 C CA . LYS B 1 21 ? 18.781 -36.062 -4.809 1 90.69 21 LYS B CA 1
ATOM 2828 C C . LYS B 1 21 ? 17.906 -35.875 -3.572 1 90.69 21 LYS B C 1
ATOM 2830 O O . LYS B 1 21 ? 16.734 -36.281 -3.574 1 90.69 21 LYS B O 1
ATOM 2835 N N . LEU B 1 22 ? 18.469 -35.344 -2.543 1 89.69 22 LEU B N 1
ATOM 2836 C CA . LEU B 1 22 ? 17.703 -35.156 -1.314 1 89.69 22 LEU B CA 1
ATOM 2837 C C . LEU B 1 22 ? 16.547 -34.219 -1.534 1 89.69 22 LEU B C 1
ATOM 2839 O O . LEU B 1 22 ? 15.422 -34.469 -1.104 1 89.69 22 LEU B O 1
ATOM 2843 N N . PHE B 1 23 ? 16.859 -33.094 -2.211 1 91.44 23 PHE B N 1
ATOM 2844 C CA . PHE B 1 23 ? 15.828 -32.094 -2.477 1 91.44 23 PHE B CA 1
ATOM 2845 C C . PHE B 1 23 ? 14.703 -32.719 -3.307 1 91.44 23 PHE B C 1
ATOM 2847 O O . PHE B 1 23 ? 13.523 -32.562 -2.969 1 91.44 23 PHE B O 1
ATOM 2854 N N . TRP B 1 24 ? 15.047 -33.406 -4.297 1 93.38 24 TRP B N 1
ATOM 2855 C CA . TRP B 1 24 ? 14.039 -33.906 -5.211 1 93.38 24 TRP B CA 1
ATOM 2856 C C . TRP B 1 24 ? 13.297 -35.094 -4.586 1 93.38 24 TRP B C 1
ATOM 2858 O O . TRP B 1 24 ? 12.125 -35.344 -4.887 1 93.38 24 TRP B O 1
ATOM 2868 N N . SER B 1 25 ? 14.016 -35.812 -3.67 1 94.94 25 SER B N 1
ATOM 2869 C CA . SER B 1 25 ? 13.328 -36.875 -2.932 1 94.94 25 SER B CA 1
ATOM 2870 C C . SER B 1 25 ? 12.273 -36.312 -1.996 1 94.94 25 SER B C 1
ATOM 2872 O O . SER B 1 25 ? 11.164 -36.844 -1.897 1 94.94 25 SER B O 1
ATOM 2874 N N . VAL B 1 26 ? 12.672 -35.219 -1.334 1 93.88 26 VAL B N 1
ATOM 2875 C CA . VAL B 1 26 ? 11.719 -34.562 -0.448 1 93.88 26 VAL B CA 1
ATOM 2876 C C . VAL B 1 26 ? 10.578 -33.969 -1.268 1 93.88 26 VAL B C 1
ATOM 2878 O O . VAL B 1 26 ? 9.414 -34 -0.847 1 93.88 26 VAL B O 1
ATOM 2881 N N . PHE B 1 27 ? 10.922 -33.406 -2.395 1 94.69 27 PHE B N 1
ATOM 2882 C CA . PHE B 1 27 ? 9.922 -32.844 -3.299 1 94.69 27 PHE B CA 1
ATOM 2883 C C . PHE B 1 27 ? 8.922 -33.938 -3.721 1 94.69 27 PHE B C 1
ATOM 2885 O O . PHE B 1 27 ? 7.711 -33.719 -3.656 1 94.69 27 PHE B O 1
ATOM 2892 N N . VAL B 1 28 ? 9.469 -35.062 -4.145 1 96 28 VAL B N 1
ATOM 2893 C CA . VAL B 1 28 ? 8.617 -36.156 -4.602 1 96 28 VAL B CA 1
ATOM 2894 C C . VAL B 1 28 ? 7.77 -36.688 -3.438 1 96 28 VAL B C 1
ATOM 2896 O O . VAL B 1 28 ? 6.59 -37 -3.609 1 96 28 VAL B O 1
ATOM 2899 N N . LEU B 1 29 ? 8.383 -36.75 -2.271 1 96.44 29 LEU B N 1
ATOM 2900 C CA . LEU B 1 29 ? 7.645 -37.188 -1.093 1 96.44 29 LEU B CA 1
ATOM 2901 C C . LEU B 1 29 ? 6.5 -36.25 -0.775 1 96.44 29 LEU B C 1
ATOM 2903 O O . LEU B 1 29 ? 5.395 -36.688 -0.455 1 96.44 29 LEU B O 1
ATOM 2907 N N . ALA B 1 30 ? 6.812 -34.938 -0.828 1 95.69 30 ALA B N 1
ATOM 2908 C CA . ALA B 1 30 ? 5.777 -33.938 -0.595 1 95.69 30 ALA B CA 1
ATOM 2909 C C . ALA B 1 30 ? 4.672 -34.031 -1.642 1 95.69 30 ALA B C 1
ATOM 2911 O O . ALA B 1 30 ? 3.492 -33.906 -1.322 1 95.69 30 ALA B O 1
ATOM 2912 N N . LEU B 1 31 ? 5.055 -34.281 -2.863 1 96.5 31 LEU B N 1
ATOM 2913 C CA . LEU B 1 31 ? 4.09 -34.406 -3.951 1 96.5 31 LEU B CA 1
ATOM 2914 C C . LEU B 1 31 ? 3.211 -35.625 -3.773 1 96.5 31 LEU B C 1
ATOM 2916 O O . LEU B 1 31 ? 1.997 -35.562 -3.979 1 96.5 31 LEU B O 1
ATOM 2920 N N . VAL B 1 32 ? 3.83 -36.75 -3.428 1 96.81 32 VAL B N 1
ATOM 2921 C CA . VAL B 1 32 ? 3.076 -38 -3.189 1 96.81 32 VAL B CA 1
ATOM 2922 C C . VAL B 1 32 ? 2.105 -37.781 -2.029 1 96.81 32 VAL B C 1
ATOM 2924 O O . VAL B 1 32 ? 0.961 -38.25 -2.08 1 96.81 32 VAL B O 1
ATOM 2927 N N . GLY B 1 33 ? 2.6 -37.156 -1.021 1 96.19 33 GLY B N 1
ATOM 2928 C CA . GLY B 1 33 ? 1.717 -36.844 0.085 1 96.19 33 GLY B CA 1
ATOM 2929 C C . GLY B 1 33 ? 0.54 -35.969 -0.329 1 96.19 33 GLY B C 1
ATOM 2930 O O . GLY B 1 33 ? -0.593 -36.219 0.093 1 96.19 33 GLY B O 1
ATOM 2931 N N . ALA B 1 34 ? 0.839 -34.938 -1.152 1 95.69 34 ALA B N 1
ATOM 2932 C CA . ALA B 1 34 ? -0.219 -34.031 -1.626 1 95.69 34 ALA B CA 1
ATOM 2933 C C . ALA B 1 34 ? -1.202 -34.781 -2.523 1 95.69 34 ALA B C 1
ATOM 2935 O O . ALA B 1 34 ? -2.408 -34.531 -2.482 1 95.69 34 ALA B O 1
ATOM 2936 N N . LEU B 1 35 ? -0.706 -35.719 -3.312 1 96.31 35 LEU B N 1
ATOM 2937 C CA . LEU B 1 35 ? -1.558 -36.5 -4.203 1 96.31 35 LEU B CA 1
ATOM 2938 C C . LEU B 1 35 ? -2.428 -37.469 -3.414 1 96.31 35 LEU B C 1
ATOM 2940 O O . LEU B 1 35 ? -3.562 -37.75 -3.805 1 96.31 35 LEU B O 1
ATOM 2944 N N . ALA B 1 36 ? -1.945 -37.906 -2.295 1 96.44 36 ALA B N 1
ATOM 2945 C CA . ALA B 1 36 ? -2.652 -38.906 -1.488 1 96.44 36 ALA B CA 1
ATOM 2946 C C . ALA B 1 36 ? -3.604 -38.219 -0.502 1 96.44 36 ALA B C 1
ATOM 2948 O O . ALA B 1 36 ? -4.496 -38.875 0.049 1 96.44 36 ALA B O 1
ATOM 2949 N N . TYR B 1 37 ? -3.412 -36.969 -0.339 1 94.38 37 TYR B N 1
ATOM 2950 C CA . TYR B 1 37 ? -4.121 -36.219 0.687 1 94.38 37 TYR B CA 1
ATOM 2951 C C . TYR B 1 37 ? -5.629 -36.406 0.559 1 94.38 37 TYR B C 1
ATOM 2953 O O . TYR B 1 37 ? -6.316 -36.656 1.553 1 94.38 37 TYR B O 1
ATOM 2961 N N . PRO B 1 38 ? -6.207 -36.344 -0.643 1 94.25 38 PRO B N 1
ATOM 2962 C CA . PRO B 1 38 ? -7.664 -36.438 -0.772 1 94.25 38 PRO B CA 1
ATOM 2963 C C . PRO B 1 38 ? -8.188 -37.812 -0.379 1 94.25 38 PRO B C 1
ATOM 2965 O O . PRO B 1 38 ? -9.383 -38 -0.131 1 94.25 38 PRO B O 1
ATOM 2968 N N . MET B 1 39 ? -7.34 -38.781 -0.381 1 93.69 39 MET B N 1
ATOM 2969 C CA . MET B 1 39 ? -7.746 -40.156 0.007 1 93.69 39 MET B CA 1
ATOM 2970 C C . MET B 1 39 ? -8.023 -40.219 1.505 1 93.69 39 MET B C 1
ATOM 2972 O O . MET B 1 39 ? -8.719 -41.125 1.968 1 93.69 39 MET B O 1
ATOM 2976 N N . PHE B 1 40 ? -7.559 -39.25 2.287 1 93.5 40 PHE B N 1
ATOM 2977 C CA . PHE B 1 40 ? -7.656 -39.312 3.74 1 93.5 40 PHE B CA 1
ATOM 2978 C C . PHE B 1 40 ? -8.508 -38.156 4.266 1 93.5 40 PHE B C 1
ATOM 2980 O O . PHE B 1 40 ? -8.609 -37.969 5.477 1 93.5 40 PHE B O 1
ATOM 2987 N N . SER B 1 41 ? -9.008 -37.344 3.477 1 91.12 41 SER B N 1
ATOM 2988 C CA . SER B 1 41 ? -9.781 -36.188 3.883 1 91.12 41 SER B CA 1
ATOM 2989 C C . SER B 1 41 ? -11.094 -36.094 3.104 1 91.12 41 SER B C 1
ATOM 2991 O O . SER B 1 41 ? -11.203 -36.625 2.004 1 91.12 41 SER B O 1
ATOM 2993 N N . ASP B 1 42 ? -12.086 -35.406 3.695 1 91.31 42 ASP B N 1
ATOM 2994 C CA . ASP B 1 42 ? -13.367 -35.281 3.023 1 91.31 42 ASP B CA 1
ATOM 2995 C C . ASP B 1 42 ? -13.289 -34.219 1.912 1 91.31 42 ASP B C 1
ATOM 2997 O O . ASP B 1 42 ? -12.398 -33.375 1.918 1 91.31 42 ASP B O 1
ATOM 3001 N N . GLY B 1 43 ? -14.211 -34.344 1.052 1 87 43 GLY B N 1
ATOM 3002 C CA . GLY B 1 43 ? -14.227 -33.5 -0.132 1 87 43 GLY B CA 1
ATOM 3003 C C . GLY B 1 43 ? -14.219 -32.031 0.194 1 87 43 GLY B C 1
ATOM 3004 O O . GLY B 1 43 ? -13.547 -31.234 -0.477 1 87 43 GLY B O 1
ATOM 3005 N N . TYR B 1 44 ? -14.938 -31.688 1.18 1 84.56 44 TYR B N 1
ATOM 3006 C CA . TYR B 1 44 ? -15.039 -30.281 1.572 1 84.56 44 TYR B CA 1
ATOM 3007 C C . TYR B 1 44 ? -13.695 -29.766 2.066 1 84.56 44 TYR B C 1
ATOM 3009 O O . TYR B 1 44 ? -13.266 -28.672 1.683 1 84.56 44 TYR B O 1
ATOM 3017 N N . THR B 1 45 ? -13.023 -30.469 2.865 1 87.88 45 THR B N 1
ATOM 3018 C CA . THR B 1 45 ? -11.711 -30.094 3.391 1 87.88 45 THR B CA 1
ATOM 3019 C C . THR B 1 45 ? -10.68 -30.016 2.27 1 87.88 45 THR B C 1
ATOM 3021 O O . THR B 1 45 ? -9.828 -29.125 2.264 1 87.88 45 THR B O 1
ATOM 3024 N N . VAL B 1 46 ? -10.844 -30.891 1.353 1 91.88 46 VAL B N 1
ATOM 3025 C CA . VAL B 1 46 ? -9.945 -30.906 0.202 1 91.88 46 VAL B CA 1
ATOM 3026 C C . VAL B 1 46 ? -10.18 -29.672 -0.652 1 91.88 46 VAL B C 1
ATOM 3028 O O . VAL B 1 46 ? -9.227 -29.062 -1.139 1 91.88 46 VAL B O 1
ATOM 3031 N N . GLY B 1 47 ? -11.438 -29.328 -0.792 1 89.25 47 GLY B N 1
ATOM 3032 C CA . GLY B 1 47 ? -11.758 -28.109 -1.509 1 89.25 47 GLY B CA 1
ATOM 3033 C C . GLY B 1 47 ? -11.18 -26.859 -0.864 1 89.25 47 GLY B C 1
ATOM 3034 O O . GLY B 1 47 ? -10.68 -25.969 -1.557 1 89.25 47 GLY B O 1
ATOM 3035 N N . ASN B 1 48 ? -11.164 -26.844 0.416 1 86.38 48 ASN B N 1
ATOM 3036 C CA . ASN B 1 48 ? -10.578 -25.719 1.143 1 86.38 48 ASN B CA 1
ATOM 3037 C C . ASN B 1 48 ? -9.062 -25.688 0.98 1 86.38 48 ASN B C 1
ATOM 3039 O O . ASN B 1 48 ? -8.469 -24.609 0.945 1 86.38 48 ASN B O 1
ATOM 3043 N N . THR B 1 49 ? -8.516 -26.781 0.953 1 90.12 49 THR B N 1
ATOM 3044 C CA . THR B 1 49 ? -7.074 -26.844 0.745 1 90.12 49 THR B CA 1
ATOM 3045 C C . THR B 1 49 ? -6.707 -26.344 -0.646 1 90.12 49 THR B C 1
ATOM 3047 O O . THR B 1 49 ? -5.66 -25.719 -0.827 1 90.12 49 THR B O 1
ATOM 3050 N N . ALA B 1 50 ? -7.586 -26.656 -1.649 1 93.19 50 ALA B N 1
ATOM 3051 C CA . ALA B 1 50 ? -7.367 -26.141 -3 1 93.19 50 ALA B CA 1
ATOM 3052 C C . ALA B 1 50 ? -7.359 -24.609 -3.012 1 93.19 50 ALA B C 1
ATOM 3054 O O . ALA B 1 50 ? -6.609 -24 -3.773 1 93.19 50 ALA B O 1
ATOM 3055 N N . TYR B 1 51 ? -8.148 -24.078 -2.17 1 90.44 51 TYR B N 1
ATOM 3056 C CA . TYR B 1 51 ? -8.203 -22.625 -2.012 1 90.44 51 TYR B CA 1
ATOM 3057 C C . TYR B 1 51 ? -6.84 -22.062 -1.631 1 90.44 51 TYR B C 1
ATOM 3059 O O . TYR B 1 51 ? -6.434 -21.016 -2.137 1 90.44 51 TYR B O 1
ATOM 3067 N N . PHE B 1 52 ? -6.105 -22.719 -0.853 1 90.75 52 PHE B N 1
ATOM 3068 C CA . PHE B 1 52 ? -4.777 -22.281 -0.438 1 90.75 52 PHE B CA 1
ATOM 3069 C C . PHE B 1 52 ? -3.801 -22.328 -1.605 1 90.75 52 PHE B C 1
ATOM 3071 O O . PHE B 1 52 ? -2.967 -21.438 -1.761 1 90.75 52 PHE B O 1
ATOM 3078 N N . PHE B 1 53 ? -3.969 -23.328 -2.369 1 95.5 53 PHE B N 1
ATOM 3079 C CA . PHE B 1 53 ? -3.074 -23.484 -3.512 1 95.5 53 PHE B CA 1
ATOM 3080 C C . PHE B 1 53 ? -3.268 -22.344 -4.504 1 95.5 53 PHE B C 1
ATOM 3082 O O . PHE B 1 53 ? -2.318 -21.922 -5.172 1 95.5 53 PHE B O 1
ATOM 3089 N N . VAL B 1 54 ? -4.488 -21.828 -4.508 1 95.75 54 VAL B N 1
ATOM 3090 C CA . VAL B 1 54 ? -4.812 -20.75 -5.441 1 95.75 54 VAL B CA 1
ATOM 3091 C C . VAL B 1 54 ? -3.943 -19.531 -5.148 1 95.75 54 VAL B C 1
ATOM 3093 O O . VAL B 1 54 ? -3.51 -18.844 -6.07 1 95.75 54 VAL B O 1
ATOM 3096 N N . TRP B 1 55 ? -3.592 -19.359 -3.941 1 95.06 55 TRP B N 1
ATOM 3097 C CA . TRP B 1 55 ? -2.875 -18.156 -3.529 1 95.06 55 TRP B CA 1
ATOM 3098 C C . TRP B 1 55 ? -1.373 -18.312 -3.742 1 95.06 55 TRP B C 1
ATOM 3100 O O . TRP B 1 55 ? -0.623 -17.344 -3.691 1 95.06 55 TRP B O 1
ATOM 3110 N N . VAL B 1 56 ? -0.947 -19.5 -3.975 1 96.75 56 VAL B N 1
ATOM 3111 C CA . VAL B 1 56 ? 0.47 -19.766 -4.207 1 96.75 56 VAL B CA 1
ATOM 3112 C C . VAL B 1 56 ? 0.923 -19.062 -5.484 1 96.75 56 VAL B C 1
ATOM 3114 O O . VAL B 1 56 ? 2.053 -18.578 -5.566 1 96.75 56 VAL B O 1
ATOM 3117 N N . PHE B 1 57 ? 0.027 -18.984 -6.426 1 98.38 57 PHE B N 1
ATOM 3118 C CA . PHE B 1 57 ? 0.39 -18.406 -7.715 1 98.38 57 PHE B CA 1
ATOM 3119 C C . PHE B 1 57 ? 0.671 -16.906 -7.574 1 98.38 57 PHE B C 1
ATOM 3121 O O . PHE B 1 57 ? 1.616 -16.391 -8.172 1 98.38 57 PHE B O 1
ATOM 3128 N N . ILE B 1 58 ? -0.146 -16.25 -6.805 1 97.06 58 ILE B N 1
ATOM 3129 C CA . ILE B 1 58 ? 0.093 -14.82 -6.598 1 97.06 58 ILE B CA 1
ATOM 3130 C C . ILE B 1 58 ? 1.376 -14.625 -5.793 1 97.06 58 ILE B C 1
ATOM 3132 O O . ILE B 1 58 ? 2.113 -13.664 -6.016 1 97.06 58 ILE B O 1
ATOM 3136 N N . ALA B 1 59 ? 1.634 -15.492 -4.855 1 96.81 59 ALA B N 1
ATOM 3137 C CA . ALA B 1 59 ? 2.879 -15.438 -4.094 1 96.81 59 ALA B CA 1
ATOM 3138 C C . ALA B 1 59 ? 4.086 -15.633 -5.004 1 96.81 59 ALA B C 1
ATOM 3140 O O . ALA B 1 59 ? 5.07 -14.898 -4.91 1 96.81 59 ALA B O 1
ATOM 3141 N N . LEU B 1 60 ? 4 -16.594 -5.879 1 98 60 LEU B N 1
ATOM 3142 C CA . LEU B 1 60 ? 5.09 -16.844 -6.816 1 98 60 LEU B CA 1
ATOM 3143 C C . LEU B 1 60 ? 5.25 -15.672 -7.785 1 98 60 LEU B C 1
ATOM 3145 O O . LEU B 1 60 ? 6.367 -15.367 -8.203 1 98 60 LEU B O 1
ATOM 3149 N N . SER B 1 61 ? 4.117 -15.109 -8.133 1 98.19 61 SER B N 1
ATOM 3150 C CA . SER B 1 61 ? 4.148 -13.891 -8.93 1 98.19 61 SER B CA 1
ATOM 3151 C C . SER B 1 61 ? 5.004 -12.812 -8.273 1 98.19 61 SER B C 1
ATOM 3153 O O . SER B 1 61 ? 5.875 -12.227 -8.922 1 98.19 61 SER B O 1
ATOM 3155 N N . LEU B 1 62 ? 4.809 -12.602 -7.059 1 96.19 62 LEU B N 1
ATOM 3156 C CA . LEU B 1 62 ? 5.551 -11.594 -6.312 1 96.19 62 LEU B CA 1
ATOM 3157 C C . LEU B 1 62 ? 7.012 -12 -6.148 1 96.19 62 LEU B C 1
ATOM 3159 O O . LEU B 1 62 ? 7.906 -11.156 -6.195 1 96.19 62 LEU B O 1
ATOM 3163 N N . CYS B 1 63 ? 7.203 -13.258 -5.922 1 96.69 63 CYS B N 1
ATOM 3164 C CA . CYS B 1 63 ? 8.57 -13.758 -5.82 1 96.69 63 CYS B CA 1
ATOM 3165 C C . CYS B 1 63 ? 9.359 -13.445 -7.086 1 96.69 63 CYS B C 1
ATOM 3167 O O . CYS B 1 63 ? 10.523 -13.047 -7.012 1 96.69 63 CYS B O 1
ATOM 3169 N N . LEU B 1 64 ? 8.719 -13.594 -8.172 1 97.5 64 LEU B N 1
ATOM 3170 C CA . LEU B 1 64 ? 9.375 -13.367 -9.453 1 97.5 64 LEU B CA 1
ATOM 3171 C C . LEU B 1 64 ? 9.664 -11.883 -9.664 1 97.5 64 LEU B C 1
ATOM 3173 O O . LEU B 1 64 ? 10.789 -11.508 -9.984 1 97.5 64 LEU B O 1
ATOM 3177 N N . ILE B 1 65 ? 8.695 -11.047 -9.453 1 96.06 65 ILE B N 1
ATOM 3178 C CA . ILE B 1 65 ? 8.805 -9.633 -9.797 1 96.06 65 ILE B CA 1
ATOM 3179 C C . ILE B 1 65 ? 9.617 -8.898 -8.734 1 96.06 65 ILE B C 1
ATOM 3181 O O . ILE B 1 65 ? 10.484 -8.078 -9.055 1 96.06 65 ILE B O 1
ATOM 3185 N N . TRP B 1 66 ? 9.367 -9.234 -7.562 1 93.38 66 TRP B N 1
ATOM 3186 C CA . TRP B 1 66 ? 10.008 -8.531 -6.453 1 93.38 66 TRP B CA 1
ATOM 3187 C C . TRP B 1 66 ? 11.266 -9.258 -6 1 93.38 66 TRP B C 1
ATOM 3189 O O . TRP B 1 66 ? 12.344 -8.656 -5.91 1 93.38 66 TRP B O 1
ATOM 3199 N N . GLY B 1 67 ? 11.172 -10.508 -5.734 1 93.5 67 GLY B N 1
ATOM 3200 C CA . GLY B 1 67 ? 12.312 -11.273 -5.25 1 93.5 67 GLY B CA 1
ATOM 3201 C C . GLY B 1 67 ? 13.461 -11.328 -6.242 1 93.5 67 GLY B C 1
ATOM 3202 O O . GLY B 1 67 ? 14.57 -10.906 -5.93 1 93.5 67 GLY B O 1
ATOM 3203 N N . TYR B 1 68 ? 13.164 -11.758 -7.43 1 96.06 68 TYR B N 1
ATOM 3204 C CA . TYR B 1 68 ? 14.195 -11.914 -8.445 1 96.06 68 TYR B CA 1
ATOM 3205 C C . TYR B 1 68 ? 14.406 -10.609 -9.211 1 96.06 68 TYR B C 1
ATOM 3207 O O . TYR B 1 68 ? 15.531 -10.281 -9.594 1 96.06 68 TYR B O 1
ATOM 3215 N N . GLY B 1 69 ? 13.367 -9.891 -9.398 1 94.69 69 GLY B N 1
ATOM 3216 C CA . GLY B 1 69 ? 13.453 -8.719 -10.25 1 94.69 69 GLY B CA 1
ATOM 3217 C C . GLY B 1 69 ? 13.727 -7.438 -9.484 1 94.69 69 GLY B C 1
ATOM 3218 O O . GLY B 1 69 ? 14.148 -6.434 -10.062 1 94.69 69 GLY B O 1
ATOM 3219 N N . GLY B 1 70 ? 13.367 -7.434 -8.25 1 91.5 70 GLY B N 1
ATOM 3220 C CA . GLY B 1 70 ? 13.656 -6.281 -7.414 1 91.5 70 GLY B CA 1
ATOM 3221 C C . GLY B 1 70 ? 12.57 -5.227 -7.445 1 91.5 70 GLY B C 1
ATOM 3222 O O . GLY B 1 70 ? 12.711 -4.164 -6.836 1 91.5 70 GLY B O 1
ATOM 3223 N N . ALA B 1 71 ? 11.523 -5.473 -8.117 1 89.56 71 ALA B N 1
ATOM 3224 C CA . ALA B 1 71 ? 10.461 -4.48 -8.273 1 89.56 71 ALA B CA 1
ATOM 3225 C C . ALA B 1 71 ? 9.25 -4.836 -7.418 1 89.56 71 ALA B C 1
ATOM 3227 O O . ALA B 1 71 ? 8.461 -5.715 -7.781 1 89.56 71 ALA B O 1
ATOM 3228 N N . LEU B 1 72 ? 9.117 -4.09 -6.312 1 89.06 72 LEU B N 1
ATOM 3229 C CA . LEU B 1 72 ? 7.922 -4.305 -5.504 1 89.06 72 LEU B CA 1
ATOM 3230 C C . LEU B 1 72 ? 6.68 -3.779 -6.219 1 89.06 72 LEU B C 1
ATOM 3232 O O . LEU B 1 72 ? 6.684 -2.658 -6.73 1 89.06 72 LEU B O 1
ATOM 3236 N N . SER B 1 73 ? 5.672 -4.621 -6.297 1 91.69 73 SER B N 1
ATOM 3237 C CA . SER B 1 73 ? 4.434 -4.258 -6.973 1 91.69 73 SER B CA 1
ATOM 3238 C C . SER B 1 73 ? 3.221 -4.535 -6.086 1 91.69 73 SER B C 1
ATOM 3240 O O . SER B 1 73 ? 3.113 -5.613 -5.492 1 91.69 73 SER B O 1
ATOM 3242 N N . PHE B 1 74 ? 2.355 -3.562 -6.031 1 88.94 74 PHE B N 1
ATOM 3243 C CA . PHE B 1 74 ? 1.073 -3.738 -5.359 1 88.94 74 PHE B CA 1
ATOM 3244 C C . PHE B 1 74 ? -0.03 -4.031 -6.371 1 88.94 74 PHE B C 1
ATOM 3246 O O . PHE B 1 74 ? -1.215 -3.98 -6.035 1 88.94 74 PHE B O 1
ATOM 3253 N N . GLY B 1 75 ? 0.359 -4.309 -7.523 1 92.94 75 GLY B N 1
ATOM 3254 C CA . GLY B 1 75 ? -0.607 -4.438 -8.602 1 92.94 75 GLY B CA 1
ATOM 3255 C C . GLY B 1 75 ? -1.053 -5.867 -8.836 1 92.94 75 GLY B C 1
ATOM 3256 O O . GLY B 1 75 ? -1.923 -6.125 -9.672 1 92.94 75 GLY B O 1
ATOM 3257 N N . GLN B 1 76 ? -0.497 -6.805 -8.086 1 96 76 GLN B N 1
ATOM 3258 C CA . GLN B 1 76 ? -0.774 -8.211 -8.359 1 96 76 GLN B CA 1
ATOM 3259 C C . GLN B 1 76 ? -2.258 -8.523 -8.188 1 96 76 GLN B C 1
ATOM 3261 O O . GLN B 1 76 ? -2.83 -9.289 -8.969 1 96 76 GLN B O 1
ATOM 3266 N N . THR B 1 77 ? -2.881 -7.91 -7.266 1 95.62 77 THR B N 1
ATOM 3267 C CA . THR B 1 77 ? -4.293 -8.203 -7.047 1 95.62 77 THR B CA 1
ATOM 3268 C C . THR B 1 77 ? -5.152 -7.551 -8.133 1 95.62 77 THR B C 1
ATOM 3270 O O . THR B 1 77 ? -6.281 -7.98 -8.375 1 95.62 77 THR B O 1
ATOM 3273 N N . ALA B 1 78 ? -4.625 -6.441 -8.688 1 95.75 78 ALA B N 1
ATOM 3274 C CA . ALA B 1 78 ? -5.328 -5.879 -9.836 1 95.75 78 ALA B CA 1
ATOM 3275 C C . ALA B 1 78 ? -5.391 -6.879 -10.992 1 95.75 78 ALA B C 1
ATOM 3277 O O . ALA B 1 78 ? -6.445 -7.066 -11.602 1 95.75 78 ALA B O 1
ATOM 3278 N N . PHE B 1 79 ? -4.285 -7.512 -11.234 1 98.19 79 PHE B N 1
ATOM 3279 C CA . PHE B 1 79 ? -4.234 -8.5 -12.305 1 98.19 79 PHE B CA 1
ATOM 3280 C C . PHE B 1 79 ? -5.039 -9.742 -11.93 1 98.19 79 PHE B C 1
ATOM 3282 O O . PHE B 1 79 ? -5.672 -10.359 -12.789 1 98.19 79 PHE B O 1
ATOM 3289 N N . PHE B 1 80 ? -4.992 -10.086 -10.68 1 98.12 80 PHE B N 1
ATOM 3290 C CA . PHE B 1 80 ? -5.852 -11.125 -10.133 1 98.12 80 PHE B CA 1
ATOM 3291 C C . PHE B 1 80 ? -7.312 -10.844 -10.453 1 98.12 80 PHE B C 1
ATOM 3293 O O . PHE B 1 80 ? -8.016 -11.703 -10.984 1 98.12 80 PHE B O 1
ATOM 3300 N N . GLY B 1 81 ? -7.73 -9.633 -10.195 1 97.69 81 GLY B N 1
ATOM 3301 C CA . GLY B 1 81 ? -9.109 -9.227 -10.43 1 97.69 81 GLY B CA 1
ATOM 3302 C C . GLY B 1 81 ? -9.461 -9.156 -11.898 1 97.69 81 GLY B C 1
ATOM 3303 O O . GLY B 1 81 ? -10.531 -9.609 -12.312 1 97.69 81 GLY B O 1
ATOM 3304 N N . ILE B 1 82 ? -8.594 -8.586 -12.672 1 97.94 82 ILE B N 1
ATOM 3305 C CA . ILE B 1 82 ? -8.836 -8.461 -14.102 1 97.94 82 ILE B CA 1
ATOM 3306 C C . ILE B 1 82 ? -9.07 -9.844 -14.703 1 97.94 82 ILE B C 1
ATOM 3308 O O . ILE B 1 82 ? -10.031 -10.039 -15.453 1 97.94 82 ILE B O 1
ATOM 3312 N N . ALA B 1 83 ? -8.242 -10.75 -14.344 1 98.44 83 ALA B N 1
ATOM 3313 C CA . ALA B 1 83 ? -8.383 -12.094 -14.883 1 98.44 83 ALA B CA 1
ATOM 3314 C C . ALA B 1 83 ? -9.633 -12.781 -14.336 1 98.44 83 ALA B C 1
ATOM 3316 O O . ALA B 1 83 ? -10.359 -13.445 -15.078 1 98.44 83 ALA B O 1
ATOM 3317 N N . GLY B 1 84 ? -9.883 -12.664 -13.055 1 97.81 84 GLY B N 1
ATOM 3318 C CA . GLY B 1 84 ? -11.07 -13.258 -12.461 1 97.81 84 GLY B CA 1
ATOM 3319 C C . GLY B 1 84 ? -12.367 -12.773 -13.094 1 97.81 84 GLY B C 1
ATOM 3320 O O . GLY B 1 84 ? -13.234 -13.578 -13.445 1 97.81 84 GLY B O 1
ATOM 3321 N N . TYR B 1 85 ? -12.453 -11.477 -13.305 1 97.81 85 TYR B N 1
ATOM 3322 C CA . TYR B 1 85 ? -13.648 -10.906 -13.914 1 97.81 85 TYR B CA 1
ATOM 3323 C C . TYR B 1 85 ? -13.742 -11.297 -15.391 1 97.81 85 TYR B C 1
ATOM 3325 O O . TYR B 1 85 ? -14.844 -11.547 -15.898 1 97.81 85 TYR B O 1
ATOM 3333 N N . SER B 1 86 ? -12.602 -11.289 -16.047 1 98 86 SER B N 1
ATOM 3334 C CA . SER B 1 86 ? -12.602 -11.695 -17.438 1 98 86 SER B CA 1
ATOM 3335 C C . SER B 1 86 ? -13.102 -13.125 -17.594 1 98 86 SER B C 1
ATOM 3337 O O . SER B 1 86 ? -13.875 -13.422 -18.516 1 98 86 SER B O 1
ATOM 3339 N N . TYR B 1 87 ? -12.648 -14.008 -16.734 1 97.62 87 TYR B N 1
ATOM 3340 C CA . TYR B 1 87 ? -13.125 -15.383 -16.75 1 97.62 87 TYR B CA 1
ATOM 3341 C C . TYR B 1 87 ? -14.641 -15.445 -16.562 1 97.62 87 TYR B C 1
ATOM 3343 O O . TYR B 1 87 ? -15.336 -16.156 -17.297 1 97.62 87 TYR B O 1
ATOM 3351 N N . GLY B 1 88 ? -15.125 -14.734 -15.562 1 97.06 88 GLY B N 1
ATOM 3352 C CA . GLY B 1 88 ? -16.562 -14.68 -15.328 1 97.06 88 GLY B CA 1
ATOM 3353 C C . GLY B 1 88 ? -17.344 -14.156 -16.516 1 97.06 88 GLY B C 1
ATOM 3354 O O . GLY B 1 88 ? -18.344 -14.758 -16.922 1 97.06 88 GLY B O 1
ATOM 3355 N N . ILE B 1 89 ? -16.859 -13.109 -17.125 1 97.5 89 ILE B N 1
ATOM 3356 C CA . ILE B 1 89 ? -17.547 -12.477 -18.25 1 97.5 89 ILE B CA 1
ATOM 3357 C C . ILE B 1 89 ? -17.578 -13.445 -19.438 1 97.5 89 ILE B C 1
ATOM 3359 O O . ILE B 1 89 ? -18.625 -13.617 -20.062 1 97.5 89 ILE B O 1
ATOM 3363 N N . LEU B 1 90 ? -16.5 -14.07 -19.703 1 97.38 90 LEU B N 1
ATOM 3364 C CA . LEU B 1 90 ? -16.422 -14.977 -20.844 1 97.38 90 LEU B CA 1
ATOM 3365 C C . LEU B 1 90 ? -17.312 -16.203 -20.625 1 97.38 90 LEU B C 1
ATOM 3367 O O . LEU B 1 90 ? -18.062 -16.594 -21.531 1 97.38 90 LEU B O 1
ATOM 3371 N N . THR B 1 91 ? -17.328 -16.75 -19.438 1 96.31 91 THR B N 1
ATOM 3372 C CA . THR B 1 91 ? -18.031 -18 -19.203 1 96.31 91 THR B CA 1
ATOM 3373 C C . THR B 1 91 ? -19.531 -17.766 -19.016 1 96.31 91 THR B C 1
ATOM 3375 O O . THR B 1 91 ? -20.344 -18.625 -19.344 1 96.31 91 THR B O 1
ATOM 3378 N N . LEU B 1 92 ? -19.875 -16.672 -18.469 1 95.69 92 LEU B N 1
ATOM 3379 C CA . LEU B 1 92 ? -21.297 -16.344 -18.328 1 95.69 92 LEU B CA 1
ATOM 3380 C C . LEU B 1 92 ? -21.938 -16.062 -19.688 1 95.69 92 LEU B C 1
ATOM 3382 O O . LEU B 1 92 ? -23.125 -16.297 -19.875 1 95.69 92 LEU B O 1
ATOM 3386 N N . ASN B 1 93 ? -21.141 -15.578 -20.594 1 96.12 93 ASN B N 1
ATOM 3387 C CA . ASN B 1 93 ? -21.672 -15.227 -21.906 1 96.12 93 ASN B CA 1
ATOM 3388 C C . ASN B 1 93 ? -21.656 -16.422 -22.844 1 96.12 93 ASN B C 1
ATOM 3390 O O . ASN B 1 93 ? -22.562 -16.578 -23.672 1 96.12 93 ASN B O 1
ATOM 3394 N N . PHE B 1 94 ? -20.609 -17.281 -22.719 1 94.12 94 PHE B N 1
ATOM 3395 C CA . PHE B 1 94 ? -20.438 -18.312 -23.75 1 94.12 94 PHE B CA 1
ATOM 3396 C C . PHE B 1 94 ? -20.641 -19.703 -23.172 1 94.12 94 PHE B C 1
ATOM 3398 O O . PHE B 1 94 ? -20.656 -20.688 -23.906 1 94.12 94 PHE B O 1
ATOM 3405 N N . GLY B 1 95 ? -20.719 -19.766 -21.859 1 89.88 95 GLY B N 1
ATOM 3406 C CA . GLY B 1 95 ? -21.016 -21.031 -21.203 1 89.88 95 GLY B CA 1
ATOM 3407 C C . GLY B 1 95 ? -19.797 -21.906 -21.016 1 89.88 95 GLY B C 1
ATOM 3408 O O . GLY B 1 95 ? -18.688 -21.406 -20.891 1 89.88 95 GLY B O 1
ATOM 3409 N N . ALA B 1 96 ? -20.047 -23.203 -20.75 1 87.5 96 ALA B N 1
ATOM 3410 C CA . ALA B 1 96 ? -18.969 -24.141 -20.422 1 87.5 96 ALA B CA 1
ATOM 3411 C C . ALA B 1 96 ? -18.891 -25.266 -21.453 1 87.5 96 ALA B C 1
ATOM 3413 O O . ALA B 1 96 ? -18.141 -26.234 -21.281 1 87.5 96 ALA B O 1
ATOM 3414 N N . ALA B 1 97 ? -19.594 -25.062 -22.5 1 83.56 97 ALA B N 1
ATOM 3415 C CA . ALA B 1 97 ? -19.672 -26.156 -23.469 1 83.56 97 ALA B CA 1
ATOM 3416 C C . ALA B 1 97 ? -18.344 -26.328 -24.203 1 83.56 97 ALA B C 1
ATOM 3418 O O . ALA B 1 97 ? -17.594 -25.359 -24.391 1 83.56 97 ALA B O 1
ATOM 3419 N N . TYR B 1 98 ? -18 -27.578 -24.578 1 80.44 98 TYR B N 1
ATOM 3420 C CA . TYR B 1 98 ? -16.891 -27.969 -25.453 1 80.44 98 TYR B CA 1
ATOM 3421 C C . TYR B 1 98 ? -15.555 -27.531 -24.859 1 80.44 98 TYR B C 1
ATOM 3423 O O . TYR B 1 98 ? -14.648 -27.109 -25.594 1 80.44 98 TYR B O 1
ATOM 3431 N N . GLY B 1 99 ? -15.555 -27.469 -23.562 1 85.56 99 GLY B N 1
ATOM 3432 C CA . GLY B 1 99 ? -14.289 -27.156 -22.938 1 85.56 99 GLY B CA 1
ATOM 3433 C C . GLY B 1 99 ? -13.969 -25.672 -22.938 1 85.56 99 GLY B C 1
ATOM 3434 O O . GLY B 1 99 ? -12.82 -25.281 -22.734 1 85.56 99 GLY B O 1
ATOM 3435 N N . PHE B 1 100 ? -14.953 -24.844 -23.125 1 91.94 100 PHE B N 1
ATOM 3436 C CA . PHE B 1 100 ? -14.75 -23.406 -23.25 1 91.94 100 PHE B CA 1
ATOM 3437 C C . PHE B 1 100 ? -14.172 -22.828 -21.969 1 91.94 100 PHE B C 1
ATOM 3439 O O . PHE B 1 100 ? -13.461 -21.828 -22 1 91.94 100 PHE B O 1
ATOM 3446 N N . THR B 1 101 ? -14.469 -23.469 -20.891 1 93.88 101 THR B N 1
ATOM 3447 C CA . THR B 1 101 ? -13.977 -22.922 -19.641 1 93.88 101 THR B CA 1
ATOM 3448 C C . THR B 1 101 ? -12.453 -22.969 -19.594 1 93.88 101 THR B C 1
ATOM 3450 O O . THR B 1 101 ? -11.82 -22.094 -18.984 1 93.88 101 THR B O 1
ATOM 3453 N N . LEU B 1 102 ? -11.852 -23.891 -20.219 1 94.44 102 LEU B N 1
ATOM 3454 C CA . LEU B 1 102 ? -10.398 -23.938 -20.297 1 94.44 102 LEU B CA 1
ATOM 3455 C C . LEU B 1 102 ? -9.859 -22.828 -21.188 1 94.44 102 LEU B C 1
ATOM 3457 O O . LEU B 1 102 ? -8.82 -22.234 -20.891 1 94.44 102 LEU B O 1
ATOM 3461 N N . VAL B 1 103 ? -10.547 -22.609 -22.281 1 95.44 103 VAL B N 1
ATOM 3462 C CA . VAL B 1 103 ? -10.18 -21.516 -23.172 1 95.44 103 VAL B CA 1
ATOM 3463 C C . VAL B 1 103 ? -10.344 -20.172 -22.453 1 95.44 103 VAL B C 1
ATOM 3465 O O . VAL B 1 103 ? -9.5 -19.281 -22.578 1 95.44 103 VAL B O 1
ATOM 3468 N N . ALA B 1 104 ? -11.484 -20.094 -21.719 1 97.19 104 ALA B N 1
ATOM 3469 C CA . ALA B 1 104 ? -11.75 -18.875 -20.953 1 97.19 104 ALA B CA 1
ATOM 3470 C C . ALA B 1 104 ? -10.656 -18.641 -19.906 1 97.19 104 ALA B C 1
ATOM 3472 O O . ALA B 1 104 ? -10.273 -17.5 -19.656 1 97.19 104 ALA B O 1
ATOM 3473 N N . LEU B 1 105 ? -10.203 -19.719 -19.297 1 97.31 105 LEU B N 1
ATOM 3474 C CA . LEU B 1 105 ? -9.125 -19.625 -18.328 1 97.31 105 LEU B CA 1
ATOM 3475 C C . LEU B 1 105 ? -7.867 -19.047 -18.969 1 97.31 105 LEU B C 1
ATOM 3477 O O . LEU B 1 105 ? -7.305 -18.062 -18.453 1 97.31 105 LEU B O 1
ATOM 3481 N N . LEU B 1 106 ? -7.445 -19.547 -20.078 1 97.88 106 LEU B N 1
ATOM 3482 C CA . LEU B 1 106 ? -6.242 -19.078 -20.766 1 97.88 106 LEU B CA 1
ATOM 3483 C C . LEU B 1 106 ? -6.418 -17.656 -21.297 1 97.88 106 LEU B C 1
ATOM 3485 O O . LEU B 1 106 ? -5.5 -16.844 -21.203 1 97.88 106 LEU B O 1
ATOM 3489 N N . ALA B 1 107 ? -7.602 -17.406 -21.828 1 98.25 107 ALA B N 1
ATOM 3490 C CA . ALA B 1 107 ? -7.887 -16.062 -22.344 1 98.25 107 ALA B CA 1
ATOM 3491 C C . ALA B 1 107 ? -7.855 -15.023 -21.234 1 98.25 107 ALA B C 1
ATOM 3493 O O . ALA B 1 107 ? -7.359 -13.906 -21.438 1 98.25 107 ALA B O 1
ATOM 3494 N N . ALA B 1 108 ? -8.445 -15.352 -20.094 1 98.56 108 ALA B N 1
ATOM 3495 C CA . ALA B 1 108 ? -8.477 -14.438 -18.953 1 98.56 108 ALA B CA 1
ATOM 3496 C C . ALA B 1 108 ? -7.07 -14.117 -18.469 1 98.56 108 ALA B C 1
ATOM 3498 O O . ALA B 1 108 ? -6.754 -12.969 -18.156 1 98.56 108 ALA B O 1
ATOM 3499 N N . VAL B 1 109 ? -6.219 -15.117 -18.359 1 98.69 109 VAL B N 1
ATOM 3500 C CA . VAL B 1 109 ? -4.828 -14.914 -17.969 1 98.69 109 VAL B CA 1
ATOM 3501 C C . VAL B 1 109 ? -4.125 -14.039 -19.016 1 98.69 109 VAL B C 1
ATOM 3503 O O . VAL B 1 109 ? -3.363 -13.133 -18.656 1 98.69 109 VAL B O 1
ATOM 3506 N N . ALA B 1 110 ? -4.398 -14.266 -20.297 1 98.69 110 ALA B N 1
ATOM 3507 C CA . ALA B 1 110 ? -3.812 -13.484 -21.375 1 98.69 110 ALA B CA 1
ATOM 3508 C C . ALA B 1 110 ? -4.25 -12.023 -21.297 1 98.69 110 ALA B C 1
ATOM 3510 O O . ALA B 1 110 ? -3.457 -11.117 -21.562 1 98.69 110 ALA B O 1
ATOM 3511 N N . ILE B 1 111 ? -5.5 -11.828 -20.984 1 98.69 111 ILE B N 1
ATOM 3512 C CA . ILE B 1 111 ? -6.016 -10.469 -20.875 1 98.69 111 ILE B CA 1
ATOM 3513 C C . ILE B 1 111 ? -5.277 -9.734 -19.75 1 98.69 111 ILE B C 1
ATOM 3515 O O . ILE B 1 111 ? -4.859 -8.586 -19.922 1 98.69 111 ILE B O 1
ATOM 3519 N N . ALA B 1 112 ? -5.141 -10.398 -18.594 1 98.31 112 ALA B N 1
ATOM 3520 C CA . ALA B 1 112 ? -4.375 -9.805 -17.5 1 98.31 112 ALA B CA 1
ATOM 3521 C C . ALA B 1 112 ? -2.945 -9.5 -17.938 1 98.31 112 ALA B C 1
ATOM 3523 O O . ALA B 1 112 ? -2.395 -8.445 -17.594 1 98.31 112 ALA B O 1
ATOM 3524 N N . ALA B 1 113 ? -2.357 -10.391 -18.719 1 98.5 113 ALA B N 1
ATOM 3525 C CA . ALA B 1 113 ? -0.993 -10.203 -19.203 1 98.5 113 ALA B CA 1
ATOM 3526 C C . ALA B 1 113 ? -0.907 -9.023 -20.156 1 98.5 113 ALA B C 1
ATOM 3528 O O . ALA B 1 113 ? 0.075 -8.281 -20.156 1 98.5 113 ALA B O 1
ATOM 3529 N N . VAL B 1 114 ? -1.868 -8.844 -20.984 1 98.62 114 VAL B N 1
ATOM 3530 C CA . VAL B 1 114 ? -1.884 -7.742 -21.953 1 98.62 114 VAL B CA 1
ATOM 3531 C C . VAL B 1 114 ? -2.002 -6.414 -21.203 1 98.62 114 VAL B C 1
ATOM 3533 O O . VAL B 1 114 ? -1.319 -5.445 -21.547 1 98.62 114 VAL B O 1
ATOM 3536 N N . VAL B 1 115 ? -2.867 -6.371 -20.25 1 97.94 115 VAL B N 1
ATOM 3537 C CA . VAL B 1 115 ? -3.004 -5.156 -19.453 1 97.94 115 VAL B CA 1
ATOM 3538 C C . VAL B 1 115 ? -1.691 -4.855 -18.734 1 97.94 115 VAL B C 1
ATOM 3540 O O . VAL B 1 115 ? -1.273 -3.701 -18.641 1 97.94 115 VAL B O 1
ATOM 3543 N N . ALA 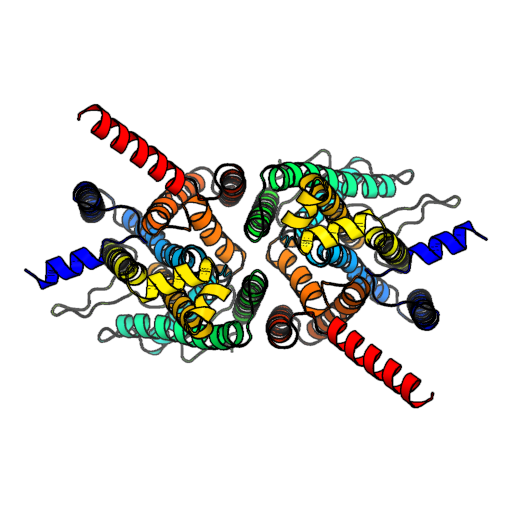B 1 116 ? -1.119 -5.914 -18.234 1 98.19 116 ALA B N 1
ATOM 3544 C CA . ALA B 1 116 ? 0.175 -5.758 -17.578 1 98.19 116 ALA B CA 1
ATOM 3545 C C . ALA B 1 116 ? 1.233 -5.262 -18.562 1 98.19 116 ALA B C 1
ATOM 3547 O O . ALA B 1 116 ? 2.127 -4.496 -18.188 1 98.19 116 ALA B O 1
ATOM 3548 N N . LEU B 1 117 ? 1.134 -5.734 -19.766 1 98.25 117 LEU B N 1
ATOM 3549 C CA . LEU B 1 117 ? 2.055 -5.277 -20.797 1 98.25 117 LEU B CA 1
ATOM 3550 C C . LEU B 1 117 ? 1.904 -3.779 -21.047 1 98.25 117 LEU B C 1
ATOM 3552 O O . LEU B 1 117 ? 2.9 -3.064 -21.172 1 98.25 117 LEU B O 1
ATOM 3556 N N . LEU B 1 118 ? 0.736 -3.357 -21.078 1 96.38 118 LEU B N 1
ATOM 3557 C CA . LEU B 1 118 ? 0.468 -1.94 -21.312 1 96.38 118 LEU B CA 1
ATOM 3558 C C . LEU B 1 118 ? 0.968 -1.1 -20.141 1 96.38 118 LEU B C 1
ATOM 3560 O O . LEU B 1 118 ? 1.695 -0.123 -20.344 1 96.38 118 LEU B O 1
ATOM 3564 N N . LEU B 1 119 ? 0.571 -1.479 -19 1 94.44 119 LEU B N 1
ATOM 3565 C CA . LEU B 1 119 ? 0.994 -0.748 -17.797 1 94.44 119 LEU B CA 1
ATOM 3566 C C . LEU B 1 119 ? 2.51 -0.795 -17.641 1 94.44 119 LEU B C 1
ATOM 3568 O O . LEU B 1 119 ? 3.143 0.229 -17.375 1 94.44 119 LEU B O 1
ATOM 3572 N N . GLY B 1 120 ? 3.045 -2.045 -17.781 1 95.75 120 GLY B N 1
ATOM 3573 C CA . GLY B 1 120 ? 4.48 -2.225 -17.641 1 95.75 120 GLY B CA 1
ATOM 3574 C C . GLY B 1 120 ? 5.285 -1.442 -18.672 1 95.75 120 GLY B C 1
ATOM 3575 O O . GLY B 1 120 ? 6.359 -0.928 -18.359 1 95.75 120 GLY B O 1
ATOM 3576 N N . TYR B 1 121 ? 4.742 -1.375 -19.828 1 95.62 121 TYR B N 1
ATOM 3577 C CA . TYR B 1 121 ? 5.43 -0.626 -20.875 1 95.62 121 TYR B CA 1
ATOM 3578 C C . TYR B 1 121 ? 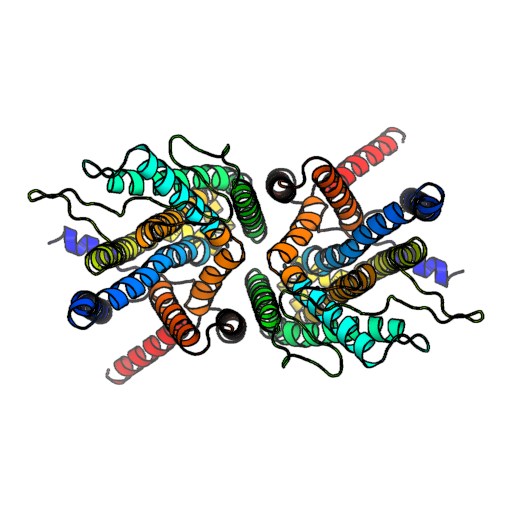5.637 0.826 -20.469 1 95.62 121 TYR B C 1
ATOM 3580 O O . TYR B 1 121 ? 6.75 1.349 -20.547 1 95.62 121 TYR B O 1
ATOM 3588 N N . PHE B 1 122 ? 4.672 1.433 -19.953 1 91.62 122 PHE B N 1
ATOM 3589 C CA . PHE B 1 122 ? 4.773 2.836 -19.562 1 91.62 122 PHE B CA 1
ATOM 3590 C C . PHE B 1 122 ? 5.648 2.994 -18.328 1 91.62 122 PHE B C 1
ATOM 3592 O O . PHE B 1 122 ? 6.355 3.994 -18.188 1 91.62 122 PHE B O 1
ATOM 3599 N N . MET B 1 123 ? 5.629 2.043 -17.516 1 92.12 123 MET B N 1
ATOM 3600 C CA . MET B 1 123 ? 6.406 2.133 -16.281 1 92.12 123 MET B CA 1
ATOM 3601 C C . MET B 1 123 ? 7.895 1.967 -16.562 1 92.12 123 MET B C 1
ATOM 3603 O O . MET B 1 123 ? 8.695 2.828 -16.203 1 92.12 123 MET B O 1
ATOM 3607 N N . PHE B 1 124 ? 8.227 0.932 -17.281 1 93.75 124 PHE B N 1
ATOM 3608 C CA . PHE B 1 124 ? 9.633 0.59 -17.422 1 93.75 124 PHE B CA 1
ATOM 3609 C C . PHE B 1 124 ? 10.281 1.421 -18.531 1 93.75 124 PHE B C 1
ATOM 3611 O O . PHE B 1 124 ? 11.445 1.814 -18.422 1 93.75 124 PHE B O 1
ATOM 3618 N N . PHE B 1 125 ? 9.586 1.701 -19.531 1 92.62 125 PHE B N 1
ATOM 3619 C CA . PHE B 1 125 ? 10.164 2.537 -20.578 1 92.62 125 PHE B CA 1
ATOM 3620 C C . PHE B 1 125 ? 10.125 4.008 -20.188 1 92.62 125 PHE B C 1
ATOM 3622 O O . PHE B 1 125 ? 10.828 4.832 -20.766 1 92.62 125 PHE B O 1
ATOM 3629 N N . GLY B 1 126 ? 9.297 4.293 -19.25 1 87.25 126 GLY B N 1
ATOM 3630 C CA . GLY B 1 126 ? 9.336 5.613 -18.641 1 87.25 126 GLY B CA 1
ATOM 3631 C C . GLY B 1 126 ? 10.43 5.758 -17.609 1 87.25 126 GLY B C 1
ATOM 3632 O O . GLY B 1 126 ? 10.586 6.82 -17 1 87.25 126 GLY B O 1
ATOM 3633 N N . ARG B 1 127 ? 11.07 4.648 -17.266 1 87.81 127 ARG B N 1
ATOM 3634 C CA . ARG B 1 127 ? 12.211 4.594 -16.359 1 87.81 127 ARG B CA 1
ATOM 3635 C C . ARG B 1 127 ? 11.781 4.867 -14.922 1 87.81 127 ARG B C 1
ATOM 3637 O O . ARG B 1 127 ? 12.484 5.555 -14.18 1 87.81 127 ARG B O 1
ATOM 3644 N N . ILE B 1 128 ? 10.586 4.402 -14.727 1 84 128 ILE B N 1
ATOM 3645 C CA . ILE B 1 128 ? 10.117 4.461 -13.352 1 84 128 ILE B CA 1
ATOM 3646 C C . ILE B 1 128 ? 10.812 3.387 -12.523 1 84 128 ILE B C 1
ATOM 3648 O O . ILE B 1 128 ? 10.953 2.242 -12.961 1 84 128 ILE B O 1
ATOM 3652 N N . GLU B 1 129 ? 11.352 3.799 -11.312 1 79.25 129 GLU B N 1
ATOM 3653 C CA . GLU B 1 129 ? 12.102 2.834 -10.523 1 79.25 129 GLU B CA 1
ATOM 3654 C C . GLU B 1 129 ? 11.742 2.928 -9.039 1 79.25 129 GLU B C 1
ATOM 3656 O O . GLU B 1 129 ? 11.172 3.93 -8.602 1 79.25 129 GLU B O 1
ATOM 3661 N N . GLY B 1 130 ? 12.055 1.762 -8.453 1 76.12 130 GLY B N 1
ATOM 3662 C CA . GLY B 1 130 ? 12.031 1.771 -7.004 1 76.12 130 GLY B CA 1
ATOM 3663 C C . GLY B 1 130 ? 10.633 1.931 -6.434 1 76.12 130 GLY B C 1
ATOM 3664 O O . GLY B 1 130 ? 9.719 1.196 -6.805 1 76.12 130 GLY B O 1
ATOM 3665 N N . VAL B 1 131 ? 10.484 2.906 -5.629 1 75.69 131 VAL B N 1
ATOM 3666 C CA . VAL B 1 131 ? 9.273 3.104 -4.84 1 75.69 131 VAL B CA 1
ATOM 3667 C C . VAL B 1 131 ? 8.148 3.609 -5.738 1 75.69 131 VAL B C 1
ATOM 3669 O O . VAL B 1 131 ? 6.973 3.318 -5.492 1 75.69 131 VAL B O 1
ATOM 3672 N N . PHE B 1 132 ? 8.484 4.195 -6.754 1 81.12 132 PHE B N 1
ATOM 3673 C CA . PHE B 1 132 ? 7.473 4.77 -7.633 1 81.12 132 PHE B CA 1
ATOM 3674 C C . PHE B 1 132 ? 6.73 3.678 -8.391 1 81.12 132 PHE B C 1
ATOM 3676 O O . PHE B 1 132 ? 5.551 3.828 -8.711 1 81.12 132 PHE B O 1
ATOM 3683 N N . LEU B 1 133 ? 7.469 2.604 -8.688 1 87.56 133 LEU B N 1
ATOM 3684 C CA . LEU B 1 133 ? 6.789 1.458 -9.281 1 87.56 133 LEU B CA 1
ATOM 3685 C C . LEU B 1 133 ? 5.707 0.927 -8.352 1 87.56 133 LEU B C 1
ATOM 3687 O O . LEU B 1 133 ? 4.602 0.603 -8.797 1 87.56 133 LEU B O 1
ATOM 3691 N N . GLY B 1 134 ? 6.008 0.867 -7.109 1 86.81 134 GLY B N 1
ATOM 3692 C CA . GLY B 1 134 ? 5.035 0.453 -6.113 1 86.81 134 GLY B CA 1
ATOM 3693 C C . GLY B 1 134 ? 3.84 1.382 -6.023 1 86.81 134 GLY B C 1
ATOM 3694 O O . GLY B 1 134 ? 2.697 0.926 -5.934 1 86.81 134 GLY B O 1
ATOM 3695 N N . ILE B 1 135 ? 4.062 2.586 -6.105 1 83.12 135 ILE B N 1
ATOM 3696 C CA . ILE B 1 135 ? 3.018 3.59 -5.957 1 83.12 135 ILE B CA 1
ATOM 3697 C C . ILE B 1 135 ? 2.076 3.535 -7.16 1 83.12 135 ILE B C 1
ATOM 3699 O O . ILE B 1 135 ? 0.855 3.596 -7.004 1 83.12 135 ILE B O 1
ATOM 3703 N N . VAL B 1 136 ? 2.68 3.432 -8.32 1 87.44 136 VAL B N 1
ATOM 3704 C CA . VAL B 1 136 ? 1.866 3.371 -9.531 1 87.44 136 VAL B CA 1
ATOM 3705 C C . VAL B 1 136 ? 0.972 2.135 -9.492 1 87.44 136 VAL B C 1
ATOM 3707 O O . VAL B 1 136 ? -0.223 2.215 -9.781 1 87.44 136 VAL B O 1
ATOM 3710 N N . THR B 1 137 ? 1.578 1.055 -9.109 1 91.5 137 THR B N 1
ATOM 3711 C CA . THR B 1 137 ? 0.805 -0.182 -9.094 1 91.5 137 THR B CA 1
ATOM 3712 C C . THR B 1 137 ? -0.231 -0.151 -7.969 1 91.5 137 THR B C 1
ATOM 3714 O O . THR B 1 137 ? -1.312 -0.729 -8.102 1 91.5 137 THR B O 1
ATOM 3717 N N . LEU B 1 138 ? 0.09 0.487 -6.949 1 87.06 138 LEU B N 1
ATOM 3718 C CA . LEU B 1 138 ? -0.879 0.706 -5.879 1 87.06 138 LEU B CA 1
ATOM 3719 C C . LEU B 1 138 ? -2.062 1.526 -6.379 1 87.06 138 LEU B C 1
ATOM 3721 O O . LEU B 1 138 ? -3.219 1.183 -6.113 1 87.06 138 LEU B O 1
ATOM 3725 N N . ALA B 1 139 ? -1.792 2.586 -7.039 1 86.31 139 ALA B N 1
ATOM 3726 C CA . ALA B 1 139 ? -2.834 3.461 -7.57 1 86.31 139 ALA B CA 1
ATOM 3727 C C . ALA B 1 139 ? -3.748 2.705 -8.531 1 86.31 139 ALA B C 1
ATOM 3729 O O . ALA B 1 139 ? -4.969 2.881 -8.508 1 86.31 139 ALA B O 1
ATOM 3730 N N . VAL B 1 140 ? -3.115 1.906 -9.305 1 90.94 140 VAL B N 1
ATOM 3731 C CA . VAL B 1 140 ? -3.883 1.123 -10.266 1 90.94 140 VAL B CA 1
ATOM 3732 C C . VAL B 1 140 ? -4.82 0.171 -9.523 1 90.94 140 VAL B C 1
ATOM 3734 O O . VAL B 1 140 ? -5.988 0.023 -9.898 1 90.94 140 VAL B O 1
ATOM 3737 N N . THR B 1 141 ? -4.32 -0.475 -8.547 1 92 141 THR B N 1
ATOM 3738 C CA . THR B 1 141 ? -5.113 -1.402 -7.75 1 92 141 THR B CA 1
ATOM 3739 C C . THR B 1 141 ? -6.285 -0.683 -7.09 1 92 141 THR B C 1
ATOM 3741 O O . THR B 1 141 ? -7.418 -1.165 -7.133 1 92 141 THR B O 1
ATOM 3744 N N . LEU B 1 142 ? -6.035 0.446 -6.574 1 86.75 142 LEU B N 1
ATOM 3745 C CA . LEU B 1 142 ? -7.078 1.224 -5.914 1 86.75 142 LEU B CA 1
ATOM 3746 C C . LEU B 1 142 ? -8.125 1.694 -6.922 1 86.75 142 LEU B C 1
ATOM 3748 O O . LEU B 1 142 ? -9.328 1.602 -6.66 1 86.75 142 LEU B O 1
ATOM 3752 N N . MET B 1 143 ? -7.633 2.193 -7.988 1 87.75 143 MET B N 1
ATOM 3753 C CA . MET B 1 143 ? -8.516 2.717 -9.031 1 87.75 143 MET B CA 1
ATOM 3754 C C . MET B 1 143 ? -9.422 1.62 -9.57 1 87.75 143 MET B C 1
ATOM 3756 O O . MET B 1 143 ? -10.633 1.826 -9.727 1 87.75 143 MET B O 1
ATOM 3760 N N . LEU B 1 144 ? -8.852 0.491 -9.805 1 91.56 144 LEU B N 1
ATOM 3761 C CA . LEU B 1 144 ? -9.633 -0.598 -10.383 1 91.56 144 LEU B CA 1
ATOM 3762 C C . LEU B 1 144 ? -10.633 -1.146 -9.367 1 91.56 144 LEU B C 1
ATOM 3764 O O . LEU B 1 144 ? -11.766 -1.48 -9.727 1 91.56 144 LEU B O 1
ATOM 3768 N N . GLU B 1 145 ? -10.18 -1.332 -8.164 1 91.31 145 GLU B N 1
ATOM 3769 C CA . GLU B 1 145 ? -11.109 -1.781 -7.133 1 91.31 145 GLU B CA 1
ATOM 3770 C C . GLU B 1 145 ? -12.289 -0.825 -6.996 1 91.31 145 GLU B C 1
ATOM 3772 O O . GLU B 1 145 ? -13.438 -1.26 -6.922 1 91.31 145 GLU B O 1
ATOM 3777 N N . ARG B 1 146 ? -12.023 0.447 -7 1 86.44 146 ARG B N 1
ATOM 3778 C CA . ARG B 1 146 ? -13.078 1.44 -6.832 1 86.44 146 ARG B CA 1
ATOM 3779 C C . ARG B 1 146 ? -13.992 1.482 -8.055 1 86.44 146 ARG B C 1
ATOM 3781 O O . ARG B 1 146 ? -15.211 1.613 -7.922 1 86.44 146 ARG B O 1
ATOM 3788 N N . PHE B 1 147 ? -13.367 1.407 -9.156 1 90.38 147 PHE B N 1
ATOM 3789 C CA . PHE B 1 147 ? -14.164 1.376 -10.383 1 90.38 147 PHE B CA 1
ATOM 3790 C C . PHE B 1 147 ? -15.125 0.198 -10.367 1 90.38 147 PHE B C 1
ATOM 3792 O O . PHE B 1 147 ? -16.328 0.365 -10.617 1 90.38 147 PHE B O 1
ATOM 3799 N N . MET B 1 148 ? -14.609 -0.959 -10.078 1 93.31 148 MET B N 1
ATOM 3800 C CA . MET B 1 148 ? -15.445 -2.156 -10.086 1 93.31 148 MET B CA 1
ATOM 3801 C C . MET B 1 148 ? -16.516 -2.084 -9 1 93.31 148 MET B C 1
ATOM 3803 O O . MET B 1 148 ? -17.625 -2.588 -9.18 1 93.31 148 MET B O 1
ATOM 3807 N N . ALA B 1 149 ? -16.203 -1.48 -7.957 1 89.38 149 ALA B N 1
ATOM 3808 C CA . ALA B 1 149 ? -17.156 -1.336 -6.859 1 89.38 149 ALA B CA 1
ATOM 3809 C C . ALA B 1 149 ? -18.344 -0.471 -7.27 1 89.38 149 ALA B C 1
ATOM 3811 O O . ALA B 1 149 ? -19.438 -0.617 -6.73 1 89.38 149 ALA B O 1
ATOM 3812 N N . GLN B 1 150 ? -18.188 0.367 -8.258 1 87.94 150 GLN B N 1
ATOM 3813 C CA . GLN B 1 150 ? -19.234 1.284 -8.695 1 87.94 150 GLN B CA 1
ATOM 3814 C C . GLN B 1 150 ? -20.062 0.68 -9.828 1 87.94 150 GLN B C 1
ATOM 3816 O O . GLN B 1 150 ? -20.891 1.361 -10.43 1 87.94 150 GLN B O 1
ATOM 3821 N N . THR B 1 151 ? -19.922 -0.545 -10.047 1 91.44 151 THR B N 1
ATOM 3822 C CA . THR B 1 151 ? -20.609 -1.174 -11.172 1 91.44 151 THR B CA 1
ATOM 3823 C C . THR B 1 151 ? -21.797 -1.995 -10.68 1 91.44 151 THR B C 1
ATOM 3825 O O . THR B 1 151 ? -22.094 -3.062 -11.227 1 91.44 151 THR B O 1
ATOM 3828 N N . ALA B 1 152 ? -22.422 -1.589 -9.672 1 90.06 152 ALA B N 1
ATOM 3829 C CA . ALA B 1 152 ? -23.531 -2.328 -9.07 1 90.06 152 ALA B CA 1
ATOM 3830 C C . ALA B 1 152 ? -24.797 -2.168 -9.898 1 90.06 152 ALA B C 1
ATOM 3832 O O . ALA B 1 152 ? -25.703 -3.008 -9.836 1 90.06 152 ALA B O 1
ATOM 3833 N N . GLY B 1 153 ? -24.875 -1.118 -10.656 1 87.56 153 GLY B N 1
ATOM 3834 C CA . GLY B 1 153 ? -26.078 -0.839 -11.422 1 87.56 153 GLY B CA 1
ATOM 3835 C C . GLY B 1 153 ? -26.344 -1.853 -12.523 1 87.56 153 GLY B C 1
ATOM 3836 O O . GLY B 1 153 ? -25.406 -2.473 -13.031 1 87.56 153 GLY B O 1
ATOM 3837 N N . PRO B 1 154 ? -27.562 -2.096 -12.789 1 88.81 154 PRO B N 1
ATOM 3838 C CA . PRO B 1 154 ? -27.922 -3.076 -13.812 1 88.81 154 PRO B CA 1
ATOM 3839 C C . PRO B 1 154 ? -27.359 -2.734 -15.188 1 88.81 154 PRO B C 1
ATOM 3841 O O . PRO B 1 154 ? -27.234 -3.613 -16.047 1 88.81 154 PRO B O 1
ATOM 3844 N N . GLU B 1 155 ? -26.953 -1.472 -15.32 1 90.56 155 GLU B N 1
ATOM 3845 C CA . GLU B 1 155 ? -26.406 -1.045 -16.609 1 90.56 155 GLU B CA 1
ATOM 3846 C C . GLU B 1 155 ? -25 -1.579 -16.812 1 90.56 155 GLU B C 1
ATOM 3848 O O . GLU B 1 155 ? -24.5 -1.621 -17.938 1 90.56 155 GLU B O 1
ATOM 3853 N N . TRP B 1 156 ? -24.438 -1.934 -15.773 1 91.62 156 TRP B N 1
ATOM 3854 C CA . TRP B 1 156 ? -23.062 -2.42 -15.859 1 91.62 156 TRP B CA 1
ATOM 3855 C C . TRP B 1 156 ? -23.031 -3.918 -16.141 1 91.62 156 TRP B C 1
ATOM 3857 O O . TRP B 1 156 ? -22.781 -4.723 -15.25 1 91.62 156 TRP B O 1
ATOM 3867 N N . ARG B 1 157 ? -23.281 -4.215 -17.391 1 93.69 157 ARG B N 1
ATOM 3868 C CA . ARG B 1 157 ? -23.25 -5.598 -17.844 1 93.69 157 ARG B CA 1
ATOM 3869 C C . ARG B 1 157 ? -22.5 -5.723 -19.172 1 93.69 157 ARG B C 1
ATOM 3871 O O . ARG B 1 157 ? -22.453 -4.777 -19.953 1 93.69 157 ARG B O 1
ATOM 3878 N N . ILE B 1 158 ? -21.828 -6.734 -19.297 1 95.56 158 ILE B N 1
ATOM 3879 C CA . ILE B 1 158 ? -21.203 -7.125 -20.562 1 95.56 158 ILE B CA 1
ATOM 3880 C C . ILE B 1 158 ? -21.844 -8.414 -21.078 1 95.56 158 ILE B C 1
ATOM 3882 O O . ILE B 1 158 ? -21.562 -9.5 -20.562 1 95.56 158 ILE B O 1
ATOM 3886 N N . GLY B 1 159 ? -22.75 -8.266 -22.109 1 95.69 159 GLY B N 1
ATOM 3887 C CA . GLY B 1 159 ? -23.578 -9.406 -22.469 1 95.69 159 GLY B CA 1
ATOM 3888 C C . GLY B 1 159 ? -24.5 -9.852 -21.359 1 95.69 159 GLY B C 1
ATOM 3889 O O . GLY B 1 159 ? -25.234 -9.047 -20.797 1 95.69 159 GLY B O 1
ATOM 3890 N N . ALA B 1 160 ? -24.359 -11.086 -21.016 1 93.5 160 ALA B N 1
ATOM 3891 C CA . ALA B 1 160 ? -25.203 -11.648 -19.969 1 93.5 160 ALA B CA 1
ATOM 3892 C C . ALA B 1 160 ? -24.562 -11.469 -18.594 1 93.5 160 ALA B C 1
ATOM 3894 O O . ALA B 1 160 ? -25.203 -11.68 -17.578 1 93.5 160 ALA B O 1
ATOM 3895 N N . ALA B 1 161 ? -23.328 -11.016 -18.531 1 95.56 161 ALA B N 1
ATOM 3896 C CA . ALA B 1 161 ? -22.562 -10.953 -17.281 1 95.56 161 ALA B CA 1
ATOM 3897 C C . ALA B 1 161 ? -22.75 -9.602 -16.594 1 95.56 161 ALA B C 1
ATOM 3899 O O . ALA B 1 161 ? -22.234 -8.586 -17.078 1 95.56 161 ALA B O 1
ATOM 3900 N N . ARG B 1 162 ? -23.406 -9.602 -15.547 1 95.25 162 ARG B N 1
ATOM 3901 C CA . ARG B 1 162 ? -23.5 -8.406 -14.711 1 95.25 162 ARG B CA 1
ATOM 3902 C C . ARG B 1 162 ? -22.297 -8.32 -13.766 1 95.25 162 ARG B C 1
ATOM 3904 O O . ARG B 1 162 ? -21.922 -9.312 -13.141 1 95.25 162 ARG B O 1
ATOM 3911 N N . LEU B 1 163 ? -21.734 -7.215 -13.594 1 94.31 163 LEU B N 1
ATOM 3912 C CA . LEU B 1 163 ? -20.547 -7.035 -12.766 1 94.31 163 LEU B CA 1
ATOM 3913 C C . LEU B 1 163 ? -20.922 -6.914 -11.297 1 94.31 163 LEU B C 1
ATOM 3915 O O . LEU B 1 163 ? -20.219 -7.414 -10.422 1 94.31 163 LEU B O 1
ATOM 3919 N N . ASN B 1 164 ? -22.062 -6.203 -10.953 1 94.19 164 ASN B N 1
ATOM 3920 C CA . ASN B 1 164 ? -22.812 -6.211 -9.711 1 94.19 164 ASN B CA 1
ATOM 3921 C C . ASN B 1 164 ? -22.047 -5.551 -8.578 1 94.19 164 ASN B C 1
ATOM 3923 O O . ASN B 1 164 ? -22.312 -5.812 -7.398 1 94.19 164 ASN B O 1
ATOM 3927 N N . GLY B 1 165 ? -21.047 -4.77 -8.883 1 92.31 165 GLY B N 1
ATOM 3928 C CA . GLY B 1 165 ? -20.344 -4.027 -7.848 1 92.31 165 GLY B CA 1
ATOM 3929 C C . GLY B 1 165 ? -19.953 -4.883 -6.656 1 92.31 165 GLY B C 1
ATOM 3930 O O . GLY B 1 165 ? -19.438 -5.988 -6.824 1 92.31 165 GLY B O 1
ATOM 3931 N N . PHE B 1 166 ? -20.234 -4.398 -5.453 1 88.5 166 PHE B N 1
ATOM 3932 C CA . PHE B 1 166 ? -19.828 -5.094 -4.238 1 88.5 166 PHE B CA 1
ATOM 3933 C C . PHE B 1 166 ? -20.672 -6.344 -4.016 1 88.5 166 PHE B C 1
ATOM 3935 O O . PHE B 1 166 ? -20.312 -7.203 -3.211 1 88.5 166 PHE B O 1
ATOM 3942 N N . ASN B 1 167 ? -21.781 -6.418 -4.691 1 90.81 167 ASN B N 1
ATOM 3943 C CA . ASN B 1 167 ? -22.562 -7.645 -4.613 1 90.81 167 ASN B CA 1
ATOM 3944 C C . ASN B 1 167 ? -21.828 -8.82 -5.234 1 90.81 167 ASN B C 1
ATOM 3946 O O . ASN B 1 167 ? -22.047 -9.977 -4.863 1 90.81 167 ASN B O 1
ATOM 3950 N N . GLY B 1 168 ? -20.953 -8.508 -6.191 1 94.62 168 GLY B N 1
ATOM 3951 C CA . GLY B 1 168 ? -20.109 -9.531 -6.793 1 94.62 168 GLY B CA 1
ATOM 3952 C C . GLY B 1 168 ? -20.719 -10.133 -8.047 1 94.62 168 GLY B C 1
ATOM 3953 O O . GLY B 1 168 ? -21.922 -10.047 -8.273 1 94.62 168 GLY B O 1
ATOM 3954 N N . MET B 1 169 ? -19.938 -10.68 -8.844 1 95.31 169 MET B N 1
ATOM 3955 C CA . MET B 1 169 ? -20.328 -11.453 -10.023 1 95.31 169 MET B CA 1
ATOM 3956 C C . MET B 1 169 ? -20.406 -12.938 -9.695 1 95.31 169 MET B C 1
ATOM 3958 O O . MET B 1 169 ? -19.469 -13.508 -9.141 1 95.31 169 MET B O 1
ATOM 3962 N N . SER B 1 170 ? -21.578 -13.5 -9.945 1 94.44 170 SER B N 1
ATOM 3963 C CA . SER B 1 170 ? -21.797 -14.906 -9.625 1 94.44 170 SER B CA 1
ATOM 3964 C C . SER B 1 170 ? -22.422 -15.656 -10.797 1 94.44 170 SER B C 1
ATOM 3966 O O . SER B 1 170 ? -22.688 -15.062 -11.844 1 94.44 170 SER B O 1
ATOM 3968 N N . GLY B 1 171 ? -22.5 -16.984 -10.602 1 90.62 171 GLY B N 1
ATOM 3969 C CA . GLY B 1 171 ? -23.203 -17.812 -11.578 1 90.62 171 GLY B CA 1
ATOM 3970 C C . GLY B 1 171 ? -22.281 -18.375 -12.648 1 90.62 171 GLY B C 1
ATOM 3971 O O . GLY B 1 171 ? -22.766 -18.891 -13.664 1 90.62 171 GLY B O 1
ATOM 3972 N N . MET B 1 172 ? -21.016 -18.156 -12.508 1 91.31 172 MET B N 1
ATOM 3973 C CA . MET B 1 172 ? -20.109 -18.703 -13.516 1 91.31 172 MET B CA 1
ATOM 3974 C C . MET B 1 172 ? -19.984 -20.203 -13.375 1 91.31 172 MET B C 1
ATOM 3976 O O . MET B 1 172 ? -20.016 -20.734 -12.266 1 91.31 172 MET B O 1
ATOM 3980 N N . PRO B 1 173 ? -19.969 -20.812 -14.445 1 89.75 173 PRO B N 1
ATOM 3981 C CA . PRO B 1 173 ? -19.797 -22.266 -14.383 1 89.75 173 PRO B CA 1
ATOM 3982 C C . PRO B 1 173 ? -18.422 -22.672 -13.859 1 89.75 173 PRO B C 1
ATOM 3984 O O . PRO B 1 173 ? -17.453 -21.906 -14 1 89.75 173 PRO B O 1
ATOM 3987 N N . PRO B 1 174 ? -18.344 -23.828 -13.219 1 90.44 174 PRO B N 1
ATOM 3988 C CA . PRO B 1 174 ? -17.031 -24.344 -12.836 1 90.44 174 PRO B CA 1
ATOM 3989 C C . PRO B 1 174 ? -16.172 -24.734 -14.039 1 90.44 174 PRO B C 1
ATOM 3991 O O . PRO B 1 174 ? -16.688 -24.812 -15.164 1 90.44 174 PRO B O 1
ATOM 3994 N N . ILE B 1 175 ? -14.945 -24.922 -13.781 1 92.81 175 ILE B N 1
ATOM 3995 C CA . ILE B 1 175 ? -14.07 -25.422 -14.836 1 92.81 175 ILE B CA 1
ATOM 3996 C C . ILE B 1 175 ? -14.539 -26.812 -15.273 1 92.81 175 ILE B C 1
ATOM 3998 O O . ILE B 1 175 ? -14.812 -27.672 -14.43 1 92.81 175 ILE B O 1
ATOM 4002 N N . THR B 1 176 ? -14.695 -26.922 -16.547 1 90.69 176 THR B N 1
ATOM 4003 C CA . THR B 1 176 ? -15.164 -28.188 -17.125 1 90.69 176 THR B CA 1
ATOM 4004 C C . THR B 1 176 ? -14.164 -28.719 -18.141 1 90.69 176 THR B C 1
ATOM 4006 O O . THR B 1 176 ? -13.711 -27.969 -19.016 1 90.69 176 THR B O 1
ATOM 4009 N N . ILE B 1 177 ? -13.781 -29.984 -17.984 1 88.56 177 ILE B N 1
ATOM 4010 C CA . ILE B 1 177 ? -12.867 -30.641 -18.906 1 88.56 177 ILE B CA 1
ATOM 4011 C C . ILE B 1 177 ? -13.648 -31.547 -19.844 1 88.56 177 ILE B C 1
ATOM 4013 O O . ILE B 1 177 ? -14.375 -32.438 -19.391 1 88.56 177 ILE B O 1
ATOM 4017 N N . PRO B 1 178 ? -13.492 -31.281 -21.109 1 86.44 178 PRO B N 1
ATOM 4018 C CA . PRO B 1 178 ? -14.164 -32.219 -22.016 1 86.44 178 PRO B CA 1
ATOM 4019 C C . PRO B 1 178 ? -13.586 -33.625 -21.953 1 86.44 178 PRO B C 1
ATOM 4021 O O . PRO B 1 178 ? -12.375 -33.781 -21.828 1 86.44 178 PRO B O 1
ATOM 4024 N N . TRP B 1 179 ? -14.484 -34.5 -21.781 1 83.69 179 TRP B N 1
ATOM 4025 C CA . TRP B 1 179 ? -14.062 -35.906 -21.688 1 83.69 179 TRP B CA 1
ATOM 4026 C C . TRP B 1 179 ? -14.953 -36.812 -22.531 1 83.69 179 TRP B C 1
ATOM 4028 O O . TRP B 1 179 ? -16.062 -36.406 -22.922 1 83.69 179 TRP B O 1
ATOM 4038 N N . PHE B 1 180 ? -14.422 -37.906 -22.922 1 84.06 180 PHE B N 1
ATOM 4039 C CA . PHE B 1 180 ? -15.094 -38.812 -23.828 1 84.06 180 PHE B CA 1
ATOM 4040 C C . PHE B 1 180 ? -16.422 -39.281 -23.25 1 84.06 180 PHE B C 1
ATOM 4042 O O . PHE B 1 180 ? -17.422 -39.344 -23.969 1 84.06 180 PHE B O 1
ATOM 4049 N N . ASP B 1 181 ? -16.469 -39.594 -22.016 1 83.12 181 ASP B N 1
ATOM 4050 C CA . ASP B 1 181 ? -17.672 -40.094 -21.391 1 83.12 181 ASP B CA 1
ATOM 4051 C C . ASP B 1 181 ? -18.5 -38.969 -20.781 1 83.12 181 ASP B C 1
ATOM 4053 O O . ASP B 1 181 ? -19.234 -39.188 -19.828 1 83.12 181 ASP B O 1
ATOM 4057 N N . GLY B 1 182 ? -18.281 -37.75 -21.344 1 82.06 182 GLY B N 1
ATOM 4058 C CA . GLY B 1 182 ? -18.969 -36.594 -20.781 1 82.06 182 GLY B CA 1
ATOM 4059 C C . GLY B 1 182 ? -18.031 -35.625 -20.109 1 82.06 182 GLY B C 1
ATOM 4060 O O . GLY B 1 182 ? -16.922 -36 -19.703 1 82.06 182 GLY B O 1
ATOM 4061 N N . PRO B 1 183 ? -18.516 -34.469 -20.016 1 84.69 183 PRO B N 1
ATOM 4062 C CA . PRO B 1 183 ? -17.625 -33.469 -19.422 1 84.69 183 PRO B CA 1
ATOM 4063 C C . PRO B 1 183 ? -17.406 -33.688 -17.922 1 84.69 183 PRO B C 1
ATOM 4065 O O . PRO B 1 183 ? -18.312 -34.125 -17.219 1 84.69 183 PRO B O 1
ATOM 4068 N N . ILE B 1 184 ? -16.203 -33.594 -17.5 1 85.38 184 ILE B N 1
ATOM 4069 C CA . ILE B 1 184 ? -15.836 -33.625 -16.094 1 85.38 184 ILE B CA 1
ATOM 4070 C C . ILE B 1 184 ? -15.938 -32.219 -15.484 1 85.38 184 ILE B C 1
ATOM 4072 O O . ILE B 1 184 ? -15.18 -31.328 -15.852 1 85.38 184 ILE B O 1
ATOM 4076 N N . VAL B 1 185 ? -16.875 -32 -14.656 1 85.62 185 VAL B N 1
ATOM 4077 C CA . VAL B 1 185 ? -17.109 -30.719 -14.016 1 85.62 185 VAL B CA 1
ATOM 4078 C C . VAL B 1 185 ? -16.312 -30.641 -12.719 1 85.62 185 VAL B C 1
ATOM 4080 O O . VAL B 1 185 ? -16.422 -31.5 -11.844 1 85.62 185 VAL B O 1
ATOM 4083 N N . LEU B 1 186 ? -15.453 -29.625 -12.602 1 88.31 186 LEU B N 1
ATOM 4084 C CA . LEU B 1 186 ? -14.539 -29.5 -11.469 1 88.31 186 LEU B CA 1
ATOM 4085 C C . LEU B 1 186 ? -15.07 -28.469 -10.469 1 88.31 186 LEU B C 1
ATOM 4087 O O . LEU B 1 186 ? -14.703 -27.297 -10.531 1 88.31 186 LEU B O 1
ATOM 4091 N N . PHE B 1 187 ? -15.844 -28.953 -9.523 1 85.81 187 PHE B N 1
ATOM 4092 C CA . PHE B 1 187 ? -16.266 -28.125 -8.398 1 85.81 187 PHE B CA 1
ATOM 4093 C C . PHE B 1 187 ? -15.156 -28.016 -7.363 1 85.81 187 PHE B C 1
ATOM 4095 O O . PHE B 1 187 ? -14.047 -28.516 -7.57 1 85.81 187 PHE B O 1
ATOM 4102 N N . ALA B 1 188 ? -15.453 -27.109 -6.344 1 83.25 188 ALA B N 1
ATOM 4103 C CA . ALA B 1 188 ? -14.477 -26.984 -5.266 1 83.25 188 ALA B CA 1
ATOM 4104 C C . ALA B 1 188 ? -14.398 -28.266 -4.438 1 83.25 188 ALA B C 1
ATOM 4106 O O . ALA B 1 188 ? -14.844 -28.297 -3.291 1 83.25 188 ALA B O 1
ATOM 4107 N N . ASP B 1 189 ? -13.789 -29.281 -5.074 1 90.38 189 ASP B N 1
ATOM 4108 C CA . ASP B 1 189 ? -13.68 -30.625 -4.531 1 90.38 189 ASP B CA 1
ATOM 4109 C C . ASP B 1 189 ? -12.391 -31.297 -5 1 90.38 189 ASP B C 1
ATOM 4111 O O . ASP B 1 189 ? -11.398 -30.625 -5.285 1 90.38 189 ASP B O 1
ATOM 4115 N N . VAL B 1 190 ? -12.398 -32.594 -5.004 1 92 190 VAL B N 1
ATOM 4116 C CA . VAL B 1 190 ? -11.188 -33.375 -5.234 1 92 190 VAL B CA 1
ATOM 4117 C C . VAL B 1 190 ? -10.68 -33.125 -6.652 1 92 190 VAL B C 1
ATOM 4119 O O . VAL B 1 190 ? -9.469 -33 -6.867 1 92 190 VAL B O 1
ATOM 4122 N N . GLY B 1 191 ? -11.578 -33.062 -7.617 1 91.94 191 GLY B N 1
ATOM 4123 C CA . GLY B 1 191 ? -11.164 -32.844 -8.992 1 91.94 191 GLY B CA 1
ATOM 4124 C C . GLY B 1 191 ? -10.398 -31.547 -9.188 1 91.94 191 GLY B C 1
ATOM 4125 O O . GLY B 1 191 ? -9.328 -31.531 -9.797 1 91.94 191 GLY B O 1
ATOM 4126 N N . LEU B 1 192 ? -10.977 -30.469 -8.703 1 93.94 192 LEU B N 1
ATOM 4127 C CA . LEU B 1 192 ? -10.328 -29.172 -8.828 1 93.94 192 LEU B CA 1
ATOM 4128 C C . LEU B 1 192 ? -9.008 -29.141 -8.055 1 93.94 192 LEU B C 1
ATOM 4130 O O . LEU B 1 192 ? -8.047 -28.516 -8.492 1 93.94 192 LEU B O 1
ATOM 4134 N N . TYR B 1 193 ? -8.992 -29.844 -6.941 1 96.19 193 TYR B N 1
ATOM 4135 C CA . TYR B 1 193 ? -7.777 -29.953 -6.145 1 96.19 193 TYR B CA 1
ATOM 4136 C C . TYR B 1 193 ? -6.629 -30.516 -6.977 1 96.19 193 TYR B C 1
ATOM 4138 O O . TYR B 1 193 ? -5.531 -29.953 -6.98 1 96.19 193 TYR B O 1
ATOM 4146 N N . TYR B 1 194 ? -6.883 -31.562 -7.684 1 96 194 TYR B N 1
ATOM 4147 C CA . TYR B 1 194 ? -5.84 -32.188 -8.477 1 96 194 TYR B CA 1
ATOM 4148 C C . TYR B 1 194 ? -5.391 -31.297 -9.617 1 96 194 TYR B C 1
ATOM 4150 O O . TYR B 1 194 ? -4.203 -31.25 -9.953 1 96 194 TYR B O 1
ATOM 4158 N N . LEU B 1 195 ? -6.324 -30.578 -10.203 1 95.5 195 LEU B N 1
ATOM 4159 C CA . LEU B 1 195 ? -5.957 -29.656 -11.273 1 95.5 195 LEU B CA 1
ATOM 4160 C C . LEU B 1 195 ? -5.051 -28.547 -10.75 1 95.5 195 LEU B C 1
ATOM 4162 O O . LEU B 1 195 ? -4.02 -28.25 -11.352 1 95.5 195 LEU B O 1
ATOM 4166 N N . ILE B 1 196 ? -5.461 -27.906 -9.672 1 97.56 196 ILE B N 1
ATOM 4167 C CA . ILE B 1 196 ? -4.699 -26.797 -9.117 1 97.56 196 ILE B CA 1
ATOM 4168 C C . ILE B 1 196 ? -3.332 -27.281 -8.648 1 97.56 196 ILE B C 1
ATOM 4170 O O . ILE B 1 196 ? -2.322 -26.609 -8.852 1 97.56 196 ILE B O 1
ATOM 4174 N N . LEU B 1 197 ? -3.299 -28.453 -8.016 1 97.5 197 LEU B N 1
ATOM 4175 C CA . LEU B 1 197 ? -2.029 -29.031 -7.594 1 97.5 197 LEU B CA 1
ATOM 4176 C C . LEU B 1 197 ? -1.108 -29.25 -8.789 1 97.5 197 LEU B C 1
ATOM 4178 O O . LEU B 1 197 ? 0.083 -28.938 -8.727 1 97.5 197 LEU B O 1
ATOM 4182 N N . ALA B 1 198 ? -1.662 -29.797 -9.82 1 97.44 198 ALA B N 1
ATOM 4183 C CA . ALA B 1 198 ? -0.881 -30.016 -11.039 1 97.44 198 ALA B CA 1
ATOM 4184 C C . ALA B 1 198 ? -0.324 -28.703 -11.57 1 97.44 198 ALA B C 1
ATOM 4186 O O . ALA B 1 198 ? 0.833 -28.625 -11.992 1 97.44 198 ALA B O 1
ATOM 4187 N N . LEU B 1 199 ? -1.168 -27.688 -11.555 1 98 199 LEU B N 1
ATOM 4188 C CA . LEU B 1 199 ? -0.739 -26.375 -12.031 1 98 199 LEU B CA 1
ATOM 4189 C C . LEU B 1 199 ? 0.352 -25.797 -11.133 1 98 199 LEU B C 1
ATOM 4191 O O . LEU B 1 199 ? 1.284 -25.156 -11.625 1 98 199 LEU B O 1
ATOM 4195 N N . VAL B 1 200 ? 0.203 -25.953 -9.805 1 98.38 200 VAL B N 1
ATOM 4196 C CA . VAL B 1 200 ? 1.231 -25.484 -8.883 1 98.38 200 VAL B CA 1
ATOM 4197 C C . VAL B 1 200 ? 2.566 -26.141 -9.219 1 98.38 200 VAL B C 1
ATOM 4199 O O . VAL B 1 200 ? 3.602 -25.484 -9.266 1 98.38 200 VAL B O 1
ATOM 4202 N N . VAL B 1 201 ? 2.57 -27.453 -9.492 1 98.06 201 VAL B N 1
ATOM 4203 C CA . VAL B 1 201 ? 3.781 -28.203 -9.797 1 98.06 201 VAL B CA 1
ATOM 4204 C C . VAL B 1 201 ? 4.371 -27.719 -11.117 1 98.06 201 VAL B C 1
ATOM 4206 O O . VAL B 1 201 ? 5.57 -27.453 -11.211 1 98.06 201 VAL B O 1
ATOM 4209 N N . VAL B 1 202 ? 3.553 -27.547 -12.117 1 97.94 202 VAL B N 1
ATOM 4210 C CA . VAL B 1 202 ? 4.004 -27.141 -13.438 1 97.94 202 VAL B CA 1
ATOM 4211 C C . VAL B 1 202 ? 4.582 -25.719 -13.375 1 97.94 202 VAL B C 1
ATOM 4213 O O . VAL B 1 202 ? 5.645 -25.453 -13.938 1 97.94 202 VAL B O 1
ATOM 4216 N N . VAL B 1 203 ? 3.875 -24.828 -12.695 1 98.38 203 VAL B N 1
ATOM 4217 C CA . VAL B 1 203 ? 4.316 -23.438 -12.594 1 98.38 203 VAL B CA 1
ATOM 4218 C C . VAL B 1 203 ? 5.605 -23.359 -11.781 1 98.38 203 VAL B C 1
ATOM 4220 O O . VAL B 1 203 ? 6.539 -22.656 -12.148 1 98.38 203 VAL B O 1
ATOM 4223 N N . TYR B 1 204 ? 5.648 -24.109 -10.641 1 97.88 204 TYR B N 1
ATOM 4224 C CA . TYR B 1 204 ? 6.848 -24.125 -9.812 1 97.88 204 TYR B CA 1
ATOM 4225 C C . TYR B 1 204 ? 8.055 -24.609 -10.609 1 97.88 204 TYR B C 1
ATOM 4227 O O . TYR B 1 204 ? 9.102 -23.953 -10.617 1 97.88 204 TYR B O 1
ATOM 4235 N N . LEU B 1 205 ? 7.914 -25.703 -11.297 1 97.5 205 LEU B N 1
ATOM 4236 C CA . LEU B 1 205 ? 9.016 -26.266 -12.078 1 97.5 205 LEU B CA 1
ATOM 4237 C C . LEU B 1 205 ? 9.344 -25.375 -13.273 1 97.5 205 LEU B C 1
ATOM 4239 O O . LEU B 1 205 ? 10.516 -25.219 -13.625 1 97.5 205 LEU B O 1
ATOM 4243 N N . GLY B 1 206 ? 8.289 -24.859 -13.906 1 97.75 206 GLY B N 1
ATOM 4244 C CA . GLY B 1 206 ? 8.523 -23.906 -14.992 1 97.75 206 GLY B CA 1
ATOM 4245 C C . GLY B 1 206 ? 9.281 -22.672 -14.547 1 97.75 206 GLY B C 1
ATOM 4246 O O . GLY B 1 206 ? 10.156 -22.188 -15.266 1 97.75 206 GLY B O 1
ATOM 4247 N N . LEU B 1 207 ? 8.969 -22.156 -13.422 1 98.19 207 LEU B N 1
ATOM 4248 C CA . LEU B 1 207 ? 9.656 -20.984 -12.891 1 98.19 207 LEU B CA 1
ATOM 4249 C C . LEU B 1 207 ? 11.102 -21.297 -12.531 1 98.19 207 LEU B C 1
ATOM 4251 O O . LEU B 1 207 ? 11.992 -20.469 -12.695 1 98.19 207 LEU B O 1
ATOM 4255 N N . ARG B 1 208 ? 11.305 -22.516 -11.992 1 97.19 208 ARG B N 1
ATOM 4256 C CA . ARG B 1 208 ? 12.68 -22.922 -11.711 1 97.19 208 ARG B CA 1
ATOM 4257 C C . ARG B 1 208 ? 13.516 -22.906 -12.984 1 97.19 208 ARG B C 1
ATOM 4259 O O . ARG B 1 208 ? 14.656 -22.453 -12.984 1 97.19 208 ARG B O 1
ATOM 4266 N N . ILE B 1 209 ? 12.922 -23.406 -14.055 1 97.25 209 ILE B N 1
ATOM 4267 C CA . ILE B 1 209 ? 13.625 -23.422 -15.328 1 97.25 209 ILE B CA 1
ATOM 4268 C C . ILE B 1 209 ? 13.852 -21.984 -15.797 1 97.25 209 ILE B C 1
ATOM 4270 O O . ILE B 1 209 ? 14.953 -21.641 -16.25 1 97.25 209 ILE B O 1
ATOM 4274 N N . LEU B 1 210 ? 12.891 -21.156 -15.617 1 97.56 210 LEU B N 1
ATOM 4275 C CA . LEU B 1 210 ? 12.953 -19.781 -16.078 1 97.56 210 LEU B CA 1
ATOM 4276 C C . LEU B 1 210 ? 14.039 -19 -15.344 1 97.56 210 LEU B C 1
ATOM 4278 O O . LEU B 1 210 ? 14.875 -18.344 -15.969 1 97.56 210 LEU B O 1
ATOM 4282 N N . VAL B 1 211 ? 14.07 -19.078 -14.039 1 97.19 211 VAL B N 1
ATOM 4283 C CA . VAL B 1 211 ? 14.969 -18.25 -13.25 1 97.19 211 VAL B CA 1
ATOM 4284 C C . VAL B 1 211 ? 16.406 -18.766 -13.398 1 97.19 211 VAL B C 1
ATOM 4286 O O . VAL B 1 211 ? 17.359 -18 -13.219 1 97.19 211 VAL B O 1
ATOM 4289 N N . ASN B 1 212 ? 16.547 -20.094 -13.781 1 96.38 212 ASN B N 1
ATOM 4290 C CA . ASN B 1 212 ? 17.875 -20.656 -13.953 1 96.38 212 ASN B CA 1
ATOM 4291 C C . ASN B 1 212 ? 18.344 -20.547 -15.406 1 96.38 212 ASN B C 1
ATOM 4293 O O . ASN B 1 212 ? 19.453 -20.984 -15.734 1 96.38 212 ASN B O 1
ATOM 4297 N N . SER B 1 213 ? 17.578 -19.938 -16.219 1 96.5 213 SER B N 1
ATOM 4298 C CA . SER B 1 213 ? 17.969 -19.672 -17.609 1 96.5 213 SER B CA 1
ATOM 4299 C C . SER B 1 213 ? 18.75 -18.375 -17.719 1 96.5 213 SER B C 1
ATOM 4301 O O . SER B 1 213 ? 19.031 -17.719 -16.719 1 96.5 213 SER B O 1
ATOM 4303 N N . SER B 1 214 ? 19.141 -18.047 -19 1 96.31 214 SER B N 1
ATOM 4304 C CA . SER B 1 214 ? 19.844 -16.797 -19.25 1 96.31 214 SER B CA 1
ATOM 4305 C C . SER B 1 214 ? 18.984 -15.594 -18.875 1 96.31 214 SER B C 1
ATOM 4307 O O . SER B 1 214 ? 19.5 -14.594 -18.375 1 96.31 214 SER B O 1
ATOM 4309 N N . PHE B 1 215 ? 17.719 -15.781 -19.078 1 97.06 215 PHE B N 1
ATOM 4310 C CA . PHE B 1 215 ? 16.797 -14.711 -18.719 1 97.06 215 PHE B CA 1
ATOM 4311 C C . PHE B 1 215 ? 16.828 -14.43 -17.234 1 97.06 215 PHE B C 1
ATOM 4313 O O . PHE B 1 215 ? 16.953 -13.273 -16.812 1 97.06 215 PHE B O 1
ATOM 4320 N N . GLY B 1 216 ? 16.672 -15.5 -16.422 1 96.94 216 GLY B N 1
ATOM 4321 C CA . GLY B 1 216 ? 16.703 -15.352 -14.984 1 96.94 216 GLY B CA 1
ATOM 4322 C C . GLY B 1 216 ? 18 -14.742 -14.484 1 96.94 216 GLY B C 1
ATOM 4323 O O . GLY B 1 216 ? 17.984 -13.898 -13.586 1 96.94 216 GLY B O 1
ATOM 4324 N N . ASN B 1 217 ? 19.078 -15.078 -15.125 1 96.25 217 ASN B N 1
ATOM 4325 C CA . ASN B 1 217 ? 20.375 -14.531 -14.742 1 96.25 217 ASN B CA 1
ATOM 4326 C C . ASN B 1 217 ? 20.453 -13.023 -14.992 1 96.25 217 ASN B C 1
ATOM 4328 O O . ASN B 1 217 ? 21 -12.281 -14.18 1 96.25 217 ASN B O 1
ATOM 4332 N N . VAL B 1 218 ? 19.875 -12.672 -16.031 1 97.38 218 VAL B N 1
ATOM 4333 C CA . VAL B 1 218 ? 19.906 -11.258 -16.391 1 97.38 218 VAL B CA 1
ATOM 4334 C C . VAL B 1 218 ? 19.016 -10.469 -15.43 1 97.38 218 VAL B C 1
ATOM 4336 O O . VAL B 1 218 ? 19.391 -9.375 -14.992 1 97.38 218 VAL B O 1
ATOM 4339 N N . ILE B 1 219 ? 17.891 -11.016 -15.086 1 97.19 219 ILE B N 1
ATOM 4340 C CA . ILE B 1 219 ? 16.953 -10.344 -14.18 1 97.19 219 ILE B CA 1
ATOM 4341 C C . ILE B 1 219 ? 17.609 -10.133 -12.82 1 97.19 219 ILE B C 1
ATOM 4343 O O . ILE B 1 219 ? 17.5 -9.062 -12.227 1 97.19 219 ILE B O 1
ATOM 4347 N N . VAL B 1 220 ? 18.281 -11.125 -12.352 1 96.75 220 VAL B N 1
ATOM 4348 C CA . VAL B 1 220 ? 18.953 -11.047 -11.055 1 96.75 220 VAL B CA 1
ATOM 4349 C C . VAL B 1 220 ? 20.094 -10.039 -11.133 1 96.75 220 VAL B C 1
ATOM 4351 O O . VAL B 1 220 ? 20.328 -9.281 -10.188 1 96.75 220 VAL B O 1
ATOM 4354 N N . ALA B 1 221 ? 20.797 -10.031 -12.242 1 96.5 221 ALA B N 1
ATOM 4355 C CA . ALA B 1 221 ? 21.875 -9.055 -12.438 1 96.5 221 ALA B CA 1
ATOM 4356 C C . ALA B 1 221 ? 21.328 -7.629 -12.414 1 96.5 221 ALA B C 1
ATOM 4358 O O . ALA B 1 221 ? 21.953 -6.73 -11.852 1 96.5 221 ALA B O 1
ATOM 4359 N N . ILE B 1 222 ? 20.203 -7.441 -13.031 1 95.56 222 ILE B N 1
ATOM 4360 C CA . ILE B 1 222 ? 19.578 -6.125 -13.078 1 95.56 222 ILE B CA 1
ATOM 4361 C C . ILE B 1 222 ? 19.188 -5.691 -11.664 1 95.56 222 ILE B C 1
ATOM 4363 O O . ILE B 1 222 ? 19.375 -4.531 -11.289 1 95.56 222 ILE B O 1
ATOM 4367 N N . ARG B 1 223 ? 18.625 -6.598 -10.93 1 93.69 223 ARG B N 1
ATOM 4368 C CA . ARG B 1 223 ? 18.219 -6.301 -9.555 1 93.69 223 ARG B CA 1
ATOM 4369 C C . ARG B 1 223 ? 19.422 -5.871 -8.719 1 93.69 223 ARG B C 1
ATOM 4371 O O . ARG B 1 223 ? 19.312 -4.961 -7.891 1 93.69 223 ARG B O 1
ATOM 4378 N N . GLU B 1 224 ? 20.516 -6.492 -8.961 1 93 224 GLU B N 1
ATOM 4379 C CA . GLU B 1 224 ? 21.703 -6.223 -8.164 1 93 224 GLU B CA 1
ATOM 4380 C C . GLU B 1 224 ? 22.359 -4.898 -8.562 1 93 224 GLU B C 1
ATOM 4382 O O . GLU B 1 224 ? 22.719 -4.094 -7.703 1 93 224 GLU B O 1
ATOM 4387 N N . ASN B 1 225 ? 22.547 -4.703 -9.875 1 94.25 225 ASN B N 1
ATOM 4388 C CA . ASN B 1 225 ? 23.172 -3.48 -10.383 1 94.25 225 ASN B CA 1
ATOM 4389 C C . ASN B 1 225 ? 22.703 -3.164 -11.797 1 94.25 225 ASN B C 1
ATOM 4391 O O . ASN B 1 225 ? 23.328 -3.578 -12.773 1 94.25 225 ASN B O 1
ATOM 4395 N N . PRO B 1 226 ? 21.641 -2.348 -11.766 1 92.81 226 PRO B N 1
ATOM 4396 C CA . PRO B 1 226 ? 21.094 -2.053 -13.086 1 92.81 226 PRO B CA 1
ATOM 4397 C C . PRO B 1 226 ? 22.094 -1.347 -14 1 92.81 226 PRO B C 1
ATOM 4399 O O . PRO B 1 226 ? 22.094 -1.581 -15.211 1 92.81 226 PRO B O 1
ATOM 4402 N N . GLU B 1 227 ? 22.922 -0.503 -13.453 1 92.69 227 GLU B N 1
ATOM 4403 C CA . GLU B 1 227 ? 23.906 0.217 -14.258 1 92.69 227 GLU B CA 1
ATOM 4404 C C . GLU B 1 227 ? 24.922 -0.739 -14.875 1 92.69 227 GLU B C 1
ATOM 4406 O O . GLU B 1 227 ? 25.297 -0.597 -16.047 1 92.69 227 GLU B O 1
ATOM 4411 N N . ARG B 1 228 ? 25.344 -1.647 -14.062 1 94.81 228 ARG B N 1
ATOM 4412 C CA . ARG B 1 228 ? 26.297 -2.635 -14.562 1 94.81 228 ARG B CA 1
ATOM 4413 C C . ARG B 1 228 ? 25.672 -3.488 -15.664 1 94.81 228 ARG B C 1
ATOM 4415 O O . ARG B 1 228 ? 26.328 -3.818 -16.656 1 94.81 228 ARG B O 1
ATOM 4422 N N . ALA B 1 229 ? 24.438 -3.867 -15.477 1 95.75 229 ALA B N 1
ATOM 4423 C CA . ALA B 1 229 ? 23.734 -4.664 -16.484 1 95.75 229 ALA B CA 1
ATOM 4424 C C . ALA B 1 229 ? 23.625 -3.906 -17.812 1 95.75 229 ALA B C 1
ATOM 4426 O O . ALA B 1 229 ? 23.828 -4.484 -18.875 1 95.75 229 ALA B O 1
ATOM 4427 N N . GLU B 1 230 ? 23.375 -2.605 -17.734 1 94.62 230 GLU B N 1
ATOM 4428 C CA . GLU B 1 230 ? 23.281 -1.776 -18.938 1 94.62 230 GLU B CA 1
ATOM 4429 C C . GLU B 1 230 ? 24.641 -1.664 -19.625 1 94.62 230 GLU B C 1
ATOM 4431 O O . GLU B 1 230 ? 24.719 -1.658 -20.859 1 94.62 230 GLU B O 1
ATOM 4436 N N . MET B 1 231 ? 25.641 -1.584 -18.828 1 95.5 231 MET B N 1
ATOM 4437 C CA . MET B 1 231 ? 26.984 -1.485 -19.375 1 95.5 231 MET B CA 1
ATOM 4438 C C . MET B 1 231 ? 27.375 -2.771 -20.094 1 95.5 231 MET B C 1
ATOM 4440 O O . MET B 1 231 ? 28.188 -2.744 -21.016 1 95.5 231 MET B O 1
ATOM 4444 N N . LEU B 1 232 ? 26.797 -3.844 -19.719 1 95.88 232 LEU B N 1
ATOM 4445 C CA . LEU B 1 232 ? 27.078 -5.133 -20.344 1 95.88 232 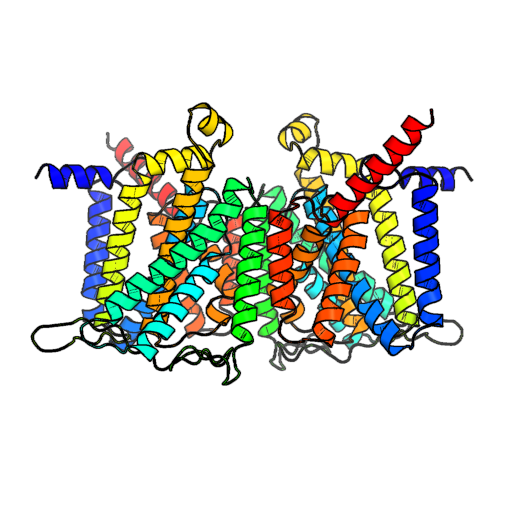LEU B CA 1
ATOM 4446 C C . LEU B 1 232 ? 26.219 -5.316 -21.594 1 95.88 232 LEU B C 1
ATOM 4448 O O . LEU B 1 232 ? 26.328 -6.332 -22.281 1 95.88 232 LEU B O 1
ATOM 4452 N N . GLY B 1 233 ? 25.359 -4.359 -21.922 1 95 233 GLY B N 1
ATOM 4453 C CA . GLY B 1 233 ? 24.656 -4.344 -23.188 1 95 233 GLY B CA 1
ATOM 4454 C C . GLY B 1 233 ? 23.219 -4.805 -23.078 1 95 233 GLY B C 1
ATOM 4455 O O . GLY B 1 233 ? 22.516 -4.953 -24.078 1 95 233 GLY B O 1
ATOM 4456 N N . TYR B 1 234 ? 22.75 -5.055 -21.906 1 96.25 234 TYR B N 1
ATOM 4457 C CA . TYR B 1 234 ? 21.375 -5.512 -21.75 1 96.25 234 TYR B CA 1
ATOM 4458 C C . TYR B 1 234 ? 20.406 -4.336 -21.719 1 96.25 234 TYR B C 1
ATOM 4460 O O . TYR B 1 234 ? 20.688 -3.299 -21.125 1 96.25 234 TYR B O 1
ATOM 4468 N N . ASP B 1 235 ? 19.281 -4.52 -22.453 1 96.75 235 ASP B N 1
ATOM 4469 C CA . ASP B 1 235 ? 18.188 -3.572 -22.312 1 96.75 235 ASP B CA 1
ATOM 4470 C C . ASP B 1 235 ? 17.344 -3.893 -21.078 1 96.75 235 ASP B C 1
ATOM 4472 O O . ASP B 1 235 ? 16.422 -4.707 -21.141 1 96.75 235 ASP B O 1
ATOM 4476 N N . ILE B 1 236 ? 17.609 -3.217 -20.062 1 96 236 ILE B N 1
ATOM 4477 C CA . ILE B 1 236 ? 17.031 -3.543 -18.766 1 96 236 ILE B CA 1
ATOM 4478 C C . ILE B 1 236 ? 15.508 -3.389 -18.828 1 96 236 ILE B C 1
ATOM 4480 O O . ILE B 1 236 ? 14.773 -4.164 -18.203 1 96 236 ILE B O 1
ATOM 4484 N N . ARG B 1 237 ? 15.062 -2.414 -19.656 1 95.81 237 ARG B N 1
ATOM 4485 C CA . ARG B 1 237 ? 13.633 -2.121 -19.734 1 95.81 237 ARG B CA 1
ATOM 4486 C C . ARG B 1 237 ? 12.859 -3.303 -20.312 1 95.81 237 ARG B C 1
ATOM 4488 O O . ARG B 1 237 ? 11.781 -3.645 -19.828 1 95.81 237 ARG B O 1
ATOM 4495 N N . LYS B 1 238 ? 13.328 -3.893 -21.203 1 97.75 238 LYS B N 1
ATOM 4496 C CA . LYS B 1 238 ? 12.672 -5.023 -21.844 1 97.75 238 LYS B CA 1
ATOM 4497 C C . LYS B 1 238 ? 12.594 -6.227 -20.906 1 97.75 238 LYS B C 1
ATOM 4499 O O . LYS B 1 238 ? 11.555 -6.891 -20.828 1 97.75 238 LYS B O 1
ATOM 4504 N N . TYR B 1 239 ? 13.695 -6.512 -20.25 1 97.88 239 TYR B N 1
ATOM 4505 C CA . TYR B 1 239 ? 13.727 -7.656 -19.344 1 97.88 239 TYR B CA 1
ATOM 4506 C C . TYR B 1 239 ? 12.789 -7.445 -18.156 1 97.88 239 TYR B C 1
ATOM 4508 O O . TYR B 1 239 ? 12.086 -8.367 -17.75 1 97.88 239 TYR B O 1
ATOM 4516 N N . GLN B 1 240 ? 12.758 -6.258 -17.641 1 97.38 240 GLN B N 1
ATOM 4517 C CA . GLN B 1 240 ? 11.859 -5.945 -16.531 1 97.38 240 GLN B CA 1
ATOM 4518 C C . GLN B 1 240 ? 10.398 -6.047 -16.969 1 97.38 240 GLN B C 1
ATOM 4520 O O . GLN B 1 240 ? 9.555 -6.543 -16.219 1 97.38 240 GLN B O 1
ATOM 4525 N N . LEU B 1 241 ? 10.188 -5.574 -18.203 1 97.88 241 LEU B N 1
ATOM 4526 C CA . LEU B 1 241 ? 8.828 -5.637 -18.734 1 97.88 241 LEU B CA 1
ATOM 4527 C C . LEU B 1 241 ? 8.367 -7.082 -18.875 1 97.88 241 LEU B C 1
ATOM 4529 O O . LEU B 1 241 ? 7.266 -7.43 -18.438 1 97.88 241 LEU B O 1
ATOM 4533 N N . ILE B 1 242 ? 9.188 -7.871 -19.422 1 98.5 242 ILE B N 1
ATOM 4534 C CA . ILE B 1 242 ? 8.836 -9.273 -19.641 1 98.5 242 ILE B CA 1
ATOM 4535 C C . ILE B 1 242 ? 8.617 -9.961 -18.297 1 98.5 242 ILE B C 1
ATOM 4537 O O . ILE B 1 242 ? 7.652 -10.711 -18.125 1 98.5 242 ILE B O 1
ATOM 4541 N N . ASN B 1 243 ? 9.555 -9.695 -17.359 1 98.38 243 ASN B N 1
ATOM 4542 C CA . ASN B 1 243 ? 9.422 -10.266 -16.016 1 98.38 243 ASN B CA 1
ATOM 4543 C C . ASN B 1 243 ? 8.109 -9.852 -15.359 1 98.38 243 ASN B C 1
ATOM 4545 O O . ASN B 1 243 ? 7.449 -10.672 -14.727 1 98.38 243 ASN B O 1
ATOM 4549 N N . PHE B 1 244 ? 7.789 -8.609 -15.57 1 98 244 PHE B N 1
ATOM 4550 C CA . PHE B 1 244 ? 6.559 -8.062 -15.008 1 98 244 PHE B CA 1
ATOM 4551 C C . PHE B 1 244 ? 5.336 -8.719 -15.633 1 98 244 PHE B C 1
ATOM 4553 O O . PHE B 1 244 ? 4.379 -9.055 -14.93 1 98 244 PHE B O 1
ATOM 4560 N N . VAL B 1 245 ? 5.316 -8.922 -16.875 1 98.69 245 VAL B N 1
ATOM 4561 C CA . VAL B 1 245 ? 4.199 -9.5 -17.609 1 98.69 245 VAL B CA 1
ATOM 4562 C C . VAL B 1 245 ? 4.02 -10.969 -17.219 1 98.69 245 VAL B C 1
ATOM 4564 O O . VAL B 1 245 ? 2.893 -11.43 -17 1 98.69 245 VAL B O 1
ATOM 4567 N N . ILE B 1 246 ? 5.113 -11.711 -17.062 1 98.62 246 ILE B N 1
ATOM 4568 C CA . ILE B 1 246 ? 5.039 -13.102 -16.609 1 98.62 246 ILE B CA 1
ATOM 4569 C C . ILE B 1 246 ? 4.461 -13.156 -15.195 1 98.62 246 ILE B C 1
ATOM 4571 O O . ILE B 1 246 ? 3.574 -13.961 -14.914 1 98.62 246 ILE B O 1
ATOM 4575 N N . GLY B 1 247 ? 4.961 -12.281 -14.359 1 98.31 247 GLY B N 1
ATOM 4576 C CA . GLY B 1 247 ? 4.43 -12.195 -13.008 1 98.31 247 GLY B CA 1
ATOM 4577 C C . GLY B 1 247 ? 2.951 -11.867 -12.969 1 98.31 247 GLY B C 1
ATOM 4578 O O . GLY B 1 247 ? 2.197 -12.477 -12.203 1 98.31 247 GLY B O 1
ATOM 4579 N N . ALA B 1 248 ? 2.562 -10.961 -13.805 1 98.12 248 ALA B N 1
ATOM 4580 C CA . ALA B 1 248 ? 1.152 -10.586 -13.875 1 98.12 248 ALA B CA 1
ATOM 4581 C C . ALA B 1 248 ? 0.294 -11.75 -14.367 1 98.12 248 ALA B C 1
ATOM 4583 O O . ALA B 1 248 ? -0.84 -11.922 -13.914 1 98.12 248 ALA B O 1
ATOM 4584 N N . GLY B 1 249 ? 0.826 -12.445 -15.273 1 98.56 249 GLY B N 1
ATOM 4585 C CA . GLY B 1 249 ? 0.134 -13.641 -15.727 1 98.56 249 GLY B CA 1
ATOM 4586 C C . GLY B 1 249 ? -0.112 -14.648 -14.609 1 98.56 249 GLY B C 1
ATOM 4587 O O . GLY B 1 249 ? -1.191 -15.234 -14.523 1 98.56 249 GLY B O 1
ATOM 4588 N N . LEU B 1 250 ? 0.87 -14.828 -13.797 1 98.69 250 LEU B N 1
ATOM 4589 C CA . LEU B 1 250 ? 0.732 -15.727 -12.656 1 98.69 250 LEU B CA 1
ATOM 4590 C C . LEU B 1 250 ? -0.33 -15.219 -11.688 1 98.69 250 LEU B C 1
ATOM 4592 O O . LEU B 1 250 ? -1.132 -16 -11.172 1 98.69 250 LEU B O 1
ATOM 4596 N N . ALA B 1 251 ? -0.316 -13.914 -11.422 1 98.44 251 ALA B N 1
ATOM 4597 C CA . ALA B 1 251 ? -1.356 -13.328 -10.586 1 98.44 251 ALA B CA 1
ATOM 4598 C C . ALA B 1 251 ? -2.736 -13.516 -11.211 1 98.44 251 ALA B C 1
ATOM 4600 O O . ALA B 1 251 ? -3.707 -13.797 -10.5 1 98.44 251 ALA B O 1
ATOM 4601 N N . GLY B 1 252 ? -2.754 -13.344 -12.484 1 98.56 252 GLY B N 1
ATOM 4602 C CA . GLY B 1 252 ? -3.996 -13.594 -13.203 1 98.56 252 GLY B CA 1
ATOM 4603 C C . GLY B 1 252 ? -4.477 -15.031 -13.078 1 98.56 252 GLY B C 1
ATOM 4604 O O . GLY B 1 252 ? -5.672 -15.273 -12.906 1 98.56 252 GLY B O 1
ATOM 4605 N N . LEU B 1 253 ? -3.539 -15.945 -13.188 1 98.69 253 LEU B N 1
ATOM 4606 C CA . LEU B 1 253 ? -3.885 -17.359 -13.016 1 98.69 253 LEU B CA 1
ATOM 4607 C C . LEU B 1 253 ? -4.508 -17.594 -11.648 1 98.69 253 LEU B C 1
ATOM 4609 O O . LEU B 1 253 ? -5.496 -18.328 -11.531 1 98.69 253 LEU B O 1
ATOM 4613 N N . SER B 1 254 ? -3.947 -16.984 -10.664 1 98.25 254 SER B N 1
ATOM 4614 C CA . SER B 1 254 ? -4.512 -17.062 -9.32 1 98.25 254 SER B CA 1
ATOM 4615 C C . SER B 1 254 ? -5.941 -16.547 -9.289 1 98.25 254 SER B C 1
ATOM 4617 O O . SER B 1 254 ? -6.824 -17.172 -8.688 1 98.25 254 SER B O 1
ATOM 4619 N N . GLY B 1 255 ? -6.176 -15.469 -9.961 1 97.56 255 GLY B N 1
ATOM 4620 C CA . GLY B 1 255 ? -7.492 -14.852 -9.977 1 97.56 255 GLY B CA 1
ATOM 4621 C C . GLY B 1 255 ? -8.539 -15.711 -10.664 1 97.56 255 GLY B C 1
ATOM 4622 O O . GLY B 1 255 ? -9.664 -15.836 -10.172 1 97.56 255 GLY B O 1
ATOM 4623 N N . VAL B 1 256 ? -8.148 -16.281 -11.758 1 97.5 256 VAL B N 1
ATOM 4624 C CA . VAL B 1 256 ? -9.07 -17.125 -12.508 1 97.5 256 VAL B CA 1
ATOM 4625 C C . VAL B 1 256 ? -9.422 -18.359 -11.688 1 97.5 256 VAL B C 1
ATOM 4627 O O . VAL B 1 256 ? -10.594 -18.734 -11.602 1 97.5 256 VAL B O 1
ATOM 4630 N N . LEU B 1 257 ? -8.43 -18.969 -11.109 1 97.44 257 LEU B N 1
ATOM 4631 C CA . LEU B 1 257 ? -8.656 -20.188 -10.344 1 97.44 257 LEU B CA 1
ATOM 4632 C C . LEU B 1 257 ? -9.477 -19.891 -9.086 1 97.44 257 LEU B C 1
ATOM 4634 O O . LEU B 1 257 ? -10.297 -20.719 -8.672 1 97.44 257 LEU B O 1
ATOM 4638 N N . TYR B 1 258 ? -9.258 -18.734 -8.523 1 95.81 258 TYR B N 1
ATOM 4639 C CA . TYR B 1 258 ? -10.055 -18.297 -7.387 1 95.81 258 TYR B CA 1
ATOM 4640 C C . TYR B 1 258 ? -11.523 -18.172 -7.77 1 95.81 258 TYR B C 1
ATOM 4642 O O . TYR B 1 258 ? -12.406 -18.656 -7.051 1 95.81 258 TYR B O 1
ATOM 4650 N N . THR B 1 259 ? -11.695 -17.5 -8.852 1 96.06 259 THR B N 1
ATOM 4651 C CA . THR B 1 259 ? -13.055 -17.25 -9.312 1 96.06 259 THR B CA 1
ATOM 4652 C C . THR B 1 259 ? -13.742 -18.547 -9.711 1 96.06 259 THR B C 1
ATOM 4654 O O . THR B 1 259 ? -14.93 -18.734 -9.438 1 96.06 259 THR B O 1
ATOM 4657 N N . ALA B 1 260 ? -13.023 -19.422 -10.32 1 94.62 260 ALA B N 1
ATOM 4658 C CA . ALA B 1 260 ? -13.57 -20.719 -10.695 1 94.62 260 ALA B CA 1
ATOM 4659 C C . ALA B 1 260 ? -13.875 -21.562 -9.453 1 94.62 260 ALA B C 1
ATOM 4661 O O . ALA B 1 260 ? -14.891 -22.25 -9.406 1 94.62 260 ALA B O 1
ATOM 4662 N N . TRP B 1 261 ? -12.984 -21.531 -8.523 1 93.88 261 TRP B N 1
ATOM 4663 C CA . TRP B 1 261 ? -13.141 -22.281 -7.273 1 93.88 261 TRP B CA 1
ATOM 4664 C C . TRP B 1 261 ? -14.398 -21.828 -6.531 1 93.88 261 TRP B C 1
ATOM 4666 O O . TRP B 1 261 ? -15.203 -22.672 -6.113 1 93.88 261 TRP B O 1
ATOM 4676 N N . GLY B 1 262 ? -14.625 -20.594 -6.449 1 92.81 262 GLY B N 1
ATOM 4677 C CA . GLY B 1 262 ? -15.734 -20.047 -5.68 1 92.81 262 GLY B CA 1
ATOM 4678 C C . GLY B 1 262 ? -16.953 -19.734 -6.523 1 92.81 262 GLY B C 1
ATOM 4679 O O . GLY B 1 262 ? -18.047 -19.516 -5.996 1 92.81 262 GLY B O 1
ATOM 4680 N N . GLN B 1 263 ? -16.781 -19.688 -7.785 1 94.88 263 GLN B N 1
ATOM 4681 C CA . GLN B 1 263 ? -17.812 -19.281 -8.727 1 94.88 263 GLN B CA 1
ATOM 4682 C C . GLN B 1 263 ? -18.406 -17.938 -8.344 1 94.88 263 GLN B C 1
ATOM 4684 O O . GLN B 1 263 ? -19.625 -17.75 -8.375 1 94.88 263 GLN B O 1
ATOM 4689 N N . TYR B 1 264 ? -17.484 -17.125 -7.938 1 94.38 264 TYR B N 1
ATOM 4690 C CA . TYR B 1 264 ? -17.859 -15.82 -7.387 1 94.38 264 TYR B CA 1
ATOM 4691 C C . TYR B 1 264 ? -16.641 -14.906 -7.293 1 94.38 264 TYR B C 1
ATOM 4693 O O . TYR B 1 264 ? -15.531 -15.359 -6.996 1 94.38 264 TYR B O 1
ATOM 4701 N N . ILE B 1 265 ? -16.844 -13.586 -7.586 1 96.31 265 ILE B N 1
ATOM 4702 C CA . ILE B 1 265 ? -15.766 -12.617 -7.398 1 96.31 265 ILE B CA 1
ATOM 4703 C C . ILE B 1 265 ? -16.359 -11.25 -7.055 1 96.31 265 ILE B C 1
ATOM 4705 O O . ILE B 1 265 ? -17.406 -10.867 -7.586 1 96.31 265 ILE B O 1
ATOM 4709 N N . THR B 1 266 ? -15.734 -10.562 -6.164 1 95.94 266 THR B N 1
ATOM 4710 C CA . THR B 1 266 ? -16.094 -9.211 -5.758 1 95.94 266 THR B CA 1
ATOM 4711 C C . THR B 1 266 ? -14.922 -8.258 -5.926 1 95.94 266 THR B C 1
ATOM 4713 O O . THR B 1 266 ? -13.766 -8.688 -5.977 1 95.94 266 THR B O 1
ATOM 4716 N N . PRO B 1 267 ? -15.203 -6.992 -6.016 1 93.56 267 PRO B N 1
ATOM 4717 C CA . PRO B 1 267 ? -14.117 -6.008 -6.117 1 93.56 267 PRO B CA 1
ATOM 4718 C C . PRO B 1 267 ? -13.172 -6.047 -4.918 1 93.56 267 PRO B C 1
ATOM 4720 O O . PRO B 1 267 ? -12 -5.699 -5.039 1 93.56 267 PRO B O 1
ATOM 4723 N N . SER B 1 268 ? -13.625 -6.473 -3.812 1 88.19 268 SER B N 1
ATOM 4724 C CA . SER B 1 268 ? -12.805 -6.531 -2.607 1 88.19 268 SER B CA 1
ATOM 4725 C C . SER B 1 268 ? -11.617 -7.477 -2.791 1 88.19 268 SER B C 1
ATOM 4727 O O . SER B 1 268 ? -10.586 -7.316 -2.143 1 88.19 268 SER B O 1
ATOM 4729 N N . SER B 1 269 ? -11.766 -8.414 -3.66 1 89.75 269 SER B N 1
ATOM 4730 C CA . SER B 1 269 ? -10.695 -9.359 -3.93 1 89.75 269 SER B CA 1
ATOM 4731 C C . SER B 1 269 ? -9.523 -8.688 -4.641 1 89.75 269 SER B C 1
ATOM 4733 O O . SER B 1 269 ? -8.414 -9.227 -4.676 1 89.75 269 SER B O 1
ATOM 4735 N N . MET B 1 270 ? -9.773 -7.5 -5.137 1 89.31 270 MET B N 1
ATOM 4736 C CA . MET B 1 270 ? -8.734 -6.75 -5.844 1 89.31 270 MET B CA 1
ATOM 4737 C C . MET B 1 270 ? -8.234 -5.582 -5 1 89.31 270 MET B C 1
ATOM 4739 O O . MET B 1 270 ? -7.352 -4.836 -5.426 1 89.31 270 MET B O 1
ATOM 4743 N N . GLY B 1 271 ? -8.797 -5.438 -3.857 1 83.69 271 GLY B N 1
ATOM 4744 C CA . GLY B 1 271 ? -8.523 -4.25 -3.064 1 83.69 271 GLY B CA 1
ATOM 4745 C C . GLY B 1 271 ? -7.184 -4.297 -2.359 1 83.69 271 GLY B C 1
ATOM 4746 O O . GLY B 1 271 ? -6.488 -5.312 -2.404 1 83.69 271 GLY B O 1
ATOM 4747 N N . MET B 1 272 ? -6.898 -3.232 -1.691 1 79.19 272 MET B N 1
ATOM 4748 C CA . MET B 1 272 ? -5.582 -3.051 -1.094 1 79.19 272 MET B CA 1
ATOM 4749 C C . MET B 1 272 ? -5.375 -4.016 0.071 1 79.19 272 MET B C 1
ATOM 4751 O O . MET B 1 272 ? -4.262 -4.504 0.286 1 79.19 272 MET B O 1
ATOM 4755 N N . THR B 1 273 ? -6.387 -4.23 0.745 1 78.31 273 THR B N 1
ATOM 4756 C CA . THR B 1 273 ? -6.25 -5.195 1.828 1 78.31 273 THR B CA 1
ATOM 4757 C C . THR B 1 273 ? -5.852 -6.566 1.283 1 78.31 273 THR B C 1
ATOM 4759 O O . THR B 1 273 ? -4.949 -7.215 1.817 1 78.31 273 THR B O 1
ATOM 4762 N N . SER B 1 274 ? -6.512 -6.91 0.178 1 83.75 274 SER B N 1
ATOM 4763 C CA . SER B 1 274 ? -6.184 -8.188 -0.458 1 83.75 274 SER B CA 1
ATOM 4764 C C . SER B 1 274 ? -4.777 -8.164 -1.046 1 83.75 274 SER B C 1
ATOM 4766 O O . SER B 1 274 ? -4.094 -9.188 -1.072 1 83.75 274 SER B O 1
ATOM 4768 N N . ALA B 1 275 ? -4.359 -7.016 -1.453 1 84.94 275 ALA B N 1
ATOM 4769 C CA . ALA B 1 275 ? -3.039 -6.875 -2.064 1 84.94 275 ALA B CA 1
ATOM 4770 C C . ALA B 1 275 ? -1.937 -6.98 -1.015 1 84.94 275 ALA B C 1
ATOM 4772 O O . ALA B 1 275 ? -0.823 -7.414 -1.317 1 84.94 275 ALA B O 1
ATOM 4773 N N . ALA B 1 276 ? -2.244 -6.668 0.14 1 82.62 276 ALA B N 1
ATOM 4774 C CA . ALA B 1 276 ? -1.248 -6.637 1.208 1 82.62 276 ALA B CA 1
ATOM 4775 C C . ALA B 1 276 ? -0.942 -8.039 1.716 1 82.62 276 ALA B C 1
ATOM 4777 O O . ALA B 1 276 ? 0.19 -8.336 2.107 1 82.62 276 ALA B O 1
ATOM 4778 N N . LEU B 1 277 ? -1.902 -8.914 1.657 1 85.25 277 LEU B N 1
ATOM 4779 C CA . LEU B 1 277 ? -1.753 -10.234 2.264 1 85.25 277 LEU B CA 1
ATOM 4780 C C . LEU B 1 277 ? -0.673 -11.039 1.55 1 85.25 277 LEU B C 1
ATOM 4782 O O . LEU B 1 277 ? 0.243 -11.555 2.189 1 85.25 277 LEU B O 1
ATOM 4786 N N . PRO B 1 278 ? -0.749 -11.047 0.239 1 89.69 278 PRO B N 1
ATOM 4787 C CA . PRO B 1 278 ? 0.324 -11.797 -0.419 1 89.69 278 PRO B CA 1
ATOM 4788 C C . PRO B 1 278 ? 1.706 -11.203 -0.155 1 89.69 278 PRO B C 1
ATOM 4790 O O . PRO B 1 278 ? 2.695 -11.938 -0.093 1 89.69 278 PRO B O 1
ATOM 4793 N N . LEU B 1 279 ? 1.735 -9.969 -0.036 1 87.31 279 LEU B N 1
ATOM 4794 C CA . LEU B 1 279 ? 3.006 -9.336 0.292 1 87.31 279 LEU B CA 1
ATOM 4795 C C . LEU B 1 279 ? 3.531 -9.828 1.635 1 87.31 279 LEU B C 1
ATOM 4797 O O . LEU B 1 279 ? 4.727 -10.086 1.781 1 87.31 279 LEU B O 1
ATOM 4801 N N . ILE B 1 280 ? 2.635 -9.953 2.5 1 82.62 280 ILE B N 1
ATOM 4802 C CA . ILE B 1 280 ? 3 -10.414 3.834 1 82.62 280 ILE B CA 1
ATOM 4803 C C . ILE B 1 280 ? 3.459 -11.875 3.766 1 82.62 280 ILE B C 1
ATOM 4805 O O . ILE B 1 280 ? 4.488 -12.234 4.344 1 82.62 280 ILE B O 1
ATOM 4809 N N . TRP B 1 281 ? 2.723 -12.688 2.986 1 87.75 281 TRP B N 1
ATOM 4810 C CA . TRP B 1 281 ? 3.074 -14.094 2.873 1 87.75 281 TRP B CA 1
ATOM 4811 C C . TRP B 1 281 ? 4.477 -14.258 2.295 1 87.75 281 TRP B C 1
ATOM 4813 O O . TRP B 1 281 ? 5.273 -15.055 2.803 1 87.75 281 TRP B O 1
ATOM 4823 N N . VAL B 1 282 ? 4.723 -13.5 1.331 1 90.38 282 VAL B N 1
ATOM 4824 C CA . VAL B 1 282 ? 5.977 -13.648 0.601 1 90.38 282 VAL B CA 1
ATOM 4825 C C . VAL B 1 282 ? 7.125 -13.062 1.427 1 90.38 282 VAL B C 1
ATOM 4827 O O . VAL B 1 282 ? 8.227 -13.609 1.432 1 90.38 282 VAL B O 1
ATOM 4830 N N . ALA B 1 283 ? 6.855 -12.016 2.104 1 86.19 283 ALA B N 1
ATOM 4831 C CA . ALA B 1 283 ? 7.883 -11.414 2.951 1 86.19 283 ALA B CA 1
ATOM 4832 C C . ALA B 1 283 ? 8.234 -12.328 4.125 1 86.19 283 ALA B C 1
ATOM 4834 O O . ALA B 1 283 ? 9.406 -12.484 4.473 1 86.19 283 ALA B O 1
ATOM 4835 N N . VAL B 1 284 ? 7.215 -12.891 4.684 1 84.38 284 VAL B N 1
ATOM 4836 C CA . VAL B 1 284 ? 7.402 -13.773 5.832 1 84.38 284 VAL B CA 1
ATOM 4837 C C . VAL B 1 284 ? 8.023 -15.094 5.375 1 84.38 284 VAL B C 1
ATOM 4839 O O . VAL B 1 284 ? 8.898 -15.641 6.047 1 84.38 284 VAL B O 1
ATOM 4842 N N . GLY B 1 285 ? 7.574 -15.594 4.328 1 86 285 GLY B N 1
ATOM 4843 C CA . GLY B 1 285 ? 8.055 -16.859 3.811 1 86 285 GLY B CA 1
ATOM 4844 C C . GLY B 1 285 ? 9.453 -16.781 3.23 1 86 285 GLY B C 1
ATOM 4845 O O . GLY B 1 285 ? 10.227 -17.734 3.332 1 86 285 GLY B O 1
ATOM 4846 N N . GLY B 1 286 ? 9.789 -15.742 2.609 1 86.81 286 GLY B N 1
ATOM 4847 C CA . GLY B 1 286 ? 11.039 -15.57 1.889 1 86.81 286 GLY B CA 1
ATOM 4848 C C . GLY B 1 286 ? 10.844 -15.195 0.431 1 86.81 286 GLY B C 1
ATOM 4849 O O . GLY B 1 286 ? 10.602 -16.062 -0.409 1 86.81 286 GLY B O 1
ATOM 4850 N N . ARG B 1 287 ? 11.188 -14 0.094 1 86.44 287 ARG B N 1
ATOM 4851 C CA . ARG B 1 287 ? 10.867 -13.484 -1.231 1 86.44 287 ARG B CA 1
ATOM 4852 C C . ARG B 1 287 ? 11.961 -13.82 -2.234 1 86.44 287 ARG B C 1
ATOM 4854 O O . ARG B 1 287 ? 11.766 -13.703 -3.445 1 86.44 287 ARG B O 1
ATOM 4861 N N . SER B 1 288 ? 13.109 -14.273 -1.79 1 88.19 288 SER B N 1
ATOM 4862 C CA . SER B 1 288 ? 14.281 -14.312 -2.66 1 88.19 288 SER B CA 1
ATOM 4863 C C . SER B 1 288 ? 14.422 -15.672 -3.338 1 88.19 288 SER B C 1
ATOM 4865 O O . SER B 1 288 ? 15.32 -15.875 -4.148 1 88.19 288 SER B O 1
ATOM 4867 N N . ASP B 1 289 ? 13.469 -16.594 -2.908 1 94.62 289 ASP B N 1
ATOM 4868 C CA . ASP B 1 289 ? 13.57 -17.922 -3.492 1 94.62 289 ASP B CA 1
ATOM 4869 C C . ASP B 1 289 ? 12.188 -18.547 -3.705 1 94.62 289 ASP B C 1
ATOM 4871 O O . ASP B 1 289 ? 11.305 -18.406 -2.857 1 94.62 289 ASP B O 1
ATOM 4875 N N . LEU B 1 290 ? 12.148 -19.297 -4.789 1 96.44 290 LEU B N 1
ATOM 4876 C CA . LEU B 1 290 ? 10.875 -19.906 -5.184 1 96.44 290 LEU B CA 1
ATOM 4877 C C . LEU B 1 290 ? 10.414 -20.922 -4.148 1 96.44 290 LEU B C 1
ATOM 4879 O O . LEU B 1 290 ? 9.234 -20.969 -3.793 1 96.44 290 LEU B O 1
ATOM 4883 N N . THR B 1 291 ? 11.305 -21.719 -3.666 1 95.19 291 THR B N 1
ATOM 4884 C CA . THR B 1 291 ? 10.953 -22.797 -2.742 1 95.19 291 THR B CA 1
ATOM 4885 C C . THR B 1 291 ? 10.523 -22.234 -1.393 1 95.19 291 THR B C 1
ATOM 4887 O O . THR B 1 291 ? 9.523 -22.672 -0.818 1 95.19 291 THR B O 1
ATOM 4890 N N . SER B 1 292 ? 11.289 -21.297 -0.938 1 93.94 292 SER B N 1
ATOM 4891 C CA . SER B 1 292 ? 10.93 -20.672 0.326 1 93.94 292 SER B CA 1
ATOM 4892 C C . SER B 1 292 ? 9.594 -19.938 0.218 1 93.94 292 SER B C 1
ATOM 4894 O O . SER B 1 292 ? 8.812 -19.922 1.172 1 93.94 292 SER B O 1
ATOM 4896 N N . THR B 1 293 ? 9.352 -19.297 -0.922 1 95.56 293 THR B N 1
ATOM 4897 C CA . THR B 1 293 ? 8.086 -18.609 -1.141 1 95.56 293 THR B CA 1
ATOM 4898 C C . THR B 1 293 ? 6.922 -19.594 -1.147 1 95.56 293 THR B C 1
ATOM 4900 O O . THR B 1 293 ? 5.895 -19.359 -0.508 1 95.56 293 THR B O 1
ATOM 4903 N N . LEU B 1 294 ? 7.117 -20.672 -1.852 1 95.94 294 LEU B N 1
ATOM 4904 C CA . LEU B 1 294 ? 6.078 -21.688 -1.949 1 95.94 294 LEU B CA 1
ATOM 4905 C C . LEU B 1 294 ? 5.77 -22.281 -0.579 1 95.94 294 LEU B C 1
ATOM 4907 O O . LEU B 1 294 ? 4.617 -22.266 -0.138 1 95.94 294 LEU B O 1
ATOM 4911 N N . VAL B 1 295 ? 6.754 -22.719 0.13 1 93.5 295 VAL B N 1
ATOM 4912 C CA . VAL B 1 295 ? 6.59 -23.359 1.43 1 93.5 295 VAL B CA 1
ATOM 4913 C C . VAL B 1 295 ? 6.133 -22.344 2.461 1 93.5 295 VAL B C 1
ATOM 4915 O O . VAL B 1 295 ? 5.234 -22.609 3.26 1 93.5 295 VAL B O 1
ATOM 4918 N N . GLY B 1 296 ? 6.801 -21.234 2.396 1 91.25 296 GLY B N 1
ATOM 4919 C CA . GLY B 1 296 ? 6.445 -20.188 3.334 1 91.25 296 GLY B CA 1
ATOM 4920 C C . GLY B 1 296 ? 5.004 -19.734 3.211 1 91.25 296 GLY B C 1
ATOM 4921 O O . GLY B 1 296 ? 4.316 -19.547 4.219 1 91.25 296 GLY B O 1
ATOM 4922 N N . THR B 1 297 ? 4.555 -19.516 2.023 1 92.81 297 THR B N 1
ATOM 4923 C CA . THR B 1 297 ? 3.176 -19.109 1.784 1 92.81 297 THR B CA 1
ATOM 4924 C C . THR B 1 297 ? 2.197 -20.156 2.32 1 92.81 297 THR B C 1
ATOM 4926 O O . THR B 1 297 ? 1.224 -19.812 2.992 1 92.81 297 THR B O 1
ATOM 4929 N N . LEU B 1 298 ? 2.443 -21.391 2.051 1 92.94 298 LEU B N 1
ATOM 4930 C CA . LEU B 1 298 ? 1.555 -22.453 2.504 1 92.94 298 LEU B CA 1
ATOM 4931 C C . LEU B 1 298 ? 1.537 -22.531 4.027 1 92.94 298 LEU B C 1
ATOM 4933 O O . LEU B 1 298 ? 0.48 -22.734 4.629 1 92.94 298 LEU B O 1
ATOM 4937 N N . VAL B 1 299 ? 2.66 -22.328 4.656 1 89.5 299 VAL B N 1
ATOM 4938 C CA . VAL B 1 299 ? 2.75 -22.375 6.113 1 89.5 299 VAL B CA 1
ATOM 4939 C C . VAL B 1 299 ? 1.983 -21.203 6.715 1 89.5 299 VAL B C 1
ATOM 4941 O O . VAL B 1 299 ? 1.226 -21.375 7.676 1 89.5 299 VAL B O 1
ATOM 4944 N N . VAL B 1 300 ? 2.197 -20.062 6.145 1 87.38 300 VAL B N 1
ATOM 4945 C CA . VAL B 1 300 ? 1.537 -18.875 6.652 1 87.38 300 VAL B CA 1
ATOM 4946 C C . VAL B 1 300 ? 0.028 -18.984 6.457 1 87.38 300 VAL B C 1
ATOM 4948 O O . VAL B 1 300 ? -0.75 -18.672 7.355 1 87.38 300 VAL B O 1
ATOM 4951 N N . LEU B 1 301 ? -0.374 -19.484 5.32 1 87.62 301 LEU B N 1
ATOM 4952 C CA . LEU B 1 301 ? -1.795 -19.641 5.035 1 87.62 301 LEU B CA 1
ATOM 4953 C C . LEU B 1 301 ? -2.416 -20.688 5.957 1 87.62 301 LEU B C 1
ATOM 4955 O O . LEU B 1 301 ? -3.539 -20.516 6.438 1 87.62 301 LEU B O 1
ATOM 4959 N N . ALA B 1 302 ? -1.725 -21.734 6.145 1 85 302 ALA B N 1
ATOM 4960 C CA . ALA B 1 302 ? -2.207 -22.766 7.07 1 85 302 ALA B CA 1
ATOM 4961 C C . ALA B 1 302 ? -2.354 -22.203 8.477 1 85 302 ALA B C 1
ATOM 4963 O O . ALA B 1 302 ? -3.326 -22.5 9.18 1 85 302 ALA B O 1
ATOM 4964 N N . GLY B 1 303 ? -1.385 -21.422 8.914 1 80.44 303 GLY B N 1
ATOM 4965 C CA . GLY B 1 303 ? -1.478 -20.766 10.211 1 80.44 303 GLY B CA 1
ATOM 4966 C C . GLY B 1 303 ? -2.65 -19.812 10.305 1 80.44 303 GLY B C 1
ATOM 4967 O O . GLY B 1 303 ? -3.338 -19.766 11.328 1 80.44 303 GLY B O 1
ATOM 4968 N N . PHE B 1 304 ? -2.82 -19.109 9.242 1 77.31 304 PHE B N 1
ATOM 4969 C CA . PHE B 1 304 ? -3.939 -18.172 9.18 1 77.31 304 PHE B CA 1
ATOM 4970 C C . PHE B 1 304 ? -5.266 -18.922 9.281 1 77.31 304 PHE B C 1
ATOM 4972 O O . PHE B 1 304 ? -6.188 -18.469 9.969 1 77.31 304 PHE B O 1
ATOM 4979 N N . GLN B 1 305 ? -5.391 -19.953 8.57 1 77.44 305 GLN B N 1
ATOM 4980 C CA . GLN B 1 305 ? -6.617 -20.75 8.602 1 77.44 305 GLN B CA 1
ATOM 4981 C C . GLN B 1 305 ? -6.871 -21.312 10 1 77.44 305 GLN B C 1
ATOM 4983 O O . GLN B 1 305 ? -8.016 -21.344 10.461 1 77.44 305 GLN B O 1
ATOM 4988 N N . ALA B 1 306 ? -5.863 -21.75 10.617 1 77.25 306 ALA B N 1
ATOM 4989 C CA . ALA B 1 306 ? -6 -22.281 11.961 1 77.25 306 ALA B CA 1
ATOM 4990 C C . ALA B 1 306 ? -6.477 -21.203 12.938 1 77.25 306 ALA B C 1
ATOM 4992 O O . ALA B 1 306 ? -7.285 -21.484 13.828 1 77.25 306 ALA B O 1
ATOM 4993 N N . LEU B 1 307 ? -6.016 -20.078 12.711 1 74.5 307 LEU B N 1
ATOM 4994 C CA . LEU B 1 307 ? -6.402 -18.969 13.578 1 74.5 307 LEU B CA 1
ATOM 4995 C C . LEU B 1 307 ? -7.844 -18.547 13.312 1 74.5 307 LEU B C 1
ATOM 4997 O O . LEU B 1 307 ? -8.547 -18.109 14.234 1 74.5 307 LEU B O 1
ATOM 5001 N N . THR B 1 308 ? -8.227 -18.547 12.086 1 70.19 308 THR B N 1
ATOM 5002 C CA . THR B 1 308 ? -9.578 -18.141 11.711 1 70.19 308 THR B CA 1
ATOM 5003 C C . THR B 1 308 ? -10.609 -19.125 12.258 1 70.19 308 THR B C 1
ATOM 5005 O O . THR B 1 308 ? -11.703 -18.734 12.664 1 70.19 308 THR B O 1
ATOM 5008 N N . ILE B 1 309 ? -10.359 -20.375 12.172 1 63.75 309 ILE B N 1
ATOM 5009 C CA . ILE B 1 309 ? -11.273 -21.391 12.688 1 63.75 309 ILE B CA 1
ATOM 5010 C C . ILE B 1 309 ? -11.453 -21.219 14.188 1 63.75 309 ILE B C 1
ATOM 5012 O O . ILE B 1 309 ? -12.57 -21.297 14.703 1 63.75 309 ILE B O 1
ATOM 5016 N N . TYR B 1 310 ? -10.359 -20.844 14.852 1 56.41 310 TYR B N 1
ATOM 5017 C CA . TYR B 1 310 ? -10.469 -20.781 16.312 1 56.41 310 TYR B CA 1
ATOM 5018 C C . TYR B 1 310 ? -10.742 -19.359 16.781 1 56.41 310 TYR B C 1
ATOM 5020 O O . TYR B 1 310 ? -11.234 -19.156 17.891 1 56.41 310 TYR B O 1
ATOM 5028 N N . GLY B 1 311 ? -10.445 -18.297 16.062 1 57.31 311 GLY B N 1
ATOM 5029 C CA . GLY B 1 311 ? -10.57 -16.938 16.562 1 57.31 311 GLY B CA 1
ATOM 5030 C C . GLY B 1 311 ? -10.719 -15.906 15.469 1 57.31 311 GLY B C 1
ATOM 5031 O O . GLY B 1 311 ? -9.766 -15.211 15.125 1 57.31 311 GLY B O 1
ATOM 5032 N N . SER B 1 312 ? -11.859 -16.062 14.633 1 60.41 312 SER B N 1
ATOM 5033 C CA . SER B 1 312 ? -12.195 -15.555 13.305 1 60.41 312 SER B CA 1
ATOM 5034 C C . SER B 1 312 ? -11.773 -14.102 13.141 1 60.41 312 SER B C 1
ATOM 5036 O O . SER B 1 312 ? -11.148 -13.742 12.141 1 60.41 312 SER B O 1
ATOM 5038 N N . GLN B 1 313 ? -11.914 -13.219 14.219 1 65.38 313 GLN B N 1
ATOM 5039 C CA . GLN B 1 313 ? -11.906 -11.781 13.992 1 65.38 313 GLN B CA 1
ATOM 5040 C C . GLN B 1 313 ? -10.492 -11.219 14.078 1 65.38 313 GLN B C 1
ATOM 5042 O O . GLN B 1 313 ? -10.203 -10.172 13.5 1 65.38 313 GLN B O 1
ATOM 5047 N N . TYR B 1 314 ? -9.516 -12.008 14.508 1 74.25 314 TYR B N 1
ATOM 5048 C CA . TYR B 1 314 ? -8.203 -11.43 14.773 1 74.25 314 TYR B CA 1
ATOM 5049 C C . TYR B 1 314 ? -7.164 -11.953 13.789 1 74.25 314 TYR B C 1
ATOM 5051 O O . TYR B 1 314 ? -5.973 -11.656 13.914 1 74.25 314 TYR B O 1
ATOM 5059 N N . ALA B 1 315 ? -7.59 -12.641 12.789 1 73.88 315 ALA B N 1
ATOM 5060 C CA . ALA B 1 315 ? -6.656 -13.266 11.859 1 73.88 315 ALA B CA 1
ATOM 5061 C C . ALA B 1 315 ? -5.773 -12.227 11.18 1 73.88 315 ALA B C 1
ATOM 5063 O O . ALA B 1 315 ? -4.555 -12.391 11.094 1 73.88 315 ALA B O 1
ATOM 5064 N N . LEU B 1 316 ? -6.375 -11.188 10.75 1 72.88 316 LEU B N 1
ATOM 5065 C CA . LEU B 1 316 ? -5.598 -10.172 10.055 1 72.88 316 LEU B CA 1
ATOM 5066 C C . LEU B 1 316 ? -4.672 -9.438 11.016 1 72.88 316 LEU B C 1
ATOM 5068 O O . LEU B 1 316 ? -3.582 -9.008 10.633 1 72.88 316 LEU B O 1
ATOM 5072 N N . VAL B 1 317 ? -5.113 -9.312 12.234 1 80.31 317 VAL B N 1
ATOM 5073 C CA . VAL B 1 317 ? -4.273 -8.68 13.25 1 80.31 317 VAL B CA 1
ATOM 5074 C C . VAL B 1 317 ? -3.014 -9.516 13.469 1 80.31 317 VAL B C 1
ATOM 5076 O O . VAL B 1 317 ? -1.904 -8.977 13.492 1 80.31 317 VAL B O 1
ATOM 5079 N N . VAL B 1 318 ? -3.188 -10.742 13.5 1 81.56 318 VAL B N 1
ATOM 5080 C CA . VAL B 1 318 ? -2.078 -11.656 13.742 1 81.56 318 VAL B CA 1
ATOM 5081 C C . VAL B 1 318 ? -1.138 -11.656 12.531 1 81.56 318 VAL B C 1
ATOM 5083 O O . VAL B 1 318 ? 0.086 -11.648 12.695 1 81.56 318 VAL B O 1
ATOM 5086 N N . MET B 1 319 ? -1.701 -11.625 11.375 1 78.94 319 MET B N 1
ATOM 5087 C CA . MET B 1 319 ? -0.884 -11.609 10.164 1 78.94 319 MET B CA 1
ATOM 5088 C C . MET B 1 319 ? -0.036 -10.336 10.094 1 78.94 319 MET B C 1
ATOM 5090 O O . MET B 1 319 ? 1.135 -10.391 9.719 1 78.94 319 MET B O 1
ATOM 5094 N N . GLY B 1 320 ? -0.692 -9.258 10.383 1 79.62 320 GLY B N 1
ATOM 5095 C CA . GLY B 1 320 ? 0.068 -8.016 10.438 1 79.62 320 GLY B CA 1
ATOM 5096 C C . GLY B 1 320 ? 1.189 -8.055 11.453 1 79.62 320 GLY B C 1
ATOM 5097 O O . GLY B 1 320 ? 2.311 -7.625 11.172 1 79.62 320 GLY B O 1
ATOM 5098 N N . LEU B 1 321 ? 0.885 -8.578 12.555 1 85.38 321 LEU B N 1
ATOM 5099 C CA . LEU B 1 321 ? 1.883 -8.695 13.609 1 85.38 321 LEU B CA 1
ATOM 5100 C C . LEU B 1 321 ? 3.018 -9.617 13.188 1 85.38 321 LEU B C 1
ATOM 5102 O O . LEU B 1 321 ? 4.188 -9.336 13.453 1 85.38 321 LEU B O 1
ATOM 5106 N N . LEU B 1 322 ? 2.646 -10.664 12.57 1 82.38 322 LEU B N 1
ATOM 5107 C CA . LEU B 1 322 ? 3.648 -11.609 12.086 1 82.38 322 LEU B CA 1
ATOM 5108 C C . LEU B 1 322 ? 4.574 -10.945 11.07 1 82.38 322 LEU B C 1
ATOM 5110 O O . LEU B 1 322 ? 5.785 -11.18 11.086 1 82.38 322 LEU B O 1
ATOM 5114 N N . LEU B 1 323 ? 3.979 -10.188 10.211 1 80.81 323 LEU B N 1
ATOM 5115 C CA . LEU B 1 323 ? 4.793 -9.492 9.219 1 80.81 323 LEU B CA 1
ATOM 5116 C C . LEU B 1 323 ? 5.754 -8.516 9.891 1 80.81 323 LEU B C 1
ATOM 5118 O O . LEU B 1 323 ? 6.941 -8.492 9.562 1 80.81 323 LEU B O 1
ATOM 5122 N N . VAL B 1 324 ? 5.23 -7.766 10.781 1 82.88 324 VAL B N 1
ATOM 5123 C CA . VAL B 1 324 ? 6.047 -6.785 11.484 1 82.88 324 VAL B CA 1
ATOM 5124 C C . VAL B 1 324 ? 7.188 -7.496 12.211 1 82.88 324 VAL B C 1
ATOM 5126 O O . VAL B 1 324 ? 8.352 -7.105 12.078 1 82.88 324 VAL B O 1
ATOM 5129 N N . LEU B 1 325 ? 6.867 -8.547 12.844 1 85.06 325 LEU B N 1
ATOM 5130 C CA . LEU B 1 325 ? 7.879 -9.281 13.602 1 85.06 325 LEU B CA 1
ATOM 5131 C C . LEU B 1 325 ? 8.883 -9.938 12.664 1 85.06 325 LEU B C 1
ATOM 5133 O O . LEU B 1 325 ? 10.086 -9.945 12.945 1 85.06 325 LEU B O 1
ATOM 5137 N N . THR B 1 326 ? 8.391 -10.477 11.617 1 81.5 326 THR B N 1
ATOM 5138 C CA . THR B 1 326 ? 9.258 -11.148 10.672 1 81.5 326 THR B CA 1
ATOM 5139 C C . THR B 1 326 ? 10.25 -10.164 10.055 1 81.5 326 THR B C 1
ATOM 5141 O O . THR B 1 326 ? 11.445 -10.461 9.961 1 81.5 326 THR B O 1
ATOM 5144 N N . VAL B 1 327 ? 9.742 -9.06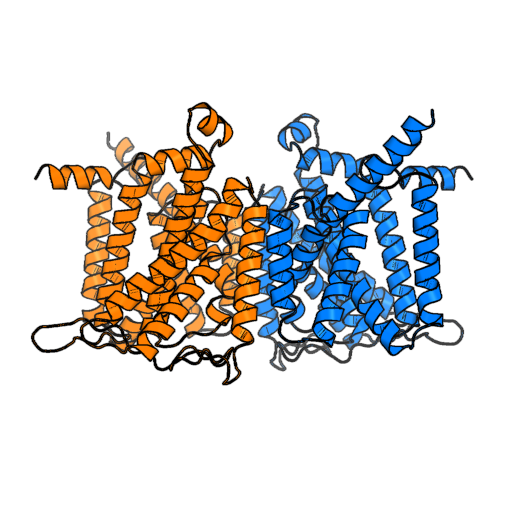2 9.641 1 76.94 327 VAL B N 1
ATOM 5145 C CA . VAL B 1 327 ? 10.602 -8.078 8.992 1 76.94 327 VAL B CA 1
ATOM 5146 C C . VAL B 1 327 ? 11.633 -7.562 9.992 1 76.94 327 VAL B C 1
ATOM 5148 O O . VAL B 1 327 ? 12.781 -7.285 9.633 1 76.94 327 VAL B O 1
ATOM 5151 N N . LEU B 1 328 ? 11.234 -7.551 11.227 1 77 328 LEU B N 1
ATOM 5152 C CA . LEU B 1 328 ? 12.141 -7.047 12.258 1 77 328 LEU B CA 1
ATOM 5153 C C . LEU B 1 328 ? 13.18 -8.094 12.633 1 77 328 LEU B C 1
ATOM 5155 O O . LEU B 1 328 ? 14.344 -7.762 12.883 1 77 328 LEU B O 1
ATOM 5159 N N . ILE B 1 329 ? 12.812 -9.367 12.555 1 79.19 329 ILE B N 1
ATOM 5160 C CA . ILE B 1 329 ? 13.68 -10.422 13.062 1 79.19 329 ILE B CA 1
ATOM 5161 C C . ILE B 1 329 ? 14.414 -11.086 11.898 1 79.19 329 ILE B C 1
ATOM 5163 O O . ILE B 1 329 ? 15.562 -11.5 12.039 1 79.19 329 ILE B O 1
ATOM 5167 N N . ALA B 1 330 ? 13.68 -11.281 10.758 1 79.19 330 ALA B N 1
ATOM 5168 C CA . ALA B 1 330 ? 14.227 -11.977 9.594 1 79.19 330 ALA B CA 1
ATOM 5169 C C . ALA B 1 330 ? 13.82 -11.281 8.305 1 79.19 330 ALA B C 1
ATOM 5171 O O . ALA B 1 330 ? 12.953 -11.766 7.57 1 79.19 330 ALA B O 1
ATOM 5172 N N . PRO B 1 331 ? 14.594 -10.375 7.93 1 72.94 331 PRO B N 1
ATOM 5173 C CA . PRO B 1 331 ? 14.211 -9.562 6.77 1 72.94 331 PRO B CA 1
ATOM 5174 C C . PRO B 1 331 ? 14.203 -10.359 5.469 1 72.94 331 PRO B C 1
ATOM 5176 O O . PRO B 1 331 ? 13.57 -9.945 4.492 1 72.94 331 PRO B O 1
ATOM 5179 N N . ASN B 1 332 ? 14.891 -11.5 5.5 1 76.31 332 ASN B N 1
ATOM 5180 C CA . ASN B 1 332 ? 14.859 -12.32 4.297 1 76.31 332 ASN B CA 1
ATOM 5181 C C . ASN B 1 332 ? 13.742 -13.359 4.355 1 76.31 332 ASN B C 1
ATOM 5183 O O . ASN B 1 332 ? 13.578 -14.148 3.428 1 76.31 332 ASN B O 1
ATOM 5187 N N . GLY B 1 333 ? 13.016 -13.336 5.41 1 78.69 333 GLY B N 1
ATOM 5188 C CA . GLY B 1 333 ? 11.914 -14.266 5.598 1 78.69 333 GLY B CA 1
ATOM 5189 C C . GLY B 1 333 ? 12.234 -15.375 6.578 1 78.69 333 GLY B C 1
ATOM 5190 O O . GLY B 1 333 ? 13.398 -15.75 6.75 1 78.69 333 GLY B O 1
ATOM 5191 N N . LEU B 1 334 ? 11.227 -15.852 7.152 1 80.12 334 LEU B N 1
ATOM 5192 C CA . LEU B 1 334 ? 11.398 -16.859 8.195 1 80.12 334 LEU B CA 1
ATOM 5193 C C . LEU B 1 334 ? 11.742 -18.219 7.582 1 80.12 334 LEU B C 1
ATOM 5195 O O . LEU B 1 334 ? 12.609 -18.922 8.094 1 80.12 334 LEU B O 1
ATOM 5199 N N . VAL B 1 335 ? 11.195 -18.5 6.508 1 79.44 335 VAL B N 1
ATOM 5200 C CA . VAL B 1 335 ? 11.383 -19.812 5.91 1 79.44 335 VAL B CA 1
ATOM 5201 C C . VAL B 1 335 ? 12.742 -19.875 5.223 1 79.44 335 VAL B C 1
ATOM 5203 O O . VAL B 1 335 ? 13.453 -20.875 5.352 1 79.44 335 VAL B O 1
ATOM 5206 N N . LEU B 1 336 ? 13.039 -18.922 4.609 1 78.75 336 LEU B N 1
ATOM 5207 C CA . LEU B 1 336 ? 14.359 -18.906 3.988 1 78.75 336 LEU B CA 1
ATOM 5208 C C . LEU B 1 336 ? 15.461 -18.969 5.047 1 78.75 336 LEU B C 1
ATOM 5210 O O . LEU B 1 336 ? 16.469 -19.672 4.863 1 78.75 336 LEU B O 1
ATOM 5214 N N . GLY B 1 337 ? 15.219 -18.266 6.105 1 80.62 337 GLY B N 1
ATOM 5215 C CA . GLY B 1 337 ? 16.172 -18.344 7.207 1 80.62 337 GLY B CA 1
ATOM 5216 C C . GLY B 1 337 ? 16.312 -19.734 7.777 1 80.62 337 GLY B C 1
ATOM 5217 O O . GLY B 1 337 ? 17.422 -20.203 8.023 1 80.62 337 GLY B O 1
ATOM 5218 N N . ALA B 1 338 ? 15.195 -20.359 7.887 1 82 338 ALA B N 1
ATOM 5219 C CA . ALA B 1 338 ? 15.211 -21.734 8.414 1 82 338 ALA B CA 1
ATOM 5220 C C . ALA B 1 338 ? 15.898 -22.688 7.438 1 82 338 ALA B C 1
ATOM 5222 O O . ALA B 1 338 ? 16.672 -23.547 7.852 1 82 338 ALA B O 1
ATOM 5223 N N . MET B 1 339 ? 15.664 -22.516 6.246 1 77.62 339 MET B N 1
ATOM 5224 C CA . MET B 1 339 ? 16.266 -23.359 5.223 1 77.62 339 MET B CA 1
ATOM 5225 C C . MET B 1 339 ? 17.781 -23.188 5.191 1 77.62 339 MET B C 1
ATOM 5227 O O . MET B 1 339 ? 18.516 -24.156 5 1 77.62 339 MET B O 1
ATOM 5231 N N . ASN B 1 340 ? 18.219 -21.938 5.418 1 81.12 340 ASN B N 1
ATOM 5232 C CA . ASN B 1 340 ? 19.641 -21.656 5.438 1 81.12 340 ASN B CA 1
ATOM 5233 C C . ASN B 1 340 ? 20.312 -22.281 6.66 1 81.12 340 ASN B C 1
ATOM 5235 O O . ASN B 1 340 ? 21.438 -22.797 6.562 1 81.12 340 ASN B O 1
ATOM 5239 N N . VAL B 1 341 ? 19.688 -22.25 7.75 1 80.88 341 VAL B N 1
ATOM 5240 C CA . VAL B 1 341 ? 20.219 -22.828 8.977 1 80.88 341 VAL B CA 1
ATOM 5241 C C . VAL B 1 341 ? 20.297 -24.344 8.828 1 80.88 341 VAL B C 1
ATOM 5243 O O . VAL B 1 341 ? 21.312 -24.953 9.195 1 80.88 341 VAL B O 1
ATOM 5246 N N . ILE B 1 342 ? 19.281 -24.859 8.266 1 78.69 342 ILE B N 1
ATOM 5247 C CA . ILE B 1 342 ? 19.234 -26.297 8.078 1 78.69 342 ILE B CA 1
ATOM 5248 C C . ILE B 1 342 ? 20.297 -26.719 7.066 1 78.69 342 ILE B C 1
ATOM 5250 O O . ILE B 1 342 ? 20.984 -27.734 7.258 1 78.69 342 ILE B O 1
ATOM 5254 N N . GLY B 1 343 ? 20.438 -25.953 6.008 1 75.75 343 GLY B N 1
ATOM 5255 C CA . GLY B 1 343 ? 21.484 -26.234 5.031 1 75.75 343 GLY B CA 1
ATOM 5256 C C . GLY B 1 343 ? 22.875 -26.219 5.621 1 75.75 343 GLY B C 1
ATOM 5257 O O . GLY B 1 343 ? 23.703 -27.078 5.301 1 75.75 343 GLY B O 1
ATOM 5258 N N . ARG B 1 344 ? 23.172 -25.328 6.547 1 77.75 344 ARG B N 1
ATOM 5259 C CA . ARG B 1 344 ? 24.469 -25.219 7.207 1 77.75 344 ARG B CA 1
ATOM 5260 C C . ARG B 1 344 ? 24.719 -26.406 8.141 1 77.75 344 ARG B C 1
ATOM 5262 O O . ARG B 1 344 ? 25.828 -26.922 8.227 1 77.75 344 ARG B O 1
ATOM 5269 N N . LEU B 1 345 ? 23.656 -26.75 8.789 1 80.56 345 LEU B N 1
ATOM 5270 C CA . LEU B 1 345 ? 23.766 -27.859 9.734 1 80.56 345 LEU B CA 1
ATOM 5271 C C . LEU B 1 345 ? 24.016 -29.172 9 1 80.56 345 LEU B C 1
ATOM 5273 O O . LEU B 1 345 ? 24.797 -30.016 9.461 1 80.56 345 LEU B O 1
ATOM 5277 N N . VAL B 1 346 ? 23.438 -29.281 7.93 1 74.25 346 VAL B N 1
ATOM 5278 C CA . VAL B 1 346 ? 23.594 -30.484 7.133 1 74.25 346 VAL B CA 1
ATOM 5279 C C . VAL B 1 346 ? 24.984 -30.516 6.504 1 74.25 346 VAL B C 1
ATOM 5281 O O . VAL B 1 346 ? 25.625 -31.562 6.445 1 74.25 346 VAL B O 1
ATOM 5284 N N . ALA B 1 347 ? 25.531 -29.422 6.125 1 78.44 347 ALA B N 1
ATOM 5285 C CA . ALA B 1 347 ? 26.875 -29.312 5.566 1 78.44 347 ALA B CA 1
ATOM 5286 C C . ALA B 1 347 ? 27.938 -29.625 6.621 1 78.44 347 ALA B C 1
ATOM 5288 O O . ALA B 1 347 ? 28.938 -30.297 6.336 1 78.44 347 ALA B O 1
ATOM 5289 N N . ARG B 1 348 ? 27.766 -29.047 7.727 1 73.81 348 ARG B N 1
ATOM 5290 C CA . ARG B 1 348 ? 28.703 -29.281 8.82 1 73.81 348 ARG B CA 1
ATOM 5291 C C . ARG B 1 348 ? 28.734 -30.766 9.211 1 73.81 348 ARG B C 1
ATOM 5293 O O . ARG B 1 348 ? 29.781 -31.297 9.531 1 73.81 348 ARG B O 1
ATOM 5300 N N . ALA B 1 349 ? 27.672 -31.328 9.195 1 67 349 ALA B N 1
ATOM 5301 C CA . ALA B 1 349 ? 27.562 -32.75 9.539 1 67 349 ALA B CA 1
ATOM 5302 C C . ALA B 1 349 ? 28.234 -33.625 8.492 1 67 349 ALA B C 1
ATOM 5304 O O . ALA B 1 349 ? 28.812 -34.656 8.82 1 67 349 ALA B O 1
ATOM 5305 N N . LYS B 1 350 ? 28.25 -33.156 7.375 1 70.31 350 LYS B N 1
ATOM 5306 C CA . LYS B 1 350 ? 28.938 -33.906 6.316 1 70.31 350 LYS B CA 1
ATOM 5307 C C . LYS B 1 350 ? 30.438 -33.625 6.348 1 70.31 350 LYS B C 1
ATOM 5309 O O . LYS B 1 350 ? 31.234 -34.531 6.031 1 70.31 350 LYS B O 1
ATOM 5314 N N . GLY B 1 351 ? 30.719 -32.375 6.559 1 65.19 351 GLY B N 1
ATOM 5315 C CA . GLY B 1 351 ? 32.156 -32.094 6.68 1 65.19 351 GLY B CA 1
ATOM 5316 C C . GLY B 1 351 ? 32.75 -32.688 7.926 1 65.19 351 GLY B C 1
ATOM 5317 O O . GLY B 1 351 ? 33.969 -32.875 7.988 1 65.19 351 GLY B O 1
ATOM 5318 N N . GLY B 1 352 ? 32.125 -32.656 9.008 1 50.09 352 GLY B N 1
ATOM 5319 C CA . GLY B 1 352 ? 32.688 -33.406 10.133 1 50.09 352 GLY B CA 1
ATOM 5320 C C . GLY B 1 352 ? 32.844 -34.875 9.859 1 50.09 352 GLY B C 1
ATOM 5321 O O . GLY B 1 352 ? 33.438 -35.594 10.656 1 50.09 352 GLY B O 1
ATOM 5322 N N . ARG B 1 353 ? 32.219 -35.469 8.969 1 47.62 353 ARG B N 1
ATOM 5323 C CA . ARG B 1 353 ? 32.406 -36.906 8.711 1 47.62 353 ARG B CA 1
ATOM 5324 C C . ARG B 1 353 ? 33.562 -37.125 7.727 1 47.62 353 ARG B C 1
ATOM 5326 O O . ARG B 1 353 ? 33.969 -38.25 7.5 1 47.62 353 ARG B O 1
ATOM 5333 N N . ASN B 1 354 ? 33.938 -36.125 6.922 1 40.16 354 ASN B N 1
ATOM 5334 C CA . ASN B 1 354 ? 35.219 -36.406 6.273 1 40.16 354 ASN B CA 1
ATOM 5335 C C . ASN B 1 354 ? 36.406 -35.906 7.125 1 40.16 354 ASN B C 1
ATOM 5337 O O . ASN B 1 354 ? 36.344 -34.844 7.707 1 40.16 354 ASN B O 1
#

Sequence (708 aa):
MNGLISLFRRLEGPQTKGRGKLFWSVFVLALVGALAYPMFSDGYTVGNTAYFFVWVFIALSLCLIWGYGGALSFGQTAFFGIAGYSYGILTLNFGAAYGFTLVALLAAVAIAAVVALLLGYFMFFGRIEGVFLGIVTLAVTLMLERFMAQTAGPEWRIGAARLNGFNGMSGMPPITIPWFDGPIVLFADVGLYYLILALVVVVYLGLRILVNSSFGNVIVAIRENPERAEMLGYDIRKYQLINFVIGAGLAGLSGVLYTAWGQYITPSSMGMTSAALPLIWVAVGGRSDLTSTLVGTLVVLAGFQALTIYGSQYALVVMGLLLVLTVLIAPNGLVLGAMNVIGRLVARAKGGRNMNGLISLFRRLEGPQTKGRGKLFWSVFVLALVGALAYPMFSDGYTVGNTAYFFVWVFIALSLCLIWGYGGALSFGQTAFFGIAGYSYGILTLNFGAAYGFTLVALLAAVAIAAVVALLLGYFMFFGRIEGVFLGIVTLAVTLMLERFMAQTAGPEWRIGAARLNGFNGMSGMPPITIPWFDGPIVLFADVGLYYLILALVVVVYLGLRILVNSSFGNVIVAIRENPERAEMLGYDIRKYQLINFVIGAGLAGLSGVLYTAWGQYITPSSMGMTSAALPLIWVAVGGRSDLTSTLVGTLVVLAGFQALTIYGSQYALVVMGLLLVLTVLIAPNGLVLGAMNVIGRLVARAKGGRN

pLDDT: mean 89.36, std 9.68, range [40.16, 98.69]

Foldseek 3Di:
DVVVVVLLVLLDAPQAPADDDVRVVVVVVVLVCLLCVQVPDPFLVLLVLLLLLLLLLLLLLLLLQCQLQVQHALQLLVLLQQLLVQLLQQCQQPNCPPQVSVVSLVVSLVRSLVVLLVVLLCCLVVVPDDVVNHVSSQVSLAVSLVVLLPQLDPVQHDHRWRSNRQVWTADGFARWDDDPVGIDGDESTDRLSVVSSVVSVVVLSVVSSCLRDPLVVLSNVCNVPVVVSVVVPDDSSVSSSVSSSVSSSSSSSSSNSNCNHVRIDHSVSSHSLVSVLSVLQNQQQFSNHSVSSSVSSSVLVVVLVVCCVVPVPCSVVVSVVSSVVCCVPPRRHDNVVVVVVVVVVVVVVVVVVD/DVVVVVLLVLLDAPQAPADDDVRVVVVVVVLVCLLCVQVPDPFLVLLVLLLLLLLLLLLLLLLLQCQLQVQHALQLLVLLQQLLVQLLQQCQQPNCPPQVSVVSLVVSLVVSLVVLLVVLLCCLVVVPDDVVNHVSSQVSLAVSLVVLLPQLDPVQHDHRWRSNRQVWTADGAARWDDDPVGIDGDESTDRLSVVSSVVSVVVLSVVSSCLRDPLVVLSNVCNVPVVVSVVVPDPSSVSSSVSSSVSSSSSSSSSNSNCNHVRIDHSVSSHSLVSVLSVLQNQAQFSNHSVSSSVSSSVLVVVLVVCCVVPVPCSVVVSVVSSVVCCVPPRRHDNVVVVVVVVVVVVVVVVVVD

Secondary structure (DSSP, 8-state):
-HHHHHHHHHH--TTSS--HHHHHHHHHHHHHHHHHGGGSS-HHHHHHHHHHHHHHHHHHHHIIIIIIT----S-HHHHHHHHHHHHHHHHHHH-SGGGHHHHHHHHHHHHHHHHHHHHHHHHHHTT--THHHHHHHHHHHHHHHHHHHT--STT-EETTEE--GGG-EE-PPPEEE--TTS-EEE-TTHHHHHHHHHHHHHHHHHHHHHHTSHHHHHHHHHHH-HHHHHHTT--HHHHHHHHHHHHHHHHHHHHHHHHHHHTEE-GGGGSHHHHHHHHHHHHHH-TT-HHHHHHHHHHHHHHHHHHHHHSGGGHHHHHHHHHHHHHHH-TT-HHHHHHHHHHHHHHHHHHTT-/-HHHHHHHHHH--TTSS--HHHHHHHHHHHHHHHHHGGGSS-HHHHHHHHHHHHHHHHHHHHIIIIIIT----S-HHHHHHHHHHHHHHHHHHH-SGGGHHHHHHHHHHHHHHHHHHHHHHHHHHTT--THHHHHHHHHHHHHHHHHHHT--STT-EETTEE--GGG-EE-PPPEEE--TTS-EEE-TTHHHHHHHHHHHHHHHHHHHHHHTSHHHHHHHHHHH-HHHHHHTT--HHHHHHHHHHHHHHHHHHHHHHHHHHHTEE-GGGGSHHHHHHHHHHHHHH-TT-HHHHHHHHHHHHHHHHHHHHH-GGGHHHHHHHHHHHHHHH-TT-HHHHHHHHHHHHHHHHHHTT-